Protein 1CLV (pdb70)

InterPro domains:
  IPR006046 Alpha amylase [PR00110] (56-73)
  IPR006046 Alpha amylase [PR00110] (88-99)
  IPR006046 Alpha amylase [PR00110] (179-190)
  IPR006046 Alpha amylase [PR00110] (218-236)
  IPR006046 Alpha amylase [PR00110] (277-289)
  IPR006047 Glycosyl hydrolase family 13, catalytic domain [PF00128] (66-191)
  IPR006047 Glycosyl hydrolase family 13, catalytic domain [SM00642] (11-374)
  IPR006048 Alpha-amylase/branching enzyme, C-terminal all beta [PF02806] (386-467)
  IPR013780 Glycosyl hydrolase, all-beta [G3DSA:2.60.40.1180] (380-471)
  IPR017853 Glycoside hydrolase superfamily [SSF51445] (6-377)
  IPR031319 Alpha-amylase, C-terminal domain [SM00632] (383-470)

Radius of gyration: 22.77 Å; Cα contacts (8 Å, |Δi|>4): 1227; chains: 2; bounding box: 53×46×65 Å

Structure (mmCIF, N/CA/C/O backbone):
data_1CLV
#
_entry.id   1CLV
#
_cell.length_a   119.250
_cell.length_b   119.250
_cell.length_c   64.780
_cell.angle_alpha   90.00
_cell.angle_beta   90.00
_cell.angle_gamma   120.00
#
_symmetry.space_group_name_H-M   'P 61'
#
loop_
_entity.id
_entity.type
_entity.pdbx_description
1 polymer 'PROTEIN (ALPHA-AMYLASE)'
2 polymer 'PROTEIN (ALPHA-AMYLASE INHIBITOR)'
3 non-polymer 'CALCIUM ION'
4 non-polymer 'CHLORIDE ION'
5 water water
#
loop_
_atom_site.group_PDB
_atom_site.id
_atom_site.type_symbol
_atom_site.label_atom_id
_atom_site.label_alt_id
_atom_site.label_comp_id
_atom_site.label_asym_id
_atom_site.label_entity_id
_atom_site.label_seq_id
_atom_site.pdbx_PDB_ins_code
_atom_site.Cartn_x
_atom_site.Cartn_y
_atom_site.Cartn_z
_atom_site.occupancy
_atom_site.B_iso_or_equiv
_atom_site.auth_seq_id
_atom_site.auth_comp_id
_atom_site.auth_asym_id
_atom_site.auth_atom_id
_atom_site.pdbx_PDB_model_num
ATOM 9 N N . LYS A 1 2 ? 29.983 7.994 5.735 1.00 14.51 2 LYS A N 1
ATOM 10 C CA . LYS A 1 2 ? 30.178 8.269 4.313 1.00 13.28 2 LYS A CA 1
ATOM 11 C C . LYS A 1 2 ? 28.999 8.963 3.640 1.00 16.12 2 LYS A C 1
ATOM 12 O O . LYS A 1 2 ? 29.027 9.224 2.435 1.00 17.54 2 LYS A O 1
ATOM 18 N N . ASP A 1 3 ? 27.961 9.255 4.417 1.00 14.81 3 ASP A N 1
ATOM 19 C CA . ASP A 1 3 ? 26.789 9.956 3.901 1.00 14.28 3 ASP A CA 1
ATOM 20 C C . ASP A 1 3 ? 27.016 11.410 4.299 1.00 12.41 3 ASP A C 1
ATOM 21 O O . ASP A 1 3 ? 27.160 11.710 5.485 1.00 12.28 3 ASP A O 1
ATOM 26 N N . ALA A 1 4 ? 27.072 12.302 3.317 1.00 13.10 4 ALA A N 1
ATOM 27 C CA . ALA A 1 4 ? 27.297 13.721 3.584 1.00 13.28 4 ALA A CA 1
ATOM 28 C C . ALA A 1 4 ? 26.166 14.374 4.374 1.00 15.16 4 ALA A C 1
ATOM 29 O O . ALA A 1 4 ? 26.347 15.438 4.959 1.00 15.20 4 ALA A O 1
ATOM 31 N N . ASN A 1 5 ? 25.002 13.736 4.380 1.00 14.70 5 ASN A N 1
ATOM 32 C CA . ASN A 1 5 ? 23.830 14.235 5.095 1.00 13.74 5 ASN A CA 1
ATOM 33 C C . ASN A 1 5 ? 23.277 15.510 4.473 1.00 14.02 5 ASN A C 1
ATOM 34 O O . ASN A 1 5 ? 22.721 16.352 5.171 1.00 13.98 5 ASN A O 1
ATOM 39 N N . PHE A 1 6 ? 23.472 15.664 3.167 1.00 12.62 6 PHE A N 1
ATOM 40 C CA . PHE A 1 6 ? 22.960 16.823 2.441 1.00 14.71 6 PHE A CA 1
ATOM 41 C C . PHE A 1 6 ? 21.430 16.787 2.463 1.00 15.07 6 PHE A C 1
ATOM 42 O O . PHE A 1 6 ? 20.821 15.721 2.586 1.00 14.54 6 PHE A O 1
ATOM 50 N N . ALA A 1 7 ? 20.818 17.954 2.300 1.00 16.45 7 ALA A N 1
ATOM 51 C CA . ALA A 1 7 ? 19.372 18.066 2.216 1.00 16.20 7 ALA A CA 1
ATOM 52 C C . ALA A 1 7 ? 19.061 17.577 0.799 1.00 17.40 7 ALA A C 1
ATOM 53 O O . ALA A 1 7 ? 19.954 17.474 -0.044 1.00 14.96 7 ALA A O 1
ATOM 55 N N . SER A 1 8 ? 17.805 17.251 0.542 1.00 18.72 8 SER A N 1
ATOM 56 C CA . SER A 1 8 ? 17.403 16.758 -0.767 1.00 18.60 8 SER A CA 1
ATOM 57 C C . SER A 1 8 ? 17.605 17.810 -1.848 1.00 16.72 8 SER A C 1
ATOM 58 O O . SER A 1 8 ? 17.381 18.994 -1.620 1.00 15.49 8 SER A O 1
ATOM 61 N N . GLY A 1 9 ? 18.054 17.363 -3.014 1.00 16.41 9 GLY A N 1
ATOM 62 C CA . GLY A 1 9 ? 18.265 18.261 -4.133 1.00 16.18 9 GLY A CA 1
ATOM 63 C C . GLY A 1 9 ? 19.423 19.231 -3.979 1.00 16.31 9 GLY A C 1
ATOM 64 O O . GLY A 1 9 ? 19.376 20.338 -4.517 1.00 17.36 9 GLY A O 1
ATOM 65 N N . ARG A 1 10 ? 20.455 18.832 -3.245 1.00 14.65 10 ARG A N 1
ATOM 66 C CA . ARG A 1 10 ? 21.622 19.689 -3.042 1.00 15.11 10 ARG A CA 1
ATOM 67 C C . ARG A 1 10 ? 22.892 18.894 -3.300 1.00 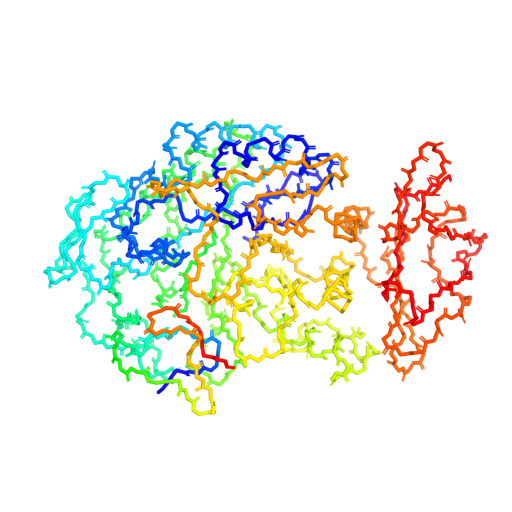15.11 10 ARG A C 1
ATOM 68 O O . ARG A 1 10 ? 22.899 17.669 -3.190 1.00 14.77 10 ARG A O 1
ATOM 76 N N . ASN A 1 11 ? 23.977 19.596 -3.609 1.00 14.35 11 ASN A N 1
ATOM 77 C CA . ASN A 1 11 ? 25.263 18.940 -3.822 1.00 13.30 11 ASN A CA 1
ATOM 78 C C . ASN A 1 11 ? 26.397 19.923 -3.576 1.00 12.61 11 ASN A C 1
ATOM 79 O O . ASN A 1 11 ? 26.182 21.141 -3.543 1.00 12.61 11 ASN A O 1
ATOM 84 N N . SER A 1 12 ? 27.583 19.370 -3.345 1.00 10.46 12 SER A N 1
ATOM 85 C CA . SER A 1 12 ? 28.810 20.127 -3.125 1.00 11.38 12 SER A CA 1
ATOM 86 C C . SER A 1 12 ? 28.987 20.831 -1.795 1.00 10.15 12 SER A C 1
ATOM 87 O O . SER A 1 12 ? 28.038 21.338 -1.201 1.00 8.97 12 SER A O 1
ATOM 90 N N . ILE A 1 13 ? 30.229 20.806 -1.330 1.00 10.62 13 ILE A N 1
ATOM 91 C CA . ILE A 1 13 ? 30.639 21.450 -0.092 1.00 9.57 13 ILE A CA 1
ATOM 92 C C . ILE A 1 13 ? 31.553 22.595 -0.528 1.00 8.68 13 ILE A C 1
ATOM 93 O O . ILE A 1 13 ? 32.414 22.406 -1.384 1.00 8.65 13 ILE A O 1
ATOM 98 N N . VAL A 1 14 ? 31.318 23.796 -0.011 1.00 8.78 14 VAL A N 1
ATOM 99 C CA . VAL A 1 14 ? 32.148 24.950 -0.355 1.00 9.77 14 VAL A CA 1
ATOM 100 C C . VAL A 1 14 ? 33.057 25.273 0.814 1.00 9.45 14 VAL A C 1
ATOM 101 O O . VAL A 1 14 ? 32.594 25.419 1.941 1.00 9.72 14 VAL A O 1
ATOM 105 N N . HIS A 1 15 ? 34.355 25.359 0.561 1.00 10.39 15 HIS A N 1
ATOM 106 C CA . HIS A 1 15 ? 35.280 25.710 1.623 1.00 9.69 15 HIS A CA 1
ATOM 107 C C . HIS A 1 15 ? 35.321 27.231 1.707 1.00 9.54 15 HIS A C 1
ATOM 108 O O . HIS A 1 15 ? 35.975 27.873 0.886 1.00 10.17 15 HIS A O 1
ATOM 115 N N . LEU A 1 16 ? 34.601 27.811 2.665 1.00 8.46 16 LEU A N 1
ATOM 116 C CA . LEU A 1 16 ? 34.613 29.262 2.830 1.00 8.41 16 LEU A CA 1
ATOM 117 C C . LEU A 1 16 ? 35.801 29.585 3.748 1.00 9.25 16 LEU A C 1
ATOM 118 O O . LEU A 1 16 ? 35.668 29.829 4.949 1.00 9.23 16 LEU A O 1
ATOM 123 N N . PHE A 1 17 ? 36.978 29.504 3.134 1.00 9.86 17 PHE A N 1
ATOM 124 C CA . PHE A 1 17 ? 38.280 29.702 3.755 1.00 8.44 17 PHE A CA 1
ATOM 125 C C . PHE A 1 17 ? 38.420 31.044 4.481 1.00 11.46 17 PHE A C 1
ATOM 126 O O . PHE A 1 17 ? 38.425 32.104 3.850 1.00 10.24 17 PHE A O 1
ATOM 134 N N . GLU A 1 18 ? 38.538 30.979 5.808 1.00 10.83 18 GLU A N 1
ATOM 135 C CA . GLU A 1 18 ? 38.708 32.153 6.668 1.00 9.81 18 GLU A CA 1
ATOM 136 C C . GLU A 1 18 ? 37.496 33.066 6.807 1.00 10.06 18 GLU A C 1
ATOM 137 O O . GLU A 1 18 ? 37.637 34.220 7.214 1.00 12.45 18 GLU A O 1
ATOM 143 N N . TRP A 1 19 ? 36.313 32.564 6.470 1.00 11.02 19 TRP A N 1
ATOM 144 C CA . TRP A 1 19 ? 35.108 33.372 6.590 1.00 10.23 19 TRP A CA 1
ATOM 145 C C . TRP A 1 19 ? 34.623 33.352 8.034 1.00 10.92 19 TRP A C 1
ATOM 146 O O . TRP A 1 19 ? 34.838 32.383 8.765 1.00 10.09 19 TRP A O 1
ATOM 157 N N . LYS A 1 20 ? 33.983 34.441 8.440 1.00 12.73 20 LYS A N 1
ATOM 158 C CA . LYS A 1 20 ? 33.436 34.571 9.786 1.00 13.01 20 LYS A CA 1
ATOM 159 C C . LYS A 1 20 ? 32.064 33.899 9.842 1.00 11.98 20 LYS A C 1
ATOM 160 O O . LYS A 1 20 ? 31.345 33.853 8.832 1.00 11.35 20 LYS A O 1
ATOM 166 N N . TRP A 1 21 ? 31.654 33.480 11.039 1.00 9.65 21 TRP A N 1
ATOM 167 C CA . TRP A 1 21 ? 30.372 32.788 11.209 1.00 9.02 21 TRP A CA 1
ATOM 168 C C . TRP A 1 21 ? 29.157 33.591 10.744 1.00 11.29 21 TRP A C 1
ATOM 169 O O . TRP A 1 21 ? 28.259 33.044 10.104 1.00 8.76 21 TRP A O 1
ATOM 180 N N . ASN A 1 22 ? 29.142 34.886 11.051 1.00 9.80 22 ASN A N 1
ATOM 181 C CA . ASN A 1 22 ? 28.040 35.769 10.664 1.00 12.51 22 ASN A CA 1
ATOM 182 C C . ASN A 1 22 ? 27.912 35.898 9.148 1.00 11.45 22 ASN A C 1
ATOM 183 O O . ASN A 1 22 ? 26.811 35.973 8.613 1.00 10.18 22 ASN A O 1
ATOM 188 N N . ASP A 1 23 ? 29.046 35.918 8.458 1.00 12.06 23 ASP A N 1
ATOM 189 C CA . ASP A 1 23 ? 29.029 36.041 7.008 1.00 10.43 23 ASP A CA 1
ATOM 190 C C . ASP A 1 23 ? 28.582 34.749 6.349 1.00 12.18 23 ASP A C 1
ATOM 191 O O . ASP A 1 23 ? 27.865 34.781 5.348 1.00 10.09 23 ASP A O 1
ATOM 196 N N . ILE A 1 24 ? 29.005 33.616 6.907 1.00 9.55 24 ILE A N 1
ATOM 197 C CA . ILE A 1 24 ? 28.601 32.316 6.386 1.00 9.05 24 ILE A CA 1
ATOM 198 C C . ILE A 1 24 ? 27.094 32.167 6.563 1.00 9.15 24 ILE A C 1
ATOM 199 O O . ILE A 1 24 ? 26.398 31.711 5.655 1.00 10.06 24 ILE A O 1
ATOM 204 N N . ALA A 1 25 ? 26.583 32.588 7.719 1.00 9.17 25 ALA A N 1
ATOM 205 C CA . ALA A 1 25 ? 25.145 32.524 7.990 1.00 9.04 25 ALA A CA 1
ATOM 206 C C . ALA A 1 25 ? 24.384 33.291 6.894 1.00 10.31 25 ALA A C 1
ATOM 207 O O . ALA A 1 25 ? 23.397 32.791 6.357 1.00 10.76 25 ALA A O 1
ATOM 209 N N . ASP A 1 26 ? 24.858 34.486 6.553 1.00 11.44 26 ASP A N 1
ATOM 210 C CA . ASP A 1 26 ? 24.230 35.280 5.504 1.00 14.30 26 ASP A CA 1
ATOM 211 C C . ASP A 1 26 ? 24.337 34.574 4.144 1.00 13.59 26 ASP A C 1
ATOM 212 O O . ASP A 1 26 ? 23.367 34.494 3.396 1.00 11.08 26 ASP A O 1
ATOM 217 N N . GLU A 1 27 ? 25.530 34.068 3.834 1.00 11.84 27 GLU A N 1
ATOM 218 C CA . GLU A 1 27 ? 25.778 33.376 2.580 1.00 11.64 27 GLU A CA 1
ATOM 219 C C . GLU A 1 27 ? 24.870 32.157 2.386 1.00 9.72 27 GLU A C 1
ATOM 220 O O . GLU A 1 27 ? 24.442 31.877 1.265 1.00 10.70 27 GLU A O 1
ATOM 226 N N . CYS A 1 28 ? 24.575 31.439 3.466 1.00 8.97 28 CYS A N 1
ATOM 227 C CA . CYS A 1 28 ? 23.704 30.262 3.400 1.00 10.72 28 CYS A CA 1
ATOM 228 C C . CYS A 1 28 ? 22.310 30.598 2.871 1.00 11.02 28 CYS A C 1
ATOM 229 O O . CYS A 1 28 ? 21.769 29.891 2.016 1.00 11.28 28 CYS A O 1
ATOM 232 N N . GLU A 1 29 ? 21.754 31.705 3.351 1.00 11.15 29 GLU A N 1
ATOM 233 C CA . GLU A 1 29 ? 20.415 32.142 2.965 1.00 9.59 29 GLU A CA 1
ATOM 234 C C . GLU A 1 29 ? 20.317 32.879 1.631 1.00 10.87 29 GLU A C 1
ATOM 235 O O . GLU A 1 29 ? 19.438 32.594 0.824 1.00 11.10 29 GLU A O 1
ATOM 241 N N . ARG A 1 30 ? 21.218 33.822 1.402 1.00 10.38 30 ARG A N 1
ATOM 242 C CA . ARG A 1 30 ? 21.188 34.628 0.192 1.00 10.71 30 ARG A CA 1
ATOM 243 C C . ARG A 1 30 ? 21.763 34.005 -1.077 1.00 14.24 30 ARG A C 1
ATOM 244 O O . ARG A 1 30 ? 21.403 34.419 -2.175 1.00 12.40 30 ARG A O 1
ATOM 252 N N . PHE A 1 31 ? 22.646 33.018 -0.947 1.00 13.05 31 PHE A N 1
ATOM 253 C CA . PHE A 1 31 ? 23.250 32.432 -2.135 1.00 12.73 31 PHE A CA 1
ATOM 254 C C . PHE A 1 31 ? 23.340 30.911 -2.202 1.00 13.65 31 PHE A C 1
ATOM 255 O O . PHE A 1 31 ? 22.894 30.311 -3.183 1.00 13.43 31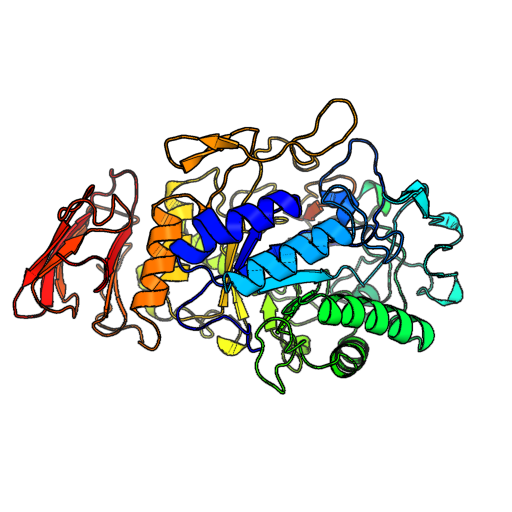 PHE A O 1
ATOM 263 N N . LEU A 1 32 ? 23.910 30.290 -1.174 1.00 11.67 32 LEU A N 1
ATOM 264 C CA . LEU A 1 32 ? 24.085 28.837 -1.155 1.00 12.24 32 LEU A CA 1
ATOM 265 C C . LEU A 1 32 ? 22.794 28.033 -1.324 1.00 13.02 32 LEU A C 1
ATOM 266 O O . LEU A 1 32 ? 22.742 27.102 -2.135 1.00 13.26 32 LEU A O 1
ATOM 271 N N . GLN A 1 33 ? 21.767 28.371 -0.551 1.00 15.14 33 GLN A N 1
ATOM 272 C CA . GLN A 1 33 ? 20.489 27.676 -0.655 1.00 16.31 33 GLN A CA 1
ATOM 273 C C . GLN A 1 33 ? 19.831 27.908 -2.022 1.00 14.45 33 GLN A C 1
ATOM 274 O O . GLN A 1 33 ? 19.451 26.950 -2.692 1.00 14.71 33 GLN A O 1
ATOM 280 N N . PRO A 1 34 ? 19.674 29.178 -2.447 1.00 16.45 34 PRO A N 1
ATOM 281 C CA . PRO A 1 34 ? 19.060 29.460 -3.751 1.00 18.15 34 PRO A CA 1
ATOM 282 C C . PRO A 1 34 ? 19.766 28.751 -4.914 1.00 17.29 34 PRO A C 1
ATOM 283 O O . PRO A 1 34 ? 19.117 28.321 -5.862 1.00 18.11 34 PRO A O 1
ATOM 287 N N . GLN A 1 35 ? 21.090 28.642 -4.851 1.00 15.72 35 GLN A N 1
ATOM 288 C CA . GLN A 1 35 ? 21.846 27.993 -5.920 1.00 16.35 35 GLN A CA 1
ATOM 289 C C . GLN A 1 35 ? 22.025 26.478 -5.785 1.00 14.19 35 GLN A C 1
ATOM 290 O O . GLN A 1 35 ? 22.743 25.866 -6.576 1.00 15.81 35 GLN A O 1
ATOM 296 N N . GLY A 1 36 ? 21.392 25.886 -4.777 1.00 13.24 36 GLY A N 1
ATOM 297 C CA . GLY A 1 36 ? 21.453 24.446 -4.586 1.00 12.16 36 GLY A CA 1
ATOM 298 C C . GLY A 1 36 ? 22.696 23.797 -3.996 1.00 13.13 36 GLY A C 1
ATOM 299 O O . GLY A 1 36 ? 22.920 22.604 -4.235 1.00 12.77 36 GLY A O 1
ATOM 300 N N . PHE A 1 37 ? 23.483 24.541 -3.218 1.00 11.99 37 PHE A N 1
ATOM 301 C CA . PHE A 1 37 ? 24.691 23.991 -2.599 1.00 12.38 37 PHE A CA 1
ATOM 302 C C . PHE A 1 37 ? 24.313 23.145 -1.385 1.00 12.21 37 PHE A C 1
ATOM 303 O O . PHE A 1 37 ? 23.322 23.434 -0.711 1.00 12.96 37 PHE A O 1
ATOM 311 N N . GLY A 1 38 ? 25.127 22.131 -1.092 1.00 11.01 38 GLY A N 1
ATOM 312 C CA . GLY A 1 38 ? 24.853 21.243 0.025 1.00 10.70 38 GLY A CA 1
ATOM 313 C C . GLY A 1 38 ? 25.491 21.568 1.365 1.00 9.31 38 GLY A C 1
ATOM 314 O O . GLY A 1 38 ? 24.927 21.252 2.407 1.00 10.28 38 GLY A O 1
ATOM 315 N N . GLY A 1 39 ? 26.668 22.175 1.372 1.00 9.56 39 GLY A N 1
ATOM 316 C CA . GLY A 1 39 ? 27.282 22.474 2.649 1.00 9.82 39 GLY A CA 1
ATOM 317 C C . GLY A 1 39 ? 28.490 23.377 2.600 1.00 11.72 39 GLY A C 1
ATOM 318 O O . GLY A 1 39 ? 28.957 23.757 1.524 1.00 11.12 39 GLY A O 1
ATOM 319 N N . VAL A 1 40 ? 28.988 23.722 3.782 1.00 9.74 40 VAL A N 1
ATOM 320 C CA . VAL A 1 40 ? 30.142 24.589 3.926 1.00 8.62 40 VAL A CA 1
ATOM 321 C C . VAL A 1 40 ? 31.176 23.956 4.843 1.00 9.01 40 VAL A C 1
ATOM 322 O O . VAL A 1 40 ? 30.835 23.413 5.897 1.00 9.26 40 VAL A O 1
ATOM 326 N N . GLN A 1 41 ? 32.427 23.945 4.394 1.00 8.86 41 GLN A N 1
ATOM 327 C CA . GLN A 1 41 ? 33.517 23.460 5.219 1.00 8.00 41 GLN A CA 1
ATOM 328 C C . GLN A 1 41 ? 34.066 24.760 5.804 1.00 8.00 41 GLN A C 1
ATOM 329 O O . GLN A 1 41 ? 34.460 25.666 5.063 1.00 9.41 41 GLN A O 1
ATOM 335 N N . ILE A 1 42 ? 34.041 24.875 7.126 1.00 9.59 42 ILE A N 1
ATOM 336 C CA . ILE A 1 42 ? 34.519 26.075 7.809 1.00 8.00 42 ILE A CA 1
ATOM 337 C C . ILE A 1 42 ? 35.963 25.902 8.282 1.00 8.32 42 ILE A C 1
ATOM 338 O O . ILE A 1 42 ? 36.463 24.783 8.370 1.00 8.00 42 ILE A O 1
ATOM 343 N N . SER A 1 43 ? 36.650 27.013 8.518 1.00 8.00 43 SER A N 1
ATOM 344 C CA . SER A 1 43 ? 38.015 26.978 9.029 1.00 8.00 43 SER A CA 1
ATOM 345 C C . SER A 1 43 ? 37.911 26.537 10.499 1.00 9.42 43 SER A C 1
ATOM 346 O O . SER A 1 43 ? 36.830 26.605 11.095 1.00 8.62 43 SER A O 1
ATOM 349 N N . PRO A 1 44 ? 39.017 26.043 11.089 1.00 8.49 44 PRO A N 1
ATOM 350 C CA . PRO A 1 44 ? 39.000 25.595 12.490 1.00 8.62 44 PRO A CA 1
ATOM 351 C C . PRO A 1 44 ? 38.305 26.600 13.427 1.00 8.00 44 PRO A C 1
ATOM 352 O O . PRO A 1 44 ? 38.674 27.771 13.477 1.00 9.80 44 PRO A O 1
ATOM 356 N N . PRO A 1 45 ? 37.252 26.156 14.135 1.00 9.53 45 PRO A N 1
ATOM 357 C CA . PRO A 1 45 ? 36.485 26.998 15.061 1.00 9.34 45 PRO A CA 1
ATOM 358 C C . PRO A 1 45 ? 36.958 27.006 16.523 1.00 10.25 45 PRO A C 1
ATOM 359 O O . PRO A 1 45 ? 36.389 27.715 17.358 1.00 11.31 45 PRO A O 1
ATOM 363 N N . ASN A 1 46 ? 37.963 26.196 16.836 1.00 10.09 46 ASN A N 1
ATOM 364 C CA . ASN A 1 46 ? 38.496 26.105 18.193 1.00 10.46 46 ASN A CA 1
ATOM 365 C C . ASN A 1 46 ? 39.679 27.046 18.357 1.00 10.76 46 ASN A C 1
ATOM 366 O O . ASN A 1 46 ? 40.402 27.327 17.398 1.00 9.81 46 ASN A O 1
ATOM 371 N N . GLU A 1 47 ? 39.891 27.498 19.587 1.00 10.66 47 GLU A N 1
ATOM 372 C CA . GLU A 1 47 ? 40.982 28.407 19.900 1.00 10.19 47 GLU A CA 1
ATOM 373 C C . GLU A 1 47 ? 42.333 27.922 19.393 1.00 9.82 47 GLU A C 1
ATOM 374 O O . GLU A 1 47 ? 42.770 26.808 19.700 1.00 11.13 47 GLU A O 1
ATOM 380 N N . TYR A 1 48 ? 43.010 28.787 18.648 1.00 9.89 48 TYR A N 1
ATOM 381 C CA . TYR A 1 48 ? 44.315 28.470 18.087 1.00 9.10 48 TYR A CA 1
ATOM 382 C C . TYR A 1 48 ? 45.294 29.595 18.401 1.00 10.07 48 TYR A C 1
ATOM 383 O O . TYR A 1 48 ? 44.907 30.641 18.942 1.00 12.12 48 TYR A O 1
ATOM 392 N N . LEU A 1 49 ? 46.559 29.359 18.076 1.00 11.51 49 LEU A N 1
ATOM 393 C CA . LEU A 1 49 ? 47.647 30.299 18.324 1.00 11.31 49 LEU A CA 1
ATOM 394 C C . LEU A 1 49 ? 47.569 31.618 17.565 1.00 13.33 49 LEU A C 1
ATOM 395 O O . LEU A 1 49 ? 47.178 31.660 16.399 1.00 11.22 49 LEU A O 1
ATOM 400 N N . VAL A 1 50 ? 47.889 32.703 18.260 1.00 14.48 50 VAL A N 1
ATOM 401 C CA . VAL A 1 50 ? 47.923 34.021 17.649 1.00 17.45 50 VAL A CA 1
ATOM 402 C C . VAL A 1 50 ? 49.379 34.161 17.193 1.00 18.24 50 VAL A C 1
ATOM 403 O O . VAL A 1 50 ? 50.271 34.438 17.996 1.00 19.65 50 VAL A O 1
ATOM 407 N N . ALA A 1 51 ? 49.630 33.869 15.922 1.00 17.78 51 ALA A N 1
ATOM 408 C CA . ALA A 1 51 ? 50.981 33.935 15.386 1.00 17.09 51 ALA A CA 1
ATOM 409 C C . ALA A 1 51 ? 51.300 35.307 14.802 1.00 18.96 51 ALA A C 1
ATOM 410 O O . ALA A 1 51 ? 50.404 36.035 14.375 1.00 18.98 51 ALA A O 1
ATOM 412 N N . ASP A 1 52 ? 52.584 35.647 14.755 1.00 21.63 52 ASP A N 1
ATOM 413 C CA . ASP A 1 52 ? 53.008 36.934 14.223 1.00 25.95 52 ASP A CA 1
ATOM 414 C C . ASP A 1 52 ? 52.605 37.060 12.764 1.00 23.04 52 ASP A C 1
ATOM 415 O O . ASP A 1 52 ? 52.825 36.144 11.966 1.00 21.22 52 ASP A O 1
ATOM 420 N N . GLY A 1 53 ? 51.978 38.188 12.445 1.00 20.50 53 GLY A N 1
ATOM 421 C CA . GLY A 1 53 ? 51.537 38.451 11.091 1.00 21.29 53 GLY A CA 1
ATOM 422 C C . GLY A 1 53 ? 50.169 37.880 10.771 1.00 21.30 53 GLY A C 1
ATOM 423 O O . GLY A 1 53 ? 49.623 38.149 9.699 1.00 23.46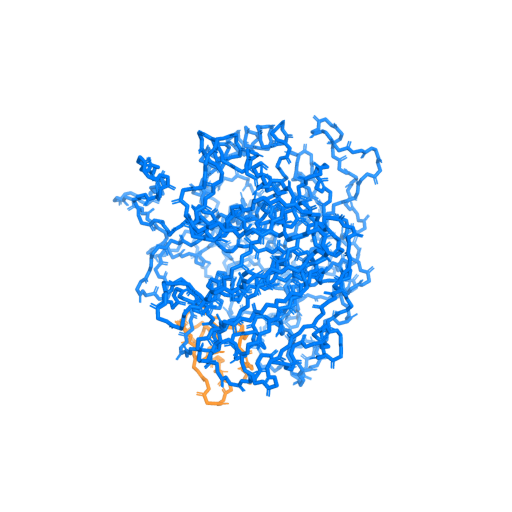 53 GLY A O 1
ATOM 424 N N . ARG A 1 54 ? 49.612 37.121 11.712 1.00 18.64 54 ARG A N 1
ATOM 425 C CA . ARG A 1 54 ? 48.302 36.489 11.562 1.00 15.36 54 ARG A CA 1
ATOM 426 C C . ARG A 1 54 ? 48.172 35.725 10.236 1.00 13.67 54 ARG A C 1
ATOM 427 O O . ARG A 1 54 ? 47.239 35.950 9.458 1.00 14.12 54 ARG A O 1
ATOM 435 N N . PRO A 1 55 ? 49.097 34.782 9.979 1.00 13.68 55 PRO A N 1
ATOM 436 C CA . PRO A 1 55 ? 49.059 33.997 8.741 1.00 11.57 55 PRO A CA 1
ATOM 437 C C . PRO A 1 55 ? 47.853 33.064 8.748 1.00 11.64 55 PRO A C 1
ATOM 438 O O . PRO A 1 55 ? 47.292 32.776 9.810 1.00 11.36 55 PRO A O 1
ATOM 442 N N . TRP A 1 56 ? 47.476 32.558 7.578 1.00 10.56 56 TRP A N 1
ATOM 443 C CA . TRP A 1 56 ? 46.338 31.642 7.502 1.00 10.07 56 TRP A CA 1
ATOM 444 C C . TRP A 1 56 ? 46.588 30.379 8.343 1.00 11.14 56 TRP A C 1
ATOM 445 O O . TRP A 1 56 ? 45.679 29.840 8.988 1.00 12.25 56 TRP A O 1
ATOM 456 N N . TRP A 1 57 ? 47.839 29.931 8.375 1.00 11.76 57 TRP A N 1
ATOM 457 C CA . TRP A 1 57 ? 48.171 28.713 9.096 1.00 11.28 57 TRP A CA 1
ATOM 458 C C . TRP A 1 57 ? 48.172 28.728 10.622 1.00 11.02 57 TRP A C 1
ATOM 459 O O . TRP A 1 57 ? 48.330 27.675 11.241 1.00 9.33 57 TRP A O 1
ATOM 470 N N . GLU A 1 58 ? 47.950 29.888 11.238 1.00 10.46 58 GLU A N 1
ATOM 471 C CA . GLU A 1 58 ? 47.912 29.927 12.698 1.00 11.91 58 GLU A CA 1
ATOM 472 C C . GLU A 1 58 ? 46.725 29.086 13.174 1.00 10.65 58 GLU A C 1
ATOM 473 O O . GLU A 1 58 ? 46.761 28.514 14.264 1.00 10.94 58 GLU A O 1
ATOM 479 N N . ARG A 1 59 ? 45.714 28.948 12.315 1.00 10.34 59 ARG A N 1
ATOM 480 C CA . ARG A 1 59 ? 44.517 28.168 12.635 1.00 9.78 59 ARG A CA 1
ATOM 481 C C . ARG A 1 59 ? 44.806 26.690 12.810 1.00 9.56 59 ARG A C 1
ATOM 482 O O . ARG A 1 59 ? 43.972 25.953 13.331 1.00 11.26 59 ARG A O 1
ATOM 490 N N . TYR A 1 60 ? 45.964 26.242 12.339 1.00 9.00 60 TYR A N 1
ATOM 491 C CA . TYR A 1 60 ? 46.308 24.839 12.457 1.00 9.70 60 TYR A CA 1
ATOM 492 C C . TYR A 1 60 ? 47.206 24.504 13.647 1.00 11.79 60 TYR A C 1
ATOM 493 O O . TYR A 1 60 ? 47.815 23.431 13.704 1.00 10.31 60 TYR A O 1
ATOM 502 N N . GLN A 1 61 ? 47.245 25.424 14.611 1.00 9.13 61 GLN A N 1
ATOM 503 C CA . GLN A 1 61 ? 48.004 25.238 15.845 1.00 9.50 61 GLN A CA 1
ATOM 504 C C . GLN A 1 61 ? 47.058 25.476 17.024 1.00 8.50 61 GLN A C 1
ATOM 505 O O . GLN A 1 61 ? 47.006 26.572 17.587 1.00 8.96 61 GLN A O 1
ATOM 511 N N . PRO A 1 62 ? 46.265 24.454 17.383 1.00 8.64 62 PRO A N 1
ATOM 512 C CA . PRO A 1 62 ? 45.303 24.526 18.490 1.00 10.31 62 PRO A CA 1
ATOM 513 C C . PRO A 1 62 ? 45.922 24.875 19.843 1.00 10.18 62 PRO A C 1
ATOM 514 O O . PRO A 1 62 ? 47.034 24.444 20.159 1.00 8.64 62 PRO A O 1
ATOM 518 N N . VAL A 1 63 ? 45.194 25.674 20.620 1.00 10.96 63 VAL A N 1
ATOM 519 C CA . VAL A 1 63 ? 45.603 26.071 21.970 1.00 11.35 63 VAL A CA 1
ATOM 520 C C . VAL A 1 63 ? 44.596 25.463 22.966 1.00 12.47 63 VAL A C 1
ATOM 521 O O . VAL A 1 63 ? 44.946 25.158 24.110 1.00 11.98 63 VAL A O 1
ATOM 525 N N . SER A 1 64 ? 43.360 25.254 22.510 1.00 11.98 64 SER A N 1
ATOM 526 C CA . SER A 1 64 ? 42.308 24.630 23.315 1.00 12.27 64 SER A CA 1
ATOM 527 C C . SER A 1 64 ? 41.115 24.327 22.415 1.00 12.27 64 SER A C 1
ATOM 528 O O . SER A 1 64 ? 41.195 24.476 21.192 1.00 13.34 64 SER A O 1
ATOM 531 N N . TYR A 1 65 ? 40.010 23.898 23.017 1.00 12.77 65 TYR A N 1
ATOM 532 C CA . TYR A 1 65 ? 38.798 23.587 22.265 1.00 11.70 65 TYR A CA 1
ATOM 533 C C . TYR A 1 65 ? 37.645 24.550 22.546 1.00 10.17 65 TYR A C 1
ATOM 534 O O . TYR A 1 65 ? 36.481 24.209 22.362 1.00 11.14 65 TYR A O 1
ATOM 543 N N . ILE A 1 66 ? 37.981 25.740 23.041 1.00 11.13 66 ILE A N 1
ATOM 544 C CA . ILE A 1 66 ? 37.002 26.786 23.316 1.00 12.21 66 ILE A CA 1
ATOM 545 C C . ILE A 1 66 ? 36.637 27.332 21.943 1.00 12.90 66 ILE A C 1
ATOM 546 O O . ILE A 1 66 ? 37.525 27.566 21.112 1.00 13.87 66 ILE A O 1
ATOM 551 N N . ILE A 1 67 ? 35.350 27.532 21.699 1.00 9.74 67 ILE A N 1
ATOM 552 C CA . ILE A 1 67 ? 34.903 28.027 20.409 1.00 11.76 67 ILE A CA 1
ATOM 553 C C . ILE A 1 67 ? 34.956 29.547 20.366 1.00 12.32 67 ILE A C 1
ATOM 554 O O . ILE A 1 67 ? 33.949 30.223 20.573 1.00 13.79 67 ILE A O 1
ATOM 559 N N . ASN A 1 68 ? 36.148 30.079 20.124 1.00 12.57 68 ASN A N 1
ATOM 560 C CA . ASN A 1 68 ? 36.346 31.518 20.053 1.00 12.43 68 ASN A CA 1
ATOM 561 C C . ASN A 1 68 ? 37.606 31.780 19.228 1.00 12.48 68 ASN A C 1
ATOM 562 O O . ASN A 1 68 ? 38.728 31.528 19.680 1.00 13.36 68 ASN A O 1
ATOM 567 N N . THR A 1 69 ? 37.404 32.266 18.006 1.00 12.10 69 THR A N 1
ATOM 568 C CA . THR A 1 69 ? 38.492 32.531 17.066 1.00 10.22 69 THR A CA 1
ATOM 569 C C . THR A 1 69 ? 38.208 33.835 16.321 1.00 11.40 69 THR A C 1
ATOM 570 O O . THR A 1 69 ? 37.241 34.528 16.630 1.00 12.77 69 THR A O 1
ATOM 574 N N . ARG A 1 70 ? 39.008 34.146 15.303 1.00 10.03 70 ARG A N 1
ATOM 575 C CA . ARG A 1 70 ? 38.766 35.366 14.537 1.00 8.00 70 ARG A CA 1
ATOM 576 C C . ARG A 1 70 ? 37.447 35.283 13.773 1.00 10.13 70 ARG A C 1
ATOM 577 O O . ARG A 1 70 ? 36.902 36.300 13.354 1.00 10.10 70 ARG A O 1
ATOM 585 N N . SER A 1 71 ? 36.929 34.071 13.600 1.00 9.57 71 SER A N 1
ATOM 586 C CA . SER A 1 71 ? 35.660 33.876 12.911 1.00 9.90 71 SER A CA 1
ATOM 587 C C . SER A 1 71 ? 34.459 34.190 13.807 1.00 10.96 71 SER A C 1
ATOM 588 O O . SER A 1 71 ? 33.351 34.390 13.310 1.00 11.34 71 SER A O 1
ATOM 591 N N . GLY A 1 72 ? 34.677 34.227 15.119 1.00 10.75 72 GLY A N 1
ATOM 592 C CA . GLY A 1 72 ? 33.594 34.519 16.042 1.00 10.86 72 GLY A CA 1
ATOM 593 C C . GLY A 1 72 ? 33.604 33.64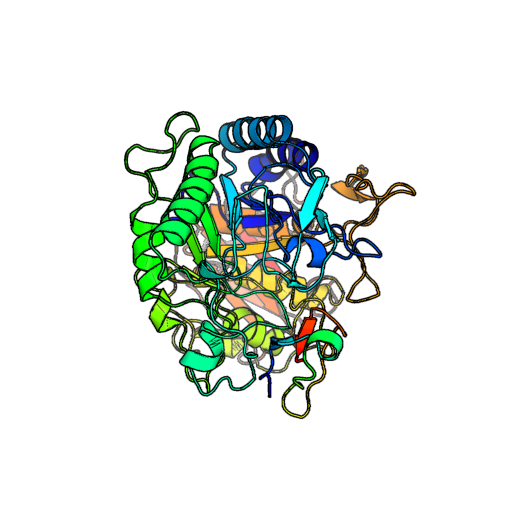2 17.277 1.00 11.46 72 GLY A C 1
ATOM 594 O O . GLY A 1 72 ? 34.473 32.772 17.427 1.00 12.42 72 GLY A O 1
ATOM 595 N N . ASP A 1 73 ? 32.652 33.889 18.174 1.00 13.68 73 ASP A N 1
ATOM 596 C CA . ASP A 1 73 ? 32.520 33.114 19.406 1.00 13.95 73 ASP A CA 1
ATOM 597 C C . ASP A 1 73 ? 31.451 32.041 19.246 1.00 12.33 73 ASP A C 1
ATOM 598 O O . ASP A 1 73 ? 30.865 31.904 18.171 1.00 12.14 73 ASP A O 1
ATOM 603 N N . GLU A 1 74 ? 31.141 31.342 20.332 1.00 11.14 74 GLU A N 1
ATOM 604 C CA . GLU A 1 74 ? 30.153 30.284 20.274 1.00 12.32 74 GLU A CA 1
ATOM 605 C C . GLU A 1 74 ? 28.742 30.754 19.934 1.00 12.05 74 GLU A C 1
ATOM 606 O O . GLU A 1 74 ? 27.988 30.036 19.278 1.00 12.73 74 GLU A O 1
ATOM 612 N N . SER A 1 75 ? 28.375 31.959 20.357 1.00 13.13 75 SER A N 1
ATOM 613 C CA . SER A 1 75 ? 27.048 32.482 20.039 1.00 14.99 75 SER A CA 1
ATOM 614 C C . SER A 1 75 ? 26.921 32.667 18.533 1.00 13.58 75 SER A C 1
ATOM 615 O O . SER A 1 75 ? 25.916 32.286 17.937 1.00 13.51 75 SER A O 1
ATOM 618 N N . ALA A 1 76 ? 27.938 33.269 17.924 1.00 11.49 76 ALA A N 1
ATOM 619 C CA . ALA A 1 76 ? 27.932 33.494 16.485 1.00 12.76 76 ALA A CA 1
ATOM 620 C C . ALA A 1 76 ? 27.923 32.143 15.773 1.00 12.42 76 ALA A C 1
ATOM 621 O O . ALA A 1 76 ? 27.213 31.958 14.788 1.00 14.20 76 ALA A O 1
ATOM 623 N N . PHE A 1 77 ? 28.671 31.187 16.318 1.00 12.78 77 PHE A N 1
ATOM 624 C CA . PHE A 1 77 ? 28.737 29.848 15.749 1.00 9.86 77 PHE A CA 1
ATOM 625 C C . PHE A 1 77 ? 27.347 29.203 15.715 1.00 10.61 77 PHE A C 1
ATOM 626 O O . PHE A 1 77 ? 26.941 28.649 14.689 1.00 11.46 77 PHE A O 1
ATOM 634 N N . THR A 1 78 ? 26.616 29.273 16.826 1.00 11.45 78 THR A N 1
ATOM 635 C CA . THR A 1 78 ? 25.279 28.685 16.894 1.00 14.02 78 THR A CA 1
ATOM 636 C C . THR A 1 78 ? 24.289 29.397 15.983 1.00 11.99 78 THR A C 1
ATOM 637 O O . THR A 1 78 ? 23.390 28.778 15.409 1.00 13.43 78 THR A O 1
ATOM 641 N N . ASP A 1 79 ? 24.449 30.704 15.851 1.00 12.54 79 ASP A N 1
ATOM 642 C CA . ASP A 1 79 ? 23.584 31.458 14.966 1.00 13.11 79 ASP A CA 1
ATOM 643 C C . ASP A 1 79 ? 23.794 30.930 13.548 1.00 13.37 79 ASP A C 1
ATOM 644 O O . ASP A 1 79 ? 22.836 30.759 12.796 1.00 11.57 79 ASP A O 1
ATOM 649 N N . MET A 1 80 ? 25.059 30.681 13.201 1.00 12.53 80 MET A N 1
ATOM 650 C CA . MET A 1 80 ? 25.430 30.165 11.889 1.00 11.25 80 MET A CA 1
ATOM 651 C C . MET A 1 80 ? 24.840 28.781 11.640 1.00 12.56 80 MET A C 1
ATOM 652 O O . MET A 1 80 ? 24.201 28.567 10.614 1.00 11.26 80 MET A O 1
ATOM 657 N N . THR A 1 81 ? 25.019 27.851 12.577 1.00 12.79 81 THR A N 1
ATOM 658 C CA . THR A 1 81 ? 24.473 26.503 12.392 1.00 12.68 81 THR A CA 1
ATOM 659 C C . THR A 1 81 ? 22.944 26.491 12.321 1.00 14.19 81 THR A C 1
ATOM 660 O O . THR A 1 81 ? 22.364 25.751 11.526 1.00 12.33 81 THR A O 1
ATOM 664 N N . ARG A 1 82 ? 22.294 27.310 13.142 1.00 14.53 82 ARG A N 1
ATOM 665 C CA . ARG A 1 82 ? 20.836 27.388 13.134 1.00 14.15 82 ARG A CA 1
ATOM 666 C C . ARG A 1 82 ? 20.358 27.904 11.778 1.00 9.93 82 ARG A C 1
ATOM 667 O O . ARG A 1 82 ? 19.555 27.258 11.108 1.00 11.13 82 ARG A O 1
ATOM 675 N N . ARG A 1 83 ? 20.897 29.040 11.348 1.00 9.25 83 ARG A N 1
ATOM 676 C CA . ARG A 1 83 ? 20.492 29.625 10.072 1.00 10.35 83 ARG A CA 1
ATOM 677 C C . ARG A 1 83 ? 20.857 28.792 8.849 1.00 11.28 83 ARG A C 1
ATOM 678 O O . ARG A 1 83 ? 20.041 28.643 7.934 1.00 11.12 83 ARG A O 1
ATOM 686 N N . CYS A 1 84 ? 22.068 28.244 8.818 1.00 11.41 84 CYS A N 1
ATOM 687 C CA . CYS A 1 84 ? 22.471 27.429 7.676 1.00 11.80 84 CYS A CA 1
ATOM 688 C C . CYS A 1 84 ? 21.640 26.154 7.591 1.00 11.85 84 CYS A C 1
ATOM 689 O O . CYS A 1 84 ? 21.136 25.819 6.517 1.00 11.15 84 CYS A O 1
ATOM 692 N N . ASN A 1 85 ? 21.432 25.485 8.724 1.00 10.33 85 ASN A N 1
ATOM 693 C CA . ASN A 1 85 ? 20.627 24.267 8.739 1.00 13.25 85 ASN A CA 1
ATOM 694 C C . ASN A 1 85 ? 19.175 24.551 8.349 1.00 13.78 85 ASN A C 1
ATOM 695 O O . ASN A 1 85 ? 18.558 23.751 7.647 1.00 15.01 85 ASN A O 1
ATOM 700 N N . ASP A 1 86 ? 18.635 25.689 8.785 1.00 13.91 86 ASP A N 1
ATOM 701 C CA . ASP A 1 86 ? 17.270 26.070 8.417 1.00 13.70 86 ASP A CA 1
ATOM 702 C C . ASP A 1 86 ? 17.211 26.280 6.908 1.00 13.51 86 ASP A C 1
ATOM 703 O O . ASP A 1 86 ? 16.185 26.036 6.277 1.00 15.52 86 ASP A O 1
ATOM 708 N N . ALA A 1 87 ? 18.313 26.756 6.337 1.00 13.35 87 ALA A N 1
ATOM 709 C CA . ALA A 1 87 ? 18.413 26.989 4.899 1.00 11.77 87 ALA A CA 1
ATOM 710 C C . ALA A 1 87 ? 18.772 25.705 4.136 1.00 13.05 87 ALA A C 1
ATOM 711 O O . ALA A 1 87 ? 18.912 25.720 2.915 1.00 13.57 87 ALA A O 1
ATOM 713 N N . GLY A 1 88 ? 18.930 24.601 4.865 1.00 13.42 88 GLY A N 1
ATOM 714 C CA . GLY A 1 88 ? 19.272 23.329 4.247 1.00 13.47 88 GLY A CA 1
ATOM 715 C C . GLY A 1 88 ? 20.729 23.203 3.827 1.00 14.86 88 GLY A C 1
ATOM 716 O O . GLY A 1 88 ? 21.057 22.377 2.973 1.00 15.55 88 GLY A O 1
ATOM 717 N N . VAL A 1 89 ? 21.599 24.027 4.405 1.00 13.35 89 VAL A N 1
ATOM 718 C CA . VAL A 1 89 ? 23.031 23.996 4.092 1.00 14.01 89 VAL A CA 1
ATOM 719 C C . VAL A 1 89 ? 23.790 23.487 5.320 1.00 12.88 89 VAL A C 1
ATOM 720 O O . VAL A 1 89 ? 23.741 24.103 6.388 1.00 14.27 89 VAL A O 1
ATOM 724 N N . ARG A 1 90 ? 24.480 22.360 5.167 1.00 11.54 90 ARG A N 1
ATOM 725 C CA . ARG A 1 90 ? 25.220 21.747 6.272 1.00 11.13 90 ARG A CA 1
ATOM 726 C C . ARG A 1 90 ? 26.562 22.395 6.585 1.00 9.68 90 ARG A C 1
ATOM 727 O O . ARG A 1 90 ? 27.159 23.060 5.743 1.00 9.86 90 ARG A O 1
ATOM 735 N N . ILE A 1 91 ? 27.029 22.188 7.810 1.00 9.56 91 ILE A N 1
ATOM 736 C CA . ILE A 1 91 ? 28.292 22.739 8.262 1.00 10.64 91 ILE A CA 1
ATOM 737 C C . ILE A 1 91 ? 29.236 21.593 8.595 1.00 12.08 91 ILE A C 1
ATOM 738 O O . ILE A 1 91 ? 28.847 20.645 9.288 1.00 11.76 91 ILE A O 1
ATOM 743 N N . TYR A 1 92 ? 30.450 21.654 8.052 1.00 11.97 92 TYR A N 1
ATOM 744 C CA . TYR A 1 92 ? 31.469 20.640 8.299 1.00 10.52 92 TYR A CA 1
ATOM 745 C C . TYR A 1 92 ? 32.660 21.308 8.978 1.00 10.12 92 TYR A C 1
ATOM 746 O O . TYR A 1 92 ? 33.218 22.282 8.471 1.00 10.93 92 TYR A O 1
ATOM 755 N N . VAL A 1 93 ? 33.024 20.782 10.142 1.00 11.14 93 VAL A N 1
ATOM 756 C CA . VAL A 1 93 ? 34.113 21.318 10.954 1.00 10.02 93 VAL A CA 1
ATOM 757 C C . VAL A 1 93 ? 35.482 20.777 10.578 1.00 9.42 93 VAL A C 1
ATOM 758 O O . VAL A 1 93 ? 35.648 19.577 10.406 1.00 8.00 93 VAL A O 1
ATOM 762 N N . ASP A 1 94 ? 36.453 21.674 10.444 1.00 8.88 94 ASP A N 1
ATOM 763 C CA . ASP A 1 94 ? 37.829 21.296 10.144 1.00 9.13 94 ASP A CA 1
ATOM 764 C C . ASP A 1 94 ? 38.397 20.932 11.521 1.00 9.70 94 ASP A C 1
ATOM 765 O O . ASP A 1 94 ? 38.705 21.814 12.327 1.00 10.60 94 ASP A O 1
ATOM 770 N N . ALA A 1 95 ? 38.477 19.637 11.803 1.00 10.82 95 ALA A N 1
ATOM 771 C CA . ALA A 1 95 ? 38.965 19.141 13.088 1.00 11.09 95 ALA A CA 1
ATOM 772 C C . ALA A 1 95 ? 40.471 18.931 13.096 1.00 9.98 95 ALA A C 1
ATOM 773 O O . ALA A 1 95 ? 40.988 18.038 12.421 1.00 10.99 95 ALA A O 1
ATOM 775 N N . VAL A 1 96 ? 41.173 19.781 13.840 1.00 9.53 96 VAL A N 1
ATOM 776 C CA . VAL A 1 96 ? 42.630 19.701 13.950 1.00 9.76 96 VAL A CA 1
ATOM 777 C C . VAL A 1 96 ? 42.894 18.979 15.267 1.00 10.09 96 VAL A C 1
ATOM 778 O O . VAL A 1 96 ? 42.908 19.600 16.325 1.00 10.74 96 VAL A O 1
ATOM 782 N N . ILE A 1 97 ? 43.089 17.664 15.192 1.00 10.14 97 ILE A N 1
ATOM 783 C CA . ILE A 1 97 ? 43.276 16.852 16.391 1.00 11.45 97 ILE A CA 1
ATOM 784 C C . ILE A 1 97 ? 44.582 16.067 16.505 1.00 11.80 97 ILE A C 1
ATOM 785 O O . ILE A 1 97 ? 44.743 15.245 17.412 1.00 13.39 97 ILE A O 1
ATOM 790 N N . ASN A 1 98 ? 45.511 16.305 15.590 1.00 8.42 98 ASN A N 1
ATOM 791 C CA . ASN A 1 98 ? 46.788 15.594 15.627 1.00 8.00 98 ASN A CA 1
ATOM 792 C C . ASN A 1 98 ? 47.818 16.282 16.523 1.00 8.84 98 ASN A C 1
ATOM 793 O O . ASN A 1 98 ? 48.704 15.631 17.070 1.00 9.61 98 ASN A O 1
ATOM 798 N N . HIS A 1 99 ? 47.667 17.587 16.732 1.00 8.80 99 HIS A N 1
ATOM 799 C CA . HIS A 1 99 ? 48.673 18.332 17.475 1.00 9.21 99 HIS A CA 1
ATOM 800 C C . HIS A 1 99 ? 48.168 19.621 18.097 1.00 9.78 99 HIS A C 1
ATOM 801 O O . HIS A 1 99 ? 47.012 20.002 17.921 1.00 10.41 99 HIS A O 1
ATOM 808 N N . MET A 1 100 ? 49.074 20.302 18.790 1.00 10.66 100 MET A N 1
ATOM 809 C CA . MET A 1 100 ? 48.783 21.590 19.406 1.00 10.70 100 MET A CA 1
ATOM 810 C C . MET A 1 100 ? 49.669 22.647 18.726 1.00 11.93 100 MET A C 1
ATOM 811 O O . MET A 1 100 ? 49.597 22.790 17.502 1.00 12.32 100 MET A O 1
ATOM 816 N N . THR A 1 101 ? 50.560 23.314 19.467 1.00 11.94 101 THR A N 1
ATOM 817 C CA . THR A 1 101 ? 51.406 24.355 18.876 1.00 11.15 101 THR A CA 1
ATOM 818 C C . THR A 1 101 ? 52.887 23.985 18.706 1.00 13.59 101 THR A C 1
ATOM 819 O O . THR A 1 101 ? 53.389 23.037 19.324 1.00 12.37 101 THR A O 1
ATOM 823 N N . GLY A 1 102 ? 53.573 24.749 17.857 1.00 13.48 102 GLY A N 1
ATOM 824 C CA . GLY A 1 102 ? 54.985 24.537 17.598 1.00 14.52 102 GLY A CA 1
ATOM 825 C C . GLY A 1 102 ? 55.848 25.533 18.357 1.00 18.76 102 GLY A C 1
ATOM 826 O O . GLY A 1 102 ? 57.080 25.480 18.300 1.00 18.15 102 GLY A O 1
ATOM 827 N N . MET A 1 103 ? 55.197 26.460 19.054 1.00 19.90 103 MET A N 1
ATOM 828 C CA . MET A 1 103 ? 55.897 27.461 19.847 1.00 22.40 103 MET A CA 1
ATOM 829 C C . MET A 1 103 ? 54.993 28.035 20.928 1.00 20.80 103 MET A C 1
ATOM 830 O O . MET A 1 103 ? 53.797 27.745 20.965 1.00 19.00 103 MET A O 1
ATOM 835 N N . ASN A 1 104 ? 55.598 28.754 21.864 1.00 19.89 104 ASN A N 1
ATOM 836 C CA . ASN A 1 104 ? 54.872 29.355 22.970 1.00 20.67 104 ASN A CA 1
ATOM 837 C C . ASN A 1 104 ? 54.134 30.617 22.552 1.00 18.98 104 ASN A C 1
ATOM 838 O O . ASN A 1 104 ? 54.536 31.304 21.618 1.00 20.67 104 ASN A O 1
ATOM 843 N N . GLY A 1 105 ? 53.046 30.910 23.252 1.00 18.67 105 GLY A N 1
ATOM 844 C CA . GLY A 1 105 ? 52.261 32.088 22.942 1.00 17.30 105 GLY A CA 1
ATOM 845 C C . GLY A 1 105 ? 50.903 32.052 23.612 1.00 17.43 105 GLY A C 1
ATOM 846 O O . GLY A 1 105 ? 50.722 31.376 24.624 1.00 18.75 105 GLY A O 1
ATOM 847 N N . VAL A 1 106 ? 49.937 32.748 23.024 1.00 17.54 106 VAL A N 1
ATOM 848 C CA . VAL A 1 106 ? 48.592 32.812 23.569 1.00 15.76 106 VAL A CA 1
ATOM 849 C C . VAL A 1 106 ? 47.610 32.525 22.444 1.00 15.00 106 VAL A C 1
ATOM 850 O O . VAL A 1 106 ? 47.914 32.752 21.273 1.00 13.63 106 VAL A O 1
ATOM 854 N N . GLY A 1 107 ? 46.459 31.976 22.805 1.00 13.59 107 GLY A N 1
ATOM 855 C CA . GLY A 1 107 ? 45.438 31.667 21.831 1.00 11.42 107 GLY A CA 1
ATOM 856 C C . GLY A 1 107 ? 44.481 32.820 21.618 1.00 12.55 107 GLY A C 1
ATOM 857 O O . GLY A 1 107 ? 44.506 33.815 22.342 1.00 11.09 107 GLY A O 1
ATOM 858 N N . THR A 1 108 ? 43.602 32.659 20.636 1.00 11.58 108 THR A N 1
ATOM 859 C CA . THR A 1 108 ? 42.610 33.667 20.290 1.00 13.35 108 THR A CA 1
ATOM 860 C C . THR A 1 108 ? 41.589 33.944 21.394 1.00 14.10 108 THR A C 1
ATOM 861 O O . THR A 1 108 ? 40.797 34.874 21.299 1.00 15.69 108 THR A O 1
ATOM 865 N N . SER A 1 109 ? 41.575 33.116 22.426 1.00 13.78 109 SER A N 1
ATOM 866 C CA . SER A 1 109 ? 40.648 33.328 23.520 1.00 14.86 109 SER A CA 1
ATOM 867 C C . SER A 1 109 ? 41.418 33.698 24.789 1.00 16.93 109 SER A C 1
ATOM 868 O O . SER A 1 109 ? 40.847 33.759 25.874 1.00 18.18 109 SER A O 1
ATOM 871 N N . GLY A 1 110 ? 42.714 33.954 24.638 1.00 15.99 110 GLY A N 1
ATOM 872 C CA . GLY A 1 110 ? 43.540 34.322 25.770 1.00 15.84 110 GLY A CA 1
ATOM 873 C C . GLY A 1 110 ? 44.183 33.179 26.538 1.00 17.26 110 GLY A C 1
ATOM 874 O O . GLY A 1 110 ? 44.917 33.424 27.495 1.00 17.66 110 GLY A O 1
ATOM 875 N N . SER A 1 111 ? 43.928 31.938 26.138 1.00 14.26 111 SER A N 1
ATOM 876 C CA . SER A 1 111 ? 44.519 30.805 26.833 1.00 13.61 111 SER A CA 1
ATOM 877 C C . SER A 1 111 ? 46.010 30.743 26.558 1.00 15.53 111 SER A C 1
ATOM 878 O O . SER A 1 111 ? 46.481 31.164 25.502 1.00 15.42 111 SER A O 1
ATOM 881 N N . SER A 1 112 ? 46.746 30.214 27.524 1.00 13.36 112 SER A N 1
ATOM 882 C CA . SER A 1 112 ? 48.187 30.089 27.415 1.00 16.09 112 SER A CA 1
ATOM 883 C C . SER A 1 112 ? 48.577 28.845 26.618 1.00 14.05 112 SER A C 1
ATOM 884 O O . SER A 1 112 ? 47.921 27.801 26.700 1.00 14.93 112 SER A O 1
ATOM 887 N N . ALA A 1 113 ? 49.615 28.987 25.805 1.00 13.94 113 ALA A N 1
ATOM 888 C CA . ALA A 1 113 ? 50.123 27.878 25.017 1.00 15.57 113 ALA A CA 1
ATOM 889 C C . ALA A 1 113 ? 51.605 27.719 25.361 1.00 14.27 113 ALA A C 1
ATOM 890 O O . ALA A 1 113 ? 52.431 28.574 25.020 1.00 14.78 113 ALA A O 1
ATOM 892 N N . ASP A 1 114 ? 51.924 26.663 26.101 1.00 14.94 114 ASP A N 1
ATOM 893 C CA . ASP A 1 114 ? 53.303 26.392 26.481 1.00 15.90 114 ASP A CA 1
ATOM 894 C C . ASP A 1 114 ? 53.830 25.159 25.746 1.00 14.36 114 ASP A C 1
ATOM 895 O O . ASP A 1 114 ? 53.760 24.033 26.244 1.00 15.12 114 ASP A O 1
ATOM 900 N N . HIS A 1 115 ? 54.357 25.392 24.552 1.00 14.21 115 HIS A N 1
ATOM 901 C CA . HIS A 1 115 ? 54.915 24.335 23.727 1.00 14.68 115 HIS A CA 1
ATOM 902 C C . HIS A 1 115 ? 56.105 23.707 24.435 1.00 12.08 115 HIS A C 1
ATOM 903 O O . HIS A 1 115 ? 56.232 22.495 24.482 1.00 15.03 115 HIS A O 1
ATOM 910 N N . ASP A 1 116 ? 56.975 24.555 24.976 1.00 14.46 116 ASP A N 1
ATOM 911 C CA . ASP A 1 116 ? 58.184 24.107 25.669 1.00 16.20 116 ASP A CA 1
ATOM 912 C C . ASP A 1 116 ? 57.943 23.079 26.762 1.00 16.30 116 ASP A C 1
ATOM 913 O O . ASP A 1 116 ? 58.623 22.056 26.808 1.00 17.42 116 ASP A O 1
ATOM 918 N N . GLY A 1 117 ? 56.983 23.354 27.636 1.00 16.77 117 GLY A N 1
ATOM 919 C CA . GLY A 1 117 ? 56.680 22.431 28.711 1.00 18.50 117 GLY A CA 1
ATOM 920 C C . GLY A 1 117 ? 55.526 21.497 28.391 1.00 19.73 117 GLY A C 1
ATOM 921 O O . GLY A 1 117 ? 55.177 20.653 29.213 1.00 20.13 117 GLY A O 1
ATOM 922 N N . MET A 1 118 ? 54.949 21.638 27.196 1.00 19.72 118 MET A N 1
ATOM 923 C CA . MET A 1 118 ? 53.819 20.816 26.760 1.00 18.72 118 MET A CA 1
ATOM 924 C C . MET A 1 118 ? 52.606 21.026 27.668 1.00 18.82 118 MET A C 1
ATOM 925 O O . MET A 1 118 ? 51.919 20.076 28.037 1.00 20.10 118 MET A O 1
ATOM 930 N N . ASN A 1 119 ? 52.340 22.281 28.013 1.00 17.94 119 ASN A N 1
ATOM 931 C CA . ASN A 1 119 ? 51.211 22.611 28.873 1.00 18.01 119 ASN A CA 1
ATOM 932 C C . ASN A 1 119 ? 50.221 23.481 28.136 1.00 16.59 119 ASN A C 1
ATOM 933 O O . ASN A 1 119 ? 50.582 24.529 27.589 1.00 16.07 119 ASN A O 1
ATOM 938 N N . TYR A 1 120 ? 48.970 23.039 28.130 1.00 14.25 120 TYR A N 1
ATOM 939 C CA . TYR A 1 120 ? 47.876 23.771 27.498 1.00 15.49 120 TYR A CA 1
ATOM 940 C C . TYR A 1 120 ? 46.795 23.714 28.560 1.00 14.75 120 TYR A C 1
ATOM 941 O O . TYR A 1 120 ? 45.945 22.825 28.548 1.00 13.63 120 TYR A O 1
ATOM 950 N N . PRO A 1 121 ? 46.869 24.636 29.536 1.00 15.42 121 PRO A N 1
ATOM 951 C CA . PRO A 1 121 ? 45.991 24.821 30.695 1.00 17.27 121 PRO A CA 1
ATOM 952 C C . PRO A 1 121 ? 44.485 24.843 30.463 1.00 15.86 121 PRO A C 1
ATOM 953 O O . PRO A 1 121 ? 43.726 24.347 31.299 1.00 17.45 121 PRO A O 1
ATOM 957 N N . ALA A 1 122 ? 44.041 25.386 29.337 1.00 14.80 122 ALA A N 1
ATOM 958 C CA . ALA A 1 122 ? 42.605 25.454 29.086 1.00 16.21 122 ALA A CA 1
ATOM 959 C C . ALA A 1 122 ? 41.924 24.113 28.783 1.00 17.53 122 ALA A C 1
ATOM 960 O O . ALA A 1 122 ? 40.712 23.984 28.950 1.00 20.62 122 ALA A O 1
ATOM 962 N N . VAL A 1 123 ? 42.692 23.098 28.397 1.00 15.37 123 VAL A N 1
ATOM 963 C CA . VAL A 1 123 ? 42.093 21.810 28.074 1.00 12.95 123 VAL A CA 1
ATOM 964 C C . VAL A 1 123 ? 41.715 20.949 29.291 1.00 14.48 123 VAL A C 1
ATOM 965 O O . VAL A 1 123 ? 40.538 20.666 29.497 1.00 15.65 123 VAL A O 1
ATOM 969 N N . PRO A 1 124 ? 42.683 20.593 30.158 1.00 15.99 124 PRO A N 1
ATOM 970 C CA . PRO A 1 124 ? 44.133 20.796 30.076 1.00 14.68 124 PRO A CA 1
ATOM 971 C C . PRO A 1 124 ? 44.912 19.609 29.497 1.00 13.88 124 PRO A C 1
ATOM 972 O O . PRO A 1 124 ? 44.428 18.477 29.482 1.00 15.89 124 PRO A O 1
ATOM 976 N N . TYR A 1 125 ? 46.091 19.901 28.959 1.00 16.13 125 TYR A N 1
ATOM 977 C CA . TYR A 1 125 ? 46.998 18.887 28.428 1.00 15.08 125 TYR A CA 1
ATOM 978 C C . TYR A 1 125 ? 48.319 19.128 29.145 1.00 14.23 125 TYR A C 1
ATOM 979 O O . TYR A 1 125 ? 48.659 20.270 29.452 1.00 15.72 125 TYR A O 1
ATOM 988 N N . GLY A 1 126 ? 49.050 18.050 29.391 1.00 14.51 126 GLY A N 1
ATOM 989 C CA . GLY A 1 126 ? 50.341 18.121 30.043 1.00 15.09 126 GLY A CA 1
ATOM 990 C C . GLY A 1 126 ? 51.246 17.164 29.293 1.00 17.02 126 GLY A C 1
ATOM 991 O O . GLY A 1 126 ? 50.769 16.432 28.420 1.00 17.54 126 GLY A O 1
ATOM 992 N N . SER A 1 127 ? 52.517 17.097 29.674 1.00 17.54 127 SER A N 1
ATOM 993 C CA . SER A 1 127 ? 53.478 16.229 28.997 1.00 19.71 127 SER A CA 1
ATOM 994 C C . SER A 1 127 ? 53.008 14.807 28.711 1.00 18.98 127 SER A C 1
ATOM 995 O O . SER A 1 127 ? 53.225 14.294 27.617 1.00 19.89 127 SER A O 1
ATOM 998 N N . GLY A 1 128 ? 52.353 14.180 29.687 1.00 18.37 128 GLY A N 1
ATOM 999 C CA . GLY A 1 128 ? 51.887 12.810 29.529 1.00 17.82 128 GLY A CA 1
ATOM 1000 C C . GLY A 1 128 ? 50.848 12.559 28.450 1.00 18.55 128 GLY A C 1
ATOM 1001 O O . GLY A 1 128 ? 50.558 11.408 28.119 1.00 18.69 128 GLY A O 1
ATOM 1002 N N . ASP A 1 129 ? 50.290 13.629 27.893 1.00 18.63 129 ASP A N 1
ATOM 1003 C CA . ASP A 1 129 ? 49.275 13.496 26.858 1.00 17.76 129 ASP A CA 1
ATOM 1004 C C . ASP A 1 129 ? 49.862 13.543 25.453 1.00 16.75 129 ASP A C 1
ATOM 1005 O O . ASP A 1 129 ? 49.134 13.398 24.470 1.00 17.22 129 ASP A O 1
ATOM 1010 N N . PHE A 1 130 ? 51.176 13.728 25.363 1.00 14.73 130 PHE A N 1
ATOM 1011 C CA . PHE A 1 130 ? 51.861 13.805 24.073 1.00 14.94 130 PHE A CA 1
ATOM 1012 C C . PHE A 1 130 ? 52.809 12.635 23.846 1.00 18.64 130 PHE A C 1
ATOM 1013 O O . PHE A 1 130 ? 53.165 11.906 24.787 1.00 19.47 130 PHE A O 1
ATOM 1021 N N . HIS A 1 131 ? 53.168 12.418 22.584 1.00 18.44 131 HIS A N 1
ATOM 1022 C CA . HIS A 1 131 ? 54.119 11.378 22.240 1.00 18.83 131 HIS A CA 1
ATOM 1023 C C . HIS A 1 131 ? 55.476 11.967 22.586 1.00 20.72 131 HIS A C 1
ATOM 1024 O O . HIS A 1 131 ? 55.651 13.198 22.571 1.00 18.99 131 HIS A O 1
ATOM 1031 N N . SER A 1 132 ? 56.426 11.106 22.916 1.00 23.98 132 SER A N 1
ATOM 1032 C CA . SER A 1 132 ? 57.765 11.579 23.220 1.00 26.73 132 SER A CA 1
ATOM 1033 C C . SER A 1 132 ? 58.251 12.325 21.980 1.00 26.24 132 SER A C 1
ATOM 1034 O O . SER A 1 132 ? 57.919 11.932 20.861 1.00 26.03 132 SER A O 1
ATOM 1037 N N . PRO A 1 133 ? 58.967 13.424 22.137 1.00 26.00 133 PRO A N 1
ATOM 1038 C CA . PRO A 1 133 ? 59.402 14.139 20.945 1.00 24.05 133 PRO A CA 1
ATOM 1039 C C . PRO A 1 133 ? 60.279 13.331 19.981 1.00 26.15 133 PRO A C 1
ATOM 1040 O O . PRO A 1 133 ? 60.979 12.395 20.373 1.00 30.36 133 PRO A O 1
ATOM 1044 N N . CYS A 1 134 ? 60.215 13.725 18.717 1.00 22.48 134 CYS A N 1
ATOM 1045 C CA . CYS A 1 134 ? 60.961 13.163 17.607 1.00 19.84 134 CYS A CA 1
ATOM 1046 C C . CYS A 1 134 ? 60.306 13.908 16.458 1.00 19.17 134 CYS A C 1
ATOM 1047 O O . CYS A 1 134 ? 59.258 14.531 16.641 1.00 16.33 134 CYS A O 1
ATOM 1050 N N . GLU A 1 135 ? 60.937 13.926 15.295 1.00 18.43 135 GLU A N 1
ATOM 1051 C CA . GLU A 1 135 ? 60.342 14.654 14.168 1.00 20.54 135 GLU A CA 1
ATOM 1052 C C . GLU A 1 135 ? 59.971 13.751 13.004 1.00 17.91 135 GLU A C 1
ATOM 1053 O O . GLU A 1 135 ? 60.586 12.704 12.797 1.00 16.97 135 GLU A O 1
ATOM 1059 N N . VAL A 1 136 ? 58.911 14.128 12.306 1.00 15.40 136 VAL A N 1
ATOM 1060 C CA . VAL A 1 136 ? 58.466 13.378 11.145 1.00 14.16 136 VAL A CA 1
ATOM 1061 C C . VAL A 1 136 ? 59.482 13.688 10.045 1.00 13.46 136 VAL A C 1
ATOM 1062 O O . VAL A 1 136 ? 59.644 14.845 9.645 1.00 13.64 136 VAL A O 1
ATOM 1066 N N . ASN A 1 137 ? 60.199 12.665 9.593 1.00 13.94 137 ASN A N 1
ATOM 1067 C CA . ASN A 1 137 ? 61.205 12.868 8.558 1.00 15.45 137 ASN A CA 1
ATOM 1068 C C . ASN A 1 137 ? 61.371 11.696 7.605 1.00 15.76 137 ASN A C 1
ATOM 1069 O O . ASN A 1 137 ? 62.127 11.789 6.629 1.00 18.84 137 ASN A O 1
ATOM 1074 N N . ASN A 1 138 ? 60.662 10.599 7.866 1.00 14.82 138 ASN A N 1
ATOM 1075 C CA . ASN A 1 138 ? 60.757 9.427 7.008 1.00 15.86 138 ASN A CA 1
ATOM 1076 C C . ASN A 1 138 ? 59.391 8.848 6.675 1.00 12.81 138 ASN A C 1
ATOM 1077 O O . ASN A 1 138 ? 58.845 8.047 7.430 1.00 13.26 138 ASN A O 1
ATOM 1082 N N . TYR A 1 139 ? 58.870 9.202 5.506 1.00 13.96 139 TYR A N 1
ATOM 1083 C CA . TYR A 1 139 ? 57.561 8.723 5.082 1.00 14.94 139 TYR A CA 1
ATOM 1084 C C . TYR A 1 139 ? 57.481 7.261 4.672 1.00 15.66 139 TYR A C 1
ATOM 1085 O O . TYR A 1 139 ? 56.411 6.771 4.291 1.00 15.85 139 TYR A O 1
ATOM 1094 N N . GLN A 1 140 ? 58.612 6.565 4.761 1.00 15.97 140 GLN A N 1
ATOM 1095 C CA . GLN A 1 140 ? 58.658 5.136 4.458 1.00 19.36 140 GLN A CA 1
ATOM 1096 C C . GLN A 1 140 ? 58.496 4.374 5.777 1.00 20.09 140 GLN A C 1
ATOM 1097 O O . GLN A 1 140 ? 58.474 3.142 5.804 1.00 22.99 140 GLN A O 1
ATOM 1103 N N . ASP A 1 141 ? 58.359 5.120 6.870 1.00 19.85 141 ASP A N 1
ATOM 1104 C CA . ASP A 1 141 ? 58.196 4.545 8.194 1.00 17.62 141 ASP A CA 1
ATOM 1105 C C . ASP A 1 141 ? 56.896 5.067 8.806 1.00 17.30 141 ASP A C 1
ATOM 1106 O O . ASP A 1 141 ? 56.860 6.163 9.355 1.00 16.78 141 ASP A O 1
ATOM 1111 N N . ALA A 1 142 ? 55.849 4.252 8.747 1.00 16.85 142 ALA A N 1
ATOM 1112 C CA . ALA A 1 142 ? 54.536 4.610 9.277 1.00 17.61 142 ALA A CA 1
ATOM 1113 C C . ALA A 1 142 ? 54.545 5.073 10.735 1.00 18.12 142 ALA A C 1
ATOM 1114 O O . ALA A 1 142 ? 53.773 5.954 11.111 1.00 17.19 142 ALA A O 1
ATOM 1116 N N . ASP A 1 143 ? 55.400 4.478 11.561 1.00 16.35 143 ASP A N 1
ATOM 1117 C CA . ASP A 1 143 ? 55.482 4.872 12.966 1.00 18.67 143 ASP A CA 1
ATOM 1118 C C . ASP A 1 143 ? 56.064 6.273 13.124 1.00 16.88 143 ASP A C 1
ATOM 1119 O O . ASP A 1 143 ? 55.616 7.044 13.973 1.00 15.74 143 ASP A O 1
ATOM 1124 N N . ASN A 1 144 ? 57.055 6.602 12.301 1.00 14.51 144 ASN A N 1
ATOM 1125 C CA . ASN A 1 144 ? 57.685 7.917 12.349 1.00 13.61 144 ASN A CA 1
ATOM 1126 C C . ASN A 1 144 ? 56.669 8.985 11.960 1.00 13.90 144 ASN A C 1
ATOM 1127 O O . ASN A 1 144 ? 56.531 10.002 12.636 1.00 14.70 144 ASN A O 1
ATOM 1132 N N . VAL A 1 145 ? 55.947 8.726 10.877 1.00 13.01 145 VAL A N 1
ATOM 1133 C CA . VAL A 1 145 ? 54.930 9.642 10.362 1.00 11.63 145 VAL A CA 1
ATOM 1134 C C . VAL A 1 145 ? 53.802 9.942 11.357 1.00 10.94 145 VAL A C 1
ATOM 1135 O O . VAL A 1 145 ? 53.322 11.077 11.439 1.00 9.57 145 VAL A O 1
ATOM 1139 N N . ARG A 1 146 ? 53.374 8.921 12.089 1.00 10.53 146 ARG A N 1
ATOM 1140 C CA . ARG A 1 146 ? 52.282 9.056 13.040 1.00 10.83 146 ARG A CA 1
ATOM 1141 C C . ARG A 1 146 ? 52.616 9.447 14.476 1.00 14.23 146 ARG A C 1
ATOM 1142 O O . ARG A 1 146 ? 51.853 10.169 15.113 1.00 14.27 146 ARG A O 1
ATOM 1150 N N . ASN A 1 147 ? 53.742 8.966 14.992 1.00 13.37 147 ASN A N 1
ATOM 1151 C CA . ASN A 1 147 ? 54.094 9.230 16.381 1.00 13.36 147 ASN A CA 1
ATOM 1152 C C . ASN A 1 147 ? 55.054 10.364 16.667 1.00 14.07 147 ASN A C 1
ATOM 1153 O O . ASN A 1 147 ? 55.282 10.699 17.830 1.00 14.39 147 ASN A O 1
ATOM 1158 N N . CYS A 1 148 ? 55.596 10.975 15.624 1.00 12.38 148 CYS A N 1
ATOM 1159 C CA . CYS A 1 148 ? 56.524 12.072 15.813 1.00 11.14 148 CYS A CA 1
ATOM 1160 C C . CYS A 1 148 ? 55.891 13.416 15.500 1.00 11.33 148 CYS A C 1
ATOM 1161 O O . CYS A 1 148 ? 54.771 13.481 15.000 1.00 10.57 148 CYS A O 1
ATOM 1164 N N . GLU A 1 149 ? 56.597 14.490 15.833 1.00 10.64 149 GLU A N 1
ATOM 1165 C CA . GLU A 1 149 ? 56.092 15.831 15.613 1.00 11.07 149 GLU A CA 1
ATOM 1166 C C . GLU A 1 149 ? 56.150 16.282 14.165 1.00 13.23 149 GLU A C 1
ATOM 1167 O O . GLU A 1 149 ? 57.179 16.163 13.497 1.00 10.65 149 GLU A O 1
ATOM 1173 N N . LEU A 1 150 ? 54.998 16.729 13.677 1.00 12.98 150 LEU A N 1
ATOM 1174 C CA . LEU A 1 150 ? 54.856 17.232 12.319 1.00 12.49 150 LEU A CA 1
ATOM 1175 C C . LEU A 1 150 ? 55.275 18.693 12.347 1.00 11.00 150 LEU A C 1
ATOM 1176 O O . LEU A 1 150 ? 54.643 19.502 13.019 1.00 11.47 150 LEU A O 1
ATOM 1181 N N . VAL A 1 151 ? 56.374 19.012 11.667 1.00 9.71 151 VAL A N 1
ATOM 1182 C CA . VAL A 1 151 ? 56.922 20.371 11.603 1.00 10.60 151 VAL A CA 1
ATOM 1183 C C . VAL A 1 151 ? 56.966 21.112 12.949 1.00 12.00 151 VAL A C 1
ATOM 1184 O O . VAL A 1 151 ? 56.555 22.266 13.052 1.00 13.03 151 VAL A O 1
ATOM 1188 N N . GLY A 1 152 ? 57.446 20.420 13.981 1.00 13.90 152 GLY A N 1
ATOM 1189 C CA . GLY A 1 152 ? 57.571 21.014 15.303 1.00 13.72 152 GLY A CA 1
ATOM 1190 C C . GLY A 1 152 ? 56.327 21.175 16.164 1.00 15.16 152 GLY A C 1
ATOM 1191 O O . GLY A 1 152 ? 56.413 21.718 17.269 1.00 14.12 152 GLY A O 1
ATOM 1192 N N . LEU A 1 153 ? 55.183 20.694 15.695 1.00 12.90 153 LEU A N 1
ATOM 1193 C CA . LEU A 1 153 ? 53.942 20.820 16.453 1.00 9.80 153 LEU A CA 1
ATOM 1194 C C . LEU A 1 153 ? 53.828 19.659 17.433 1.00 11.51 153 LEU A C 1
ATOM 1195 O O . LEU A 1 153 ? 53.954 18.501 17.030 1.00 12.14 153 LEU A O 1
ATOM 1200 N N . ARG 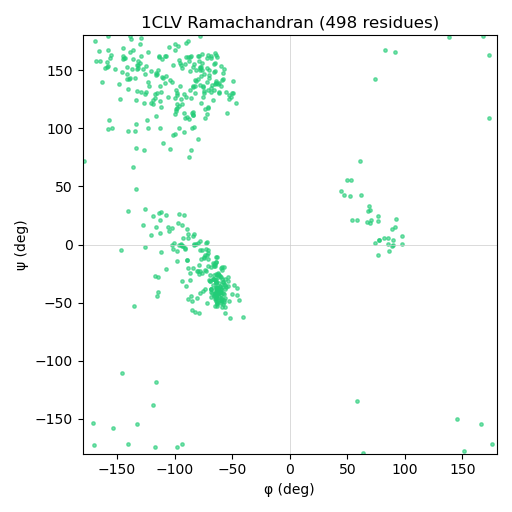A 1 154 ? 53.622 19.961 18.715 1.00 11.08 154 ARG A N 1
ATOM 1201 C CA . ARG A 1 154 ? 53.512 18.913 19.738 1.00 12.82 154 ARG A CA 1
ATOM 1202 C C . ARG A 1 154 ? 52.469 17.892 19.314 1.00 10.56 154 ARG A C 1
ATOM 1203 O O . ARG A 1 154 ? 51.322 18.240 19.058 1.00 11.01 154 ARG A O 1
ATOM 1211 N N . ASP A 1 155 ? 52.879 16.630 19.275 1.00 10.58 155 ASP A N 1
ATOM 1212 C CA . ASP A 1 155 ? 52.038 15.539 18.814 1.00 10.06 155 ASP A CA 1
ATOM 1213 C C . ASP A 1 155 ? 51.234 14.814 19.893 1.00 11.76 155 ASP A C 1
ATOM 1214 O O . ASP A 1 155 ? 51.786 14.061 20.694 1.00 10.44 155 ASP A O 1
ATOM 1219 N N . LEU A 1 156 ? 49.915 14.958 19.832 1.00 11.45 156 LEU A N 1
ATOM 1220 C CA . LEU A 1 156 ? 49.021 14.340 20.800 1.00 11.51 156 LEU A CA 1
ATOM 1221 C C . LEU A 1 156 ? 49.034 12.824 20.718 1.00 13.10 156 LEU A C 1
ATOM 1222 O O . LEU A 1 156 ? 49.265 12.238 19.660 1.00 14.25 156 LEU A O 1
ATOM 1227 N N . ASN A 1 157 ? 48.828 12.186 21.859 1.00 13.40 157 ASN A N 1
ATOM 1228 C CA . ASN A 1 157 ? 48.792 10.740 21.904 1.00 13.36 157 ASN A CA 1
ATOM 1229 C C . ASN A 1 157 ? 47.328 10.288 21.960 1.00 17.33 157 ASN A C 1
ATOM 1230 O O . ASN A 1 157 ? 46.739 10.202 23.041 1.00 18.75 157 ASN A O 1
ATOM 1235 N N . GLN A 1 158 ? 46.740 9.995 20.798 1.00 14.86 158 GLN A N 1
ATOM 1236 C CA . GLN A 1 158 ? 45.346 9.549 20.735 1.00 13.46 158 GLN A CA 1
ATOM 1237 C C . GLN A 1 158 ? 45.182 8.127 21.259 1.00 14.23 158 GLN A C 1
ATOM 1238 O O . GLN A 1 158 ? 44.096 7.554 21.191 1.00 14.99 158 GLN A O 1
ATOM 1244 N N . GLY A 1 159 ? 46.273 7.536 21.729 1.00 15.18 159 GLY A N 1
ATOM 1245 C CA . GLY A 1 159 ? 46.196 6.198 22.280 1.00 17.70 159 GLY A CA 1
ATOM 1246 C C . GLY A 1 159 ? 45.772 6.286 23.735 1.00 19.62 159 GLY A C 1
ATOM 1247 O O . GLY A 1 159 ? 45.277 5.317 24.311 1.00 21.07 159 GLY A O 1
ATOM 1248 N N . SER A 1 160 ? 45.955 7.468 24.320 1.00 18.32 160 SER A N 1
ATOM 1249 C CA . SER A 1 160 ? 45.611 7.723 25.710 1.00 17.67 160 SER A CA 1
ATOM 1250 C C . SER A 1 160 ? 44.113 7.863 25.926 1.00 19.92 160 SER A C 1
ATOM 1251 O O . SER A 1 160 ? 43.435 8.587 25.189 1.00 19.05 160 SER A O 1
ATOM 1254 N N . ASP A 1 161 ? 43.608 7.236 26.985 1.00 18.45 161 ASP A N 1
ATOM 1255 C CA . ASP A 1 161 ? 42.188 7.318 27.306 1.00 19.85 161 ASP A CA 1
ATOM 1256 C C . ASP A 1 161 ? 41.755 8.743 27.620 1.00 17.95 161 ASP A C 1
ATOM 1257 O O . ASP A 1 161 ? 40.672 9.171 27.211 1.00 17.99 161 ASP A O 1
ATOM 1262 N N . TYR A 1 162 ? 42.618 9.495 28.300 1.00 15.28 162 TYR A N 1
ATOM 1263 C CA . TYR A 1 162 ? 42.297 10.880 28.626 1.00 15.93 162 TYR A CA 1
ATOM 1264 C C . TYR A 1 162 ? 42.145 11.696 27.345 1.00 14.50 162 TYR A C 1
ATOM 1265 O O . TYR A 1 162 ? 41.151 12.402 27.168 1.00 14.96 162 TYR A O 1
ATOM 1274 N N . VAL A 1 163 ? 43.137 11.601 26.460 1.00 14.76 163 VAL A N 1
ATOM 1275 C CA . VAL A 1 163 ? 43.118 12.336 25.200 1.00 14.62 163 VAL A CA 1
ATOM 1276 C C . VAL A 1 163 ? 41.901 11.990 24.345 1.00 14.14 163 VAL A C 1
ATOM 1277 O O . VAL A 1 163 ? 41.220 12.890 23.856 1.00 13.91 163 VAL A O 1
ATOM 1281 N N . ARG A 1 164 ? 41.605 10.699 24.197 1.00 13.43 164 ARG A N 1
ATOM 1282 C CA . ARG A 1 164 ? 40.441 10.269 23.422 1.00 14.23 164 ARG A CA 1
ATOM 1283 C C . ARG A 1 164 ? 39.180 10.906 23.990 1.00 14.37 164 ARG A C 1
ATOM 1284 O O . ARG A 1 164 ? 38.322 11.377 23.246 1.00 14.78 164 ARG A O 1
ATOM 1292 N N . GLY A 1 165 ? 39.079 10.920 25.317 1.00 15.38 165 GLY A N 1
ATOM 1293 C CA . GLY A 1 165 ? 37.928 11.513 25.971 1.00 14.05 165 GLY A CA 1
ATOM 1294 C C . GLY A 1 165 ? 37.796 12.981 25.616 1.00 13.25 165 GLY A C 1
ATOM 1295 O O . GLY A 1 165 ? 36.707 13.443 25.270 1.00 13.97 165 GLY A O 1
ATOM 1296 N N . VAL A 1 166 ? 38.910 13.707 25.680 1.00 13.64 166 VAL A N 1
ATOM 1297 C CA . VAL A 1 166 ? 38.925 15.132 25.359 1.00 13.14 166 VAL A CA 1
ATOM 1298 C C . VAL A 1 166 ? 38.481 15.384 23.918 1.00 14.40 166 VAL A C 1
ATOM 1299 O O . VAL A 1 166 ? 37.622 16.238 23.672 1.00 12.48 166 VAL A O 1
ATOM 1303 N N . LEU A 1 167 ? 39.041 14.618 22.981 1.00 14.34 167 LEU A N 1
ATOM 1304 C CA . LEU A 1 167 ? 38.708 14.754 21.562 1.00 13.78 167 LEU A CA 1
ATOM 1305 C C . LEU A 1 167 ? 37.256 14.393 21.270 1.00 13.00 167 LEU A C 1
ATOM 1306 O O . LEU A 1 167 ? 36.581 15.102 20.520 1.00 15.34 167 LEU A O 1
ATOM 1311 N N . ILE A 1 168 ? 36.766 13.313 21.879 1.00 13.41 168 ILE A N 1
ATOM 1312 C CA . ILE A 1 168 ? 35.374 12.898 21.699 1.00 11.63 168 ILE A CA 1
ATOM 1313 C C . ILE A 1 168 ? 34.447 13.986 22.232 1.00 13.47 168 ILE A C 1
ATOM 1314 O O . ILE A 1 168 ? 33.438 14.299 21.608 1.00 12.90 168 ILE A O 1
ATOM 1319 N N . ASP A 1 169 ? 34.788 14.562 23.384 1.00 14.52 169 ASP A N 1
ATOM 1320 C CA . ASP A 1 169 ? 33.985 15.634 23.971 1.00 14.72 169 ASP A CA 1
ATOM 1321 C C . ASP A 1 169 ? 33.924 16.849 23.048 1.00 13.55 169 ASP A C 1
ATOM 1322 O O . ASP A 1 169 ? 32.860 17.437 22.865 1.00 11.58 169 ASP A O 1
ATOM 1327 N N . TYR A 1 170 ? 35.069 17.234 22.489 1.00 13.07 170 TYR A N 1
ATOM 1328 C CA . TYR A 1 170 ? 35.126 18.373 21.572 1.00 13.32 170 TYR A CA 1
ATOM 1329 C C . TYR A 1 170 ? 34.211 18.136 20.366 1.00 12.22 170 TYR A C 1
ATOM 1330 O O . TYR A 1 170 ? 33.341 18.953 20.058 1.00 12.35 170 TYR A O 1
ATOM 1339 N N . MET A 1 171 ? 34.398 16.999 19.704 1.00 12.45 171 MET A N 1
ATOM 1340 C CA . MET A 1 171 ? 33.607 16.652 18.536 1.00 13.29 171 MET A CA 1
ATOM 1341 C C . MET A 1 171 ? 32.114 16.483 18.826 1.00 12.71 171 MET A C 1
ATOM 1342 O O . MET A 1 171 ? 31.275 16.900 18.024 1.00 12.71 171 MET A O 1
ATOM 1347 N N . ASN A 1 172 ? 31.773 15.912 19.977 1.00 11.84 172 ASN A N 1
ATOM 1348 C CA . ASN A 1 172 ? 30.365 15.757 20.342 1.00 12.00 172 ASN A CA 1
ATOM 1349 C C . ASN A 1 172 ? 29.751 17.117 20.659 1.00 12.02 172 ASN A C 1
ATOM 1350 O O . ASN A 1 172 ? 28.556 17.329 20.450 1.00 13.94 172 ASN A O 1
ATOM 1355 N N . HIS A 1 173 ? 30.564 18.042 21.165 1.00 12.00 173 HIS A N 1
ATOM 1356 C CA . HIS A 1 173 ? 30.090 19.387 21.460 1.00 11.11 173 HIS A CA 1
ATOM 1357 C C . HIS A 1 173 ? 29.670 20.034 20.141 1.00 12.74 173 HIS A C 1
ATOM 1358 O O . HIS A 1 173 ? 28.640 20.705 20.074 1.00 13.01 173 HIS A O 1
ATOM 1365 N N . MET A 1 174 ? 30.472 19.828 19.097 1.00 11.33 174 MET A N 1
ATOM 1366 C CA . MET A 1 174 ? 30.173 20.369 17.768 1.00 11.64 174 MET A CA 1
ATOM 1367 C C . MET A 1 174 ? 28.882 19.755 17.222 1.00 11.78 174 MET A C 1
ATOM 1368 O O . MET A 1 174 ? 28.051 20.450 16.630 1.00 10.47 174 MET A O 1
ATOM 1373 N N . ILE A 1 175 ? 28.723 18.446 17.411 1.00 12.40 175 ILE A N 1
ATOM 1374 C CA . ILE A 1 175 ? 27.521 17.742 16.966 1.00 12.36 175 ILE A CA 1
ATOM 1375 C C . ILE A 1 175 ? 26.287 18.318 17.673 1.00 13.31 175 ILE A C 1
ATOM 1376 O O . ILE A 1 175 ? 25.251 18.533 17.039 1.00 14.32 175 ILE A O 1
ATOM 1381 N N . ASP A 1 176 ? 26.411 18.616 18.966 1.00 14.09 176 ASP A N 1
ATOM 1382 C CA . ASP A 1 176 ? 25.307 19.205 19.726 1.00 14.50 176 ASP A CA 1
ATOM 1383 C C . ASP A 1 176 ? 24.914 20.559 19.144 1.00 13.86 176 ASP A C 1
ATOM 1384 O O . ASP A 1 176 ? 23.739 20.932 19.163 1.00 13.88 176 ASP A O 1
ATOM 1389 N N . LEU A 1 177 ? 25.901 21.279 18.615 1.00 12.30 177 LEU A N 1
ATOM 1390 C CA . LEU A 1 177 ? 25.665 22.585 18.016 1.00 12.68 177 LEU A CA 1
ATOM 1391 C C . LEU A 1 177 ? 25.186 22.538 16.553 1.00 12.68 177 LEU A C 1
ATOM 1392 O O . LEU A 1 177 ? 25.137 23.560 15.883 1.00 14.21 177 LEU A O 1
ATOM 1397 N N . GLY A 1 178 ? 24.857 21.349 16.057 1.00 11.88 178 GLY A N 1
ATOM 1398 C CA . GLY A 1 178 ? 24.345 21.233 14.703 1.00 11.24 178 GLY A CA 1
ATOM 1399 C C . GLY A 1 178 ? 25.251 20.997 13.506 1.00 11.26 178 GLY A C 1
ATOM 1400 O O . GLY A 1 178 ? 24.801 21.209 12.375 1.00 10.68 178 GLY A O 1
ATOM 1401 N N . VAL A 1 179 ? 26.506 20.600 13.710 1.00 8.58 179 VAL A N 1
ATOM 1402 C CA . VAL A 1 179 ? 27.376 20.332 12.562 1.00 12.23 179 VAL A CA 1
ATOM 1403 C C . VAL A 1 179 ? 27.017 18.969 11.956 1.00 11.89 179 VAL A C 1
ATOM 1404 O O . VAL A 1 179 ? 26.502 18.093 12.651 1.00 12.85 179 VAL A O 1
ATOM 1408 N N . ALA A 1 180 ? 27.276 18.799 10.663 1.00 10.06 180 ALA A N 1
ATOM 1409 C CA . ALA A 1 180 ? 26.942 17.558 9.974 1.00 9.48 180 ALA A CA 1
ATOM 1410 C C . ALA A 1 180 ? 28.099 16.583 9.828 1.00 9.51 180 ALA A C 1
ATOM 1411 O O . ALA A 1 180 ? 27.893 15.420 9.477 1.00 9.62 180 ALA A O 1
ATOM 1413 N N . GLY A 1 181 ? 29.317 17.049 10.064 1.00 8.31 181 GLY A N 1
ATOM 1414 C CA . GLY A 1 181 ? 30.451 16.162 9.910 1.00 8.00 181 GLY A CA 1
ATOM 1415 C C . GLY A 1 181 ? 31.765 16.866 10.110 1.00 10.23 181 GLY A C 1
ATOM 1416 O O . GLY A 1 181 ? 31.792 18.045 10.476 1.00 10.41 181 GLY A O 1
ATOM 1417 N N . PHE A 1 182 ? 32.853 16.167 9.809 1.00 10.80 182 PHE A N 1
ATOM 1418 C CA . PHE A 1 182 ? 34.188 16.699 10.019 1.00 9.34 182 PHE A CA 1
ATOM 1419 C C . PHE A 1 182 ? 35.188 16.424 8.915 1.00 9.89 182 PHE A C 1
ATOM 1420 O O . PHE A 1 182 ? 35.191 15.352 8.306 1.00 10.16 182 PHE A O 1
ATOM 1428 N N . ARG A 1 183 ? 36.036 17.418 8.676 1.00 9.36 183 ARG A N 1
ATOM 1429 C CA . ARG A 1 183 ? 37.142 17.319 7.735 1.00 8.00 183 ARG A CA 1
ATOM 1430 C C . ARG A 1 183 ? 38.271 17.041 8.727 1.00 8.00 183 ARG A C 1
ATOM 1431 O O . ARG A 1 183 ? 38.574 17.881 9.571 1.00 10.04 183 ARG A O 1
ATOM 1439 N N . VAL A 1 184 ? 38.832 15.842 8.686 1.00 9.21 184 VAL A N 1
ATOM 1440 C CA . VAL A 1 184 ? 39.895 15.474 9.609 1.00 8.33 184 VAL A CA 1
ATOM 1441 C C . VAL A 1 184 ? 41.272 15.865 9.090 1.00 8.77 184 VAL A C 1
ATOM 1442 O O . VAL A 1 184 ? 41.792 15.268 8.139 1.00 9.17 184 VAL A O 1
ATOM 1446 N N . ASP A 1 185 ? 41.845 16.881 9.725 1.00 8.28 185 ASP A N 1
ATOM 1447 C CA . ASP A 1 185 ? 43.152 17.421 9.383 1.00 9.80 185 ASP A CA 1
ATOM 1448 C C . ASP A 1 185 ? 44.290 16.437 9.690 1.00 10.03 185 ASP A C 1
ATOM 1449 O O . ASP A 1 185 ? 44.312 15.825 10.756 1.00 12.34 185 ASP A O 1
ATOM 1454 N N . ALA A 1 186 ? 45.245 16.319 8.770 1.00 8.00 186 ALA A N 1
ATOM 1455 C CA . ALA A 1 186 ? 46.414 15.452 8.937 1.00 8.90 186 ALA A CA 1
ATOM 1456 C C . ALA A 1 186 ? 46.120 14.033 9.423 1.00 9.37 186 ALA A C 1
ATOM 1457 O O . ALA A 1 186 ? 46.856 13.490 10.249 1.00 9.05 186 ALA A O 1
ATOM 1459 N N . ALA A 1 187 ? 45.079 13.421 8.862 1.00 10.95 187 ALA A N 1
ATOM 1460 C CA . ALA A 1 187 ? 44.670 12.064 9.223 1.00 10.70 187 ALA A CA 1
ATOM 1461 C C . ALA A 1 187 ? 45.796 11.050 9.034 1.00 11.34 187 ALA A C 1
ATOM 1462 O O . ALA A 1 187 ? 45.908 10.096 9.804 1.00 8.89 187 ALA A O 1
ATOM 1464 N N . LYS A 1 188 ? 46.638 11.268 8.024 1.00 11.21 188 LYS A N 1
ATOM 1465 C CA . LYS A 1 188 ? 47.767 10.373 7.760 1.00 13.70 188 LYS A CA 1
ATOM 1466 C C . LYS A 1 188 ? 48.740 10.331 8.942 1.00 14.10 188 LYS A C 1
ATOM 1467 O O . LYS A 1 188 ? 49.442 9.340 9.158 1.00 13.45 188 LYS A O 1
ATOM 1473 N N . HIS A 1 189 ? 48.758 11.406 9.721 1.00 11.39 189 HIS A N 1
ATOM 1474 C CA . HIS A 1 189 ? 49.658 11.501 10.850 1.00 9.61 189 HIS A CA 1
ATOM 1475 C C . HIS A 1 189 ? 49.103 10.951 12.156 1.00 9.73 189 HIS A C 1
ATOM 1476 O O . HIS A 1 189 ? 49.691 11.164 13.212 1.00 10.05 189 HIS A O 1
ATOM 1483 N N . MET A 1 190 ? 47.997 10.209 12.065 1.00 11.47 190 MET A N 1
ATOM 1484 C CA . MET A 1 190 ? 47.351 9.593 13.223 1.00 9.18 190 MET A CA 1
ATOM 1485 C C . MET A 1 190 ? 47.066 8.143 12.885 1.00 9.83 190 MET A C 1
ATOM 1486 O O . MET A 1 190 ? 46.941 7.793 11.713 1.00 11.08 190 MET A O 1
ATOM 1491 N N . SER A 1 191 ? 46.978 7.300 13.909 1.00 10.90 191 SER A N 1
ATOM 1492 C CA . SER A 1 191 ? 46.717 5.875 13.718 1.00 12.62 191 SER A CA 1
ATOM 1493 C C . SER A 1 191 ? 45.237 5.557 13.525 1.00 13.24 191 SER A C 1
ATOM 1494 O O . SER A 1 191 ? 44.391 5.985 14.313 1.00 13.85 191 SER A O 1
ATOM 1497 N N . PRO A 1 192 ? 44.910 4.776 12.479 1.00 13.46 192 PRO A N 1
ATOM 1498 C CA . PRO A 1 192 ? 43.530 4.387 12.176 1.00 13.98 192 PRO A CA 1
ATOM 1499 C C . PRO A 1 192 ? 42.881 3.700 13.375 1.00 15.23 192 PRO A C 1
ATOM 1500 O O . PRO A 1 192 ? 41.696 3.881 13.627 1.00 17.94 192 PRO A O 1
ATOM 1504 N N . GLY A 1 193 ? 43.674 2.938 14.124 1.00 15.55 193 GLY A N 1
ATOM 1505 C CA . GLY A 1 193 ? 43.167 2.245 15.296 1.00 16.47 193 GLY A CA 1
ATOM 1506 C C . GLY A 1 193 ? 42.621 3.198 16.343 1.00 17.14 193 GLY A C 1
ATOM 1507 O O . GLY A 1 193 ? 41.631 2.901 17.004 1.00 20.18 193 GLY A O 1
ATOM 1508 N N . ASP A 1 194 ? 43.263 4.349 16.496 1.00 15.74 194 ASP A N 1
ATOM 1509 C CA . ASP A 1 194 ? 42.805 5.341 17.456 1.00 14.79 194 ASP A CA 1
ATOM 1510 C C . ASP A 1 194 ? 41.617 6.094 16.890 1.00 14.01 194 ASP A C 1
ATOM 1511 O O . ASP A 1 194 ? 40.645 6.351 17.598 1.00 14.83 194 ASP A O 1
ATOM 1516 N N . LEU A 1 195 ? 41.694 6.434 15.604 1.00 13.41 195 LEU A N 1
ATOM 1517 C CA . LEU A 1 195 ? 40.626 7.171 14.937 1.00 13.69 195 LEU A CA 1
ATOM 1518 C C . LEU A 1 195 ? 39.303 6.412 14.938 1.00 15.22 195 LEU A C 1
ATOM 1519 O O . LEU A 1 195 ? 38.252 7.000 15.186 1.00 14.67 195 LEU A O 1
ATOM 1524 N N . SER A 1 196 ? 39.344 5.106 14.705 1.00 16.87 196 SER A N 1
ATOM 1525 C CA . SER A 1 196 ? 38.118 4.316 14.703 1.00 20.28 196 SER A CA 1
ATOM 1526 C C . SER A 1 196 ? 37.421 4.409 16.058 1.00 18.68 196 SER A C 1
ATOM 1527 O O . SER A 1 196 ? 36.202 4.538 16.125 1.00 19.53 196 SER A O 1
ATOM 1530 N N . VAL A 1 197 ? 38.201 4.360 17.133 1.00 19.86 197 VAL A N 1
ATOM 1531 C CA . VAL A 1 197 ? 37.661 4.454 18.491 1.00 18.88 197 VAL A CA 1
ATOM 1532 C C . VAL A 1 197 ? 37.005 5.816 18.696 1.00 17.65 197 VAL A C 1
ATOM 1533 O O . VAL A 1 197 ? 35.870 5.905 19.165 1.00 17.93 197 VAL A O 1
ATOM 1537 N N . ILE A 1 198 ? 37.721 6.875 18.332 1.00 16.96 198 ILE A N 1
ATOM 1538 C CA . ILE A 1 198 ? 37.204 8.233 18.471 1.00 14.77 198 ILE A CA 1
ATOM 1539 C C . ILE A 1 198 ? 35.912 8.449 17.676 1.00 15.22 198 ILE A C 1
ATOM 1540 O O . ILE A 1 198 ? 34.908 8.916 18.221 1.00 12.98 198 ILE A O 1
ATOM 1545 N N . PHE A 1 199 ? 35.926 8.081 16.399 1.00 14.09 199 PHE A N 1
ATOM 1546 C CA . PHE A 1 199 ? 34.746 8.255 15.562 1.00 15.68 199 PHE A CA 1
ATOM 1547 C C . PHE A 1 199 ? 33.561 7.406 16.045 1.00 19.18 199 PHE A C 1
ATOM 1548 O O . PHE A 1 199 ? 32.413 7.817 15.923 1.00 19.02 199 PHE A O 1
ATOM 1556 N N . SER A 1 200 ? 33.839 6.241 16.624 1.00 19.79 200 SER A N 1
ATOM 1557 C CA . SER A 1 200 ? 32.772 5.376 17.136 1.00 20.94 200 SER A CA 1
ATOM 1558 C C . SER A 1 200 ? 32.095 5.975 18.365 1.00 18.59 200 SER A C 1
ATOM 1559 O O . SER A 1 200 ? 30.943 5.668 18.652 1.00 19.94 200 SER A O 1
ATOM 1562 N N . GLY A 1 201 ? 32.826 6.805 19.099 1.00 17.29 201 GLY A N 1
ATOM 1563 C CA . GLY A 1 201 ? 32.278 7.428 20.289 1.00 17.06 201 GLY A CA 1
ATOM 1564 C C . GLY A 1 201 ? 31.459 8.675 20.009 1.00 18.27 201 GLY A C 1
ATOM 1565 O O . GLY A 1 201 ? 30.934 9.300 20.938 1.00 18.61 201 GLY A O 1
ATOM 1566 N N . LEU A 1 202 ? 31.354 9.050 18.737 1.00 17.60 202 LEU A N 1
ATOM 1567 C CA . LEU A 1 202 ? 30.596 10.234 18.361 1.00 17.23 202 LEU A CA 1
ATOM 1568 C C . LEU A 1 202 ? 29.100 9.927 18.383 1.00 19.27 202 LEU A C 1
ATOM 1569 O O . LEU A 1 202 ? 28.665 8.861 17.940 1.00 19.53 202 LEU A O 1
ATOM 1574 N N . LYS A 1 203 ? 28.318 10.858 18.918 1.00 16.09 203 LYS A N 1
ATOM 1575 C CA . LYS A 1 203 ? 26.880 10.678 19.003 1.00 16.82 203 LYS A CA 1
ATOM 1576 C C . LYS A 1 203 ? 26.230 10.963 17.654 1.00 16.42 203 LYS A C 1
ATOM 1577 O O . LYS A 1 203 ? 26.855 11.548 16.766 1.00 16.72 203 LYS A O 1
ATOM 1583 N N . ASN A 1 204 ? 25.000 10.487 17.480 1.00 14.88 204 ASN A N 1
ATOM 1584 C CA . ASN A 1 204 ? 24.252 10.719 16.248 1.00 16.02 204 ASN A CA 1
ATOM 1585 C C . ASN A 1 204 ? 24.006 12.214 16.100 1.00 14.39 204 ASN A C 1
ATOM 1586 O O . ASN A 1 204 ? 24.059 12.956 17.079 1.00 13.27 204 ASN A O 1
ATOM 1591 N N . LEU A 1 205 ? 23.695 12.644 14.885 1.00 15.41 205 LEU A N 1
ATOM 1592 C CA . LEU A 1 205 ? 23.449 14.053 14.618 1.00 15.25 205 LEU A CA 1
ATOM 1593 C C . LEU A 1 205 ? 22.215 14.562 15.350 1.00 16.07 205 LEU A C 1
ATOM 1594 O O . LEU A 1 205 ? 21.252 13.818 15.562 1.00 16.80 205 LEU A O 1
ATOM 1599 N N . ASN A 1 206 ? 22.248 15.843 15.706 1.00 16.22 206 ASN A N 1
ATOM 1600 C CA . ASN A 1 206 ? 21.167 16.497 16.445 1.00 16.04 206 ASN A CA 1
ATOM 1601 C C . ASN A 1 206 ? 19.936 16.768 15.591 1.00 19.06 206 ASN A C 1
ATOM 1602 O O . ASN A 1 206 ? 19.927 17.676 14.748 1.00 15.32 206 ASN A O 1
ATOM 1607 N N . THR A 1 207 ? 18.876 16.015 15.872 1.00 21.60 207 THR A N 1
ATOM 1608 C CA . THR A 1 207 ? 17.618 16.139 15.153 1.00 22.69 207 THR A CA 1
ATOM 1609 C C . THR A 1 207 ? 16.995 17.534 15.256 1.00 23.23 207 THR A C 1
ATOM 1610 O O . THR A 1 207 ? 16.189 17.916 14.408 1.00 22.41 207 THR A O 1
ATOM 1614 N N . ASP A 1 208 ? 17.392 18.306 16.265 1.00 24.23 208 ASP A N 1
ATOM 1615 C CA . ASP A 1 208 ? 16.877 19.664 16.427 1.00 27.00 208 ASP A CA 1
ATOM 1616 C C . ASP A 1 208 ? 17.296 20.554 15.262 1.00 27.40 208 ASP A C 1
ATOM 1617 O O . ASP A 1 208 ? 16.765 21.649 15.093 1.00 29.29 208 ASP A O 1
ATOM 1622 N N . TYR A 1 209 ? 18.267 20.099 14.476 1.00 24.57 209 TYR A N 1
ATOM 1623 C CA . TYR A 1 209 ? 18.730 20.875 13.335 1.00 22.24 209 TYR A CA 1
ATOM 1624 C C . TYR A 1 209 ? 18.257 20.344 11.984 1.00 23.30 209 TYR A C 1
ATOM 1625 O O . TYR A 1 209 ? 18.738 20.777 10.935 1.00 24.25 209 TYR A O 1
ATOM 1634 N N . GLY A 1 210 ? 17.309 19.412 12.007 1.00 23.75 210 GLY A N 1
ATOM 1635 C CA . GLY A 1 210 ? 16.780 18.882 10.761 1.00 24.50 210 GLY A CA 1
ATOM 1636 C C . GLY A 1 210 ? 17.341 17.571 10.252 1.00 24.74 210 GLY A C 1
ATOM 1637 O O . GLY A 1 210 ? 17.040 17.168 9.131 1.00 27.69 210 GLY A O 1
ATOM 1638 N N . PHE A 1 211 ? 18.167 16.908 11.050 1.00 23.07 211 PHE A N 1
ATOM 1639 C CA . PHE A 1 211 ? 18.733 15.632 10.640 1.00 22.80 211 PHE A CA 1
ATOM 1640 C C . PHE A 1 211 ? 17.792 14.488 10.991 1.00 25.27 211 PHE A C 1
ATOM 1641 O O . PHE A 1 211 ? 17.047 14.559 11.973 1.00 26.47 211 PHE A O 1
ATOM 1649 N N . ALA A 1 212 ? 17.831 13.439 10.182 1.00 26.94 212 ALA A N 1
ATOM 1650 C CA . ALA A 1 212 ? 16.999 12.265 10.407 1.00 28.56 212 ALA A CA 1
ATOM 1651 C C . ALA A 1 212 ? 17.535 11.496 11.608 1.00 29.43 212 ALA A C 1
ATOM 1652 O O . ALA A 1 212 ? 18.726 11.574 11.920 1.00 30.30 212 ALA A O 1
ATOM 1654 N N . ASP A 1 213 ? 16.653 10.777 12.297 1.00 29.36 213 ASP A N 1
ATOM 1655 C CA . ASP A 1 213 ? 17.057 9.985 13.453 1.00 29.99 213 ASP A CA 1
ATOM 1656 C C . ASP A 1 213 ? 18.055 8.940 12.969 1.00 27.75 213 ASP A C 1
ATOM 1657 O O . ASP A 1 213 ? 17.897 8.375 11.884 1.00 28.08 213 ASP A O 1
ATOM 1662 N N . GLY A 1 214 ? 19.098 8.717 13.757 1.00 25.05 214 GLY A N 1
ATOM 1663 C CA . GLY A 1 214 ? 20.109 7.745 13.387 1.00 24.38 214 GLY A CA 1
ATOM 1664 C C . GLY A 1 214 ? 21.157 8.249 12.402 1.00 23.21 214 GLY A C 1
ATOM 1665 O O . GLY A 1 214 ? 21.985 7.464 11.935 1.00 22.34 214 GLY A O 1
ATOM 1666 N N . ALA A 1 215 ? 21.113 9.539 12.065 1.00 21.44 215 ALA A N 1
ATOM 1667 C CA . ALA A 1 215 ? 22.086 10.123 11.144 1.00 18.73 215 ALA A CA 1
ATOM 1668 C C . ALA A 1 215 ? 23.454 10.153 11.818 1.00 15.99 215 ALA A C 1
ATOM 1669 O O . ALA A 1 215 ? 23.575 10.533 12.986 1.00 15.23 215 ALA A O 1
ATOM 1671 N N . ARG A 1 216 ? 24.478 9.743 11.079 1.00 15.08 216 ARG A N 1
ATOM 1672 C CA . ARG A 1 216 ? 25.839 9.704 11.591 1.00 14.10 216 ARG A CA 1
ATOM 1673 C C . ARG A 1 216 ? 26.678 10.815 10.982 1.00 13.14 216 ARG A C 1
ATOM 1674 O O . ARG A 1 216 ? 26.508 11.170 9.813 1.00 12.47 216 ARG A O 1
ATOM 1682 N N . PRO A 1 217 ? 27.605 11.381 11.765 1.00 13.67 217 PRO A N 1
ATOM 1683 C CA . PRO A 1 217 ? 28.457 12.454 11.247 1.00 13.56 217 PRO A CA 1
ATOM 1684 C C . PRO A 1 217 ? 29.299 12.023 10.040 1.00 13.39 217 PRO A C 1
ATOM 1685 O O . PRO A 1 217 ? 29.836 10.912 9.998 1.00 11.57 217 PRO A O 1
ATOM 1689 N N . PHE A 1 218 ? 29.351 12.888 9.034 1.00 11.61 218 PHE A N 1
ATOM 1690 C CA . PHE A 1 218 ? 30.129 12.631 7.827 1.00 11.32 218 PHE A CA 1
ATOM 1691 C C . PHE A 1 218 ? 31.603 12.831 8.172 1.00 10.50 218 PHE A C 1
ATOM 1692 O O . PHE A 1 218 ? 31.975 13.836 8.770 1.00 9.45 218 PHE A O 1
ATOM 1700 N N . ILE A 1 219 ? 32.439 11.869 7.805 1.00 10.08 219 ILE A N 1
ATOM 1701 C CA . ILE A 1 219 ? 33.864 11.944 8.091 1.00 11.52 219 ILE A CA 1
ATOM 1702 C C . ILE A 1 219 ? 34.655 11.897 6.782 1.00 11.08 219 ILE A C 1
ATOM 1703 O O . ILE A 1 219 ? 34.457 10.994 5.977 1.00 11.51 219 ILE A O 1
ATOM 1708 N N . TYR A 1 220 ? 35.465 12.919 6.519 1.00 11.79 220 TYR A N 1
ATOM 1709 C CA . TYR A 1 220 ? 36.315 12.917 5.331 1.00 10.92 220 TYR A CA 1
ATOM 1710 C C . TYR A 1 220 ? 37.704 13.340 5.777 1.00 10.87 220 TYR A C 1
ATOM 1711 O O . TYR A 1 220 ? 37.890 14.371 6.420 1.00 10.13 220 TYR A O 1
ATOM 1720 N N . GLN A 1 221 ? 38.668 12.481 5.478 1.00 13.41 221 GLN A N 1
ATOM 1721 C CA . GLN A 1 221 ? 40.035 12.631 5.946 1.00 10.72 221 GLN A CA 1
ATOM 1722 C C . GLN A 1 221 ? 41.139 13.034 4.979 1.00 9.59 221 GLN A C 1
ATOM 1723 O O . GLN A 1 221 ? 41.209 12.544 3.852 1.00 10.22 221 GLN A O 1
ATOM 1729 N N . GLU A 1 222 ? 42.019 13.919 5.442 1.00 9.75 222 GLU A N 1
ATOM 1730 C CA . GLU A 1 222 ? 43.146 14.362 4.630 1.00 9.76 222 GLU A CA 1
ATOM 1731 C C . GLU A 1 222 ? 44.273 13.345 4.766 1.00 11.57 222 GLU A C 1
ATOM 1732 O O . GLU A 1 222 ? 44.852 13.201 5.846 1.00 12.26 222 GLU A O 1
ATOM 1738 N N . VAL A 1 223 ? 44.574 12.622 3.691 1.00 12.39 223 VAL A N 1
ATOM 1739 C CA . VAL A 1 223 ? 45.648 11.635 3.725 1.00 16.58 223 VAL A CA 1
ATOM 1740 C C . VAL A 1 223 ? 46.831 11.988 2.809 1.00 19.04 223 VAL A C 1
ATOM 1741 O O . VAL A 1 223 ? 47.981 11.882 3.225 1.00 24.15 223 VAL A O 1
ATOM 1745 N N . ILE A 1 224 ? 46.548 12.496 1.615 1.00 19.11 224 ILE A N 1
ATOM 1746 C CA . ILE A 1 224 ? 47.587 12.853 0.642 1.00 17.49 224 ILE A CA 1
ATOM 1747 C C . ILE A 1 224 ? 48.383 11.603 0.279 1.00 18.74 224 ILE A C 1
ATOM 1748 O O . ILE A 1 224 ? 49.524 11.419 0.708 1.00 20.85 224 ILE A O 1
ATOM 1753 N N . ASP A 1 225 ? 47.753 10.719 -0.477 1.00 17.80 225 ASP A N 1
ATOM 1754 C CA . ASP A 1 225 ? 48.400 9.492 -0.889 1.00 17.82 225 ASP A CA 1
ATOM 1755 C C . ASP A 1 225 ? 48.554 9.467 -2.401 1.00 18.82 225 ASP A C 1
ATOM 1756 O O . ASP A 1 225 ? 47.578 9.375 -3.136 1.00 19.06 225 ASP A O 1
ATOM 1761 N N . LEU A 1 226 ? 49.790 9.568 -2.862 1.00 20.01 226 LEU A N 1
ATOM 1762 C CA . LEU A 1 226 ? 50.048 9.518 -4.289 1.00 22.73 226 LEU A CA 1
ATOM 1763 C C . LEU A 1 226 ? 50.885 8.288 -4.626 1.00 25.00 226 LEU A C 1
ATOM 1764 O O . LEU A 1 226 ? 51.421 8.175 -5.724 1.00 28.84 226 LEU A O 1
ATOM 1769 N N . GLY A 1 227 ? 50.963 7.355 -3.683 1.00 25.25 227 GLY A N 1
ATOM 1770 C CA . GLY A 1 227 ? 51.733 6.141 -3.880 1.00 25.51 227 GLY A CA 1
ATOM 1771 C C . GLY A 1 227 ? 53.163 6.289 -3.398 1.00 26.13 227 GLY A C 1
ATOM 1772 O O . GLY A 1 227 ? 53.622 7.393 -3.096 1.00 27.12 227 GLY A O 1
ATOM 1773 N N . GLY A 1 228 ? 53.850 5.162 -3.264 1.00 27.33 228 GLY A N 1
ATOM 1774 C CA . GLY A 1 228 ? 55.239 5.179 -2.841 1.00 28.62 228 GLY A CA 1
ATOM 1775 C C . GLY A 1 228 ? 55.545 5.588 -1.411 1.00 28.04 228 GLY A C 1
ATOM 1776 O O . GLY A 1 228 ? 56.601 6.171 -1.157 1.00 30.87 228 GLY A O 1
ATOM 1777 N N . GLU A 1 229 ? 54.650 5.270 -0.478 1.00 25.83 229 GLU A N 1
ATOM 1778 C CA . GLU A 1 229 ? 54.835 5.614 0.942 1.00 21.46 229 GLU A CA 1
ATOM 1779 C C . GLU A 1 229 ? 54.400 4.437 1.797 1.00 19.45 229 GLU A C 1
ATOM 1780 O O . GLU A 1 229 ? 53.675 3.555 1.333 1.00 20.30 229 GLU A O 1
ATOM 1786 N N . ALA A 1 230 ? 54.773 4.482 3.070 1.00 19.25 230 ALA A N 1
ATOM 1787 C CA . ALA A 1 230 ? 54.430 3.438 4.022 1.00 19.43 230 ALA A CA 1
ATOM 1788 C C . ALA A 1 230 ? 52.941 3.423 4.338 1.00 19.44 230 ALA A C 1
ATOM 1789 O O . ALA A 1 230 ? 52.379 2.373 4.633 1.00 22.47 230 ALA A O 1
ATOM 1791 N N . ILE A 1 231 ? 52.306 4.592 4.300 1.00 17.86 231 ILE A N 1
ATOM 1792 C CA . ILE A 1 231 ? 50.882 4.697 4.616 1.00 14.79 231 ILE A CA 1
ATOM 1793 C C . ILE A 1 231 ? 50.020 4.816 3.359 1.00 12.48 231 ILE A C 1
ATOM 1794 O O . ILE A 1 231 ? 50.386 5.483 2.397 1.00 13.43 231 ILE A O 1
ATOM 1799 N N . SER A 1 232 ? 48.882 4.140 3.375 1.00 12.78 232 SER A N 1
ATOM 1800 C CA . SER A 1 232 ? 47.961 4.149 2.252 1.00 13.83 232 SER A CA 1
ATOM 1801 C C . SER A 1 232 ? 46.589 4.691 2.652 1.00 15.36 232 SER A C 1
ATOM 1802 O O . SER A 1 232 ? 46.122 4.470 3.772 1.00 14.79 232 SER A O 1
ATOM 1805 N N . LYS A 1 233 ? 45.921 5.324 1.690 1.00 14.37 233 LYS A N 1
ATOM 1806 C CA . LYS A 1 233 ? 44.588 5.888 1.866 1.00 12.27 233 LYS A CA 1
ATOM 1807 C C . LYS A 1 233 ? 43.566 4.799 2.185 1.00 10.16 233 LYS A C 1
ATOM 1808 O O . LYS A 1 233 ? 42.565 5.052 2.853 1.00 12.33 233 LYS A O 1
ATOM 1814 N N . ASN A 1 234 ? 43.849 3.575 1.750 1.00 9.61 234 ASN A N 1
ATOM 1815 C CA . ASN A 1 234 ? 42.956 2.443 1.988 1.00 12.30 234 ASN A CA 1
ATOM 1816 C C . ASN A 1 234 ? 42.836 2.046 3.453 1.00 12.00 234 ASN A C 1
ATOM 1817 O O . ASN A 1 234 ? 41.898 1.347 3.834 1.00 13.26 234 ASN A O 1
ATOM 1822 N N . GLU A 1 235 ? 43.766 2.516 4.279 1.00 11.32 235 GLU A N 1
ATOM 1823 C CA . GLU A 1 235 ? 43.751 2.218 5.705 1.00 13.59 235 GLU A CA 1
ATOM 1824 C C . GLU A 1 235 ? 42.702 3.063 6.446 1.00 14.16 235 GLU A C 1
ATOM 1825 O O . GLU A 1 235 ? 42.342 2.761 7.584 1.00 14.03 235 GLU A O 1
ATOM 1831 N N . TYR A 1 236 ? 42.169 4.087 5.784 1.00 13.73 236 TYR A N 1
ATOM 1832 C CA . TYR A 1 236 ? 41.207 4.980 6.423 1.00 12.68 236 TYR A CA 1
ATOM 1833 C C . TYR A 1 236 ? 39.770 4.932 5.916 1.00 12.07 236 TYR A C 1
ATOM 1834 O O . TYR A 1 236 ? 38.885 5.542 6.522 1.00 13.45 236 TYR A O 1
ATOM 1843 N N . THR A 1 237 ? 39.515 4.189 4.844 1.00 11.17 237 THR A N 1
ATOM 1844 C CA . THR A 1 237 ? 38.170 4.144 4.276 1.00 12.63 237 THR A CA 1
ATOM 1845 C C . THR A 1 237 ? 37.166 3.229 4.978 1.00 12.87 237 THR A C 1
ATOM 1846 O O . THR A 1 237 ? 36.020 3.119 4.551 1.00 14.17 237 THR A O 1
ATOM 1850 N N . GLY A 1 238 ? 37.593 2.575 6.052 1.00 13.75 238 GLY A N 1
ATOM 1851 C CA . GLY A 1 238 ? 36.691 1.708 6.788 1.00 15.38 238 GLY A CA 1
ATOM 1852 C C . GLY A 1 238 ? 35.746 2.485 7.692 1.00 15.79 238 GLY A C 1
ATOM 1853 O O . GLY A 1 238 ? 34.659 2.014 8.012 1.00 15.92 238 GLY A O 1
ATOM 1854 N N . PHE A 1 239 ? 36.134 3.700 8.066 1.00 14.65 239 PHE A N 1
ATOM 1855 C CA . PHE A 1 239 ? 35.314 4.513 8.954 1.00 15.24 239 PHE A CA 1
ATOM 1856 C C . PHE A 1 239 ? 35.010 5.918 8.444 1.00 14.51 239 PHE A C 1
ATOM 1857 O O . PHE A 1 239 ? 34.583 6.778 9.213 1.00 14.81 239 PHE A O 1
ATOM 1865 N N . GLY A 1 240 ? 35.205 6.144 7.150 1.00 14.82 240 GLY A N 1
ATOM 1866 C CA . GLY A 1 240 ? 34.933 7.451 6.584 1.00 13.78 240 GLY A CA 1
ATOM 1867 C C . GLY A 1 240 ? 35.487 7.610 5.185 1.00 12.46 240 GLY A C 1
ATOM 1868 O O . GLY A 1 240 ? 36.076 6.679 4.627 1.00 11.84 240 GLY A O 1
ATOM 1869 N N . CYS A 1 241 ? 35.266 8.779 4.599 1.00 12.22 241 CYS A N 1
ATOM 1870 C CA . CYS A 1 241 ? 35.758 9.074 3.266 1.00 10.19 241 CYS A CA 1
ATOM 1871 C C . CYS A 1 241 ? 37.153 9.655 3.368 1.00 10.04 241 CYS A C 1
ATOM 1872 O O . CYS A 1 241 ? 37.583 10.104 4.437 1.00 9.70 241 CYS A O 1
ATOM 1875 N N . VAL A 1 242 ? 37.873 9.612 2.255 1.00 9.92 242 VAL A N 1
ATOM 1876 C CA . VAL A 1 242 ? 39.219 10.147 2.185 1.00 9.65 242 VAL A CA 1
ATOM 1877 C C . VAL A 1 242 ? 39.266 11.200 1.072 1.00 11.29 242 VAL A C 1
ATOM 1878 O O . VAL A 1 242 ? 38.603 11.068 0.036 1.00 11.08 242 VAL A O 1
ATOM 1882 N N . LEU A 1 243 ? 39.972 12.291 1.338 1.00 11.05 243 LEU A N 1
ATOM 1883 C CA . LEU A 1 243 ? 40.141 13.352 0.364 1.00 9.25 243 LEU A CA 1
ATOM 1884 C C . LEU A 1 243 ? 41.091 12.792 -0.694 1.00 8.73 243 LEU A C 1
ATOM 1885 O O . LEU A 1 243 ? 42.260 12.504 -0.410 1.00 9.35 243 LEU A O 1
ATOM 1890 N N . GLU A 1 244 ? 40.560 12.587 -1.896 1.00 8.99 244 GLU A N 1
ATOM 1891 C CA . GLU A 1 244 ? 41.321 12.010 -2.999 1.00 9.79 244 GLU A CA 1
ATOM 1892 C C . GLU A 1 244 ? 42.226 13.030 -3.695 1.00 10.27 244 GLU A C 1
ATOM 1893 O O . GLU A 1 244 ? 41.835 13.690 -4.653 1.00 12.11 244 GLU A O 1
ATOM 1899 N N . PHE A 1 245 ? 43.461 13.124 -3.216 1.00 11.49 245 PHE A N 1
ATOM 1900 C CA . PHE A 1 245 ? 44.444 14.061 -3.753 1.00 13.74 245 PHE A CA 1
ATOM 1901 C C . PHE A 1 245 ? 44.848 13.797 -5.222 1.00 13.23 245 PHE A C 1
ATOM 1902 O O . PHE A 1 245 ? 45.153 14.736 -5.966 1.00 9.58 245 PHE A O 1
ATOM 1910 N N . GLN A 1 246 ? 44.825 12.534 -5.637 1.00 11.54 246 GLN A N 1
ATOM 1911 C CA . GLN A 1 246 ? 45.186 12.159 -7.005 1.00 14.58 246 GLN A CA 1
ATOM 1912 C C . GLN A 1 246 ? 44.247 12.768 -8.066 1.00 13.99 246 GLN A C 1
ATOM 1913 O O . GLN A 1 246 ? 44.655 13.013 -9.204 1.00 13.82 246 GLN A O 1
ATOM 1919 N N . PHE A 1 247 ? 43.001 13.017 -7.678 1.00 9.94 247 PHE A N 1
ATOM 1920 C CA . PHE A 1 247 ? 41.981 13.590 -8.560 1.00 10.94 247 PHE A CA 1
ATOM 1921 C C . PHE A 1 247 ? 42.431 14.931 -9.158 1.00 12.77 247 PHE A C 1
ATOM 1922 O O . PHE A 1 247 ? 42.526 15.077 -10.380 1.00 11.47 247 PHE A O 1
ATOM 1930 N N . GLY A 1 248 ? 42.719 15.898 -8.294 1.00 10.27 248 GLY A N 1
ATOM 1931 C CA . GLY A 1 248 ? 43.150 17.206 -8.752 1.00 10.44 248 GLY A CA 1
ATOM 1932 C C . GLY A 1 248 ? 44.461 17.191 -9.517 1.00 11.77 248 GLY A C 1
ATOM 1933 O O . GLY A 1 248 ? 44.648 17.971 -10.450 1.00 13.54 248 GLY A O 1
ATOM 1934 N N . VAL A 1 249 ? 45.388 16.336 -9.101 1.00 10.88 249 VAL A N 1
ATOM 1935 C CA . VAL A 1 249 ? 46.681 16.215 -9.770 1.00 12.54 249 VAL A CA 1
ATOM 1936 C C . VAL A 1 249 ? 46.516 15.714 -11.215 1.00 14.60 249 VAL A C 1
ATOM 1937 O O . VAL A 1 249 ? 47.065 16.305 -12.152 1.00 13.97 249 VAL A O 1
ATOM 1941 N N . SER A 1 250 ? 45.749 14.645 -11.404 1.00 14.81 250 SER A N 1
ATOM 1942 C CA . SER A 1 250 ? 45.525 14.103 -12.742 1.00 16.69 250 SER A CA 1
ATOM 1943 C C . SER A 1 250 ? 44.695 15.036 -13.624 1.00 16.89 250 SER A C 1
ATOM 1944 O O . SER A 1 250 ? 45.000 15.190 -14.807 1.00 18.75 250 SER A O 1
ATOM 1947 N N . LEU A 1 251 ? 43.658 15.658 -13.061 1.00 17.43 251 LEU A N 1
ATOM 1948 C CA . LEU A 1 251 ? 42.830 16.588 -13.828 1.00 18.12 251 LEU A CA 1
ATOM 1949 C C . LEU A 1 251 ? 43.608 17.849 -14.190 1.00 18.26 251 LEU A C 1
ATOM 1950 O O . LEU A 1 251 ? 43.461 18.384 -15.291 1.00 19.90 251 LEU A O 1
ATOM 1955 N N . GLY A 1 252 ? 44.433 18.322 -13.260 1.00 18.19 252 GLY A N 1
ATOM 1956 C CA . GLY A 1 252 ? 45.234 19.509 -13.500 1.00 18.44 252 GLY A CA 1
ATOM 1957 C C . GLY A 1 252 ? 46.155 19.307 -14.686 1.00 19.77 252 GLY A C 1
ATOM 1958 O O . GLY A 1 252 ? 46.378 20.220 -15.479 1.00 23.45 252 GLY A O 1
ATOM 1959 N N . ASN A 1 253 ? 46.691 18.100 -14.802 1.00 18.97 253 ASN A N 1
ATOM 1960 C CA . ASN A 1 253 ? 47.589 17.739 -15.892 1.00 18.97 253 ASN A CA 1
ATOM 1961 C C . ASN A 1 253 ? 46.830 17.622 -17.212 1.00 18.24 253 ASN A C 1
ATOM 1962 O O . ASN A 1 253 ? 47.229 18.200 -18.220 1.00 19.19 253 ASN A O 1
ATOM 1967 N N . ALA A 1 254 ? 45.732 16.874 -17.200 1.00 15.14 254 ALA A N 1
ATOM 1968 C CA . ALA A 1 254 ? 44.916 16.673 -18.395 1.00 15.56 254 ALA A CA 1
ATOM 1969 C C . ALA A 1 254 ? 44.444 17.988 -18.993 1.00 15.37 254 ALA A C 1
ATOM 1970 O O . ALA A 1 254 ? 44.698 18.266 -20.157 1.00 17.07 254 ALA A O 1
ATOM 1972 N N . PHE A 1 255 ? 43.810 18.822 -18.181 1.00 14.30 255 PHE A N 1
ATOM 1973 C CA . PHE A 1 255 ? 43.294 20.092 -18.662 1.00 16.50 255 PHE A CA 1
ATOM 1974 C C . PHE A 1 255 ? 44.325 21.152 -19.002 1.00 18.75 255 PHE A C 1
ATOM 1975 O O . PHE A 1 255 ? 43.980 22.223 -19.491 1.00 19.67 255 PHE A O 1
ATOM 1983 N N . GLN A 1 256 ? 45.590 20.862 -18.732 1.00 18.68 256 GLN A N 1
ATOM 1984 C CA . GLN A 1 256 ? 46.648 21.788 -19.080 1.00 21.20 256 GLN A CA 1
ATOM 1985 C C . GLN A 1 256 ? 47.389 21.240 -20.297 1.00 23.08 256 GLN A C 1
ATOM 1986 O O . GLN A 1 256 ? 48.494 21.672 -20.611 1.00 24.49 256 GLN A O 1
ATOM 1992 N N . GLY A 1 257 ? 46.778 20.261 -20.962 1.00 24.20 257 GLY A N 1
ATOM 1993 C CA . GLY A 1 257 ? 47.367 19.673 -22.153 1.00 24.49 257 GLY A CA 1
ATOM 1994 C C . GLY A 1 257 ? 48.367 18.545 -21.962 1.00 25.44 257 GLY A C 1
ATOM 1995 O O . GLY A 1 257 ? 48.955 18.084 -22.938 1.00 27.20 257 GLY A O 1
ATOM 1996 N N . GLY A 1 258 ? 48.563 18.090 -20.729 1.00 24.65 258 GLY A N 1
ATOM 1997 C CA . GLY A 1 258 ? 49.504 17.015 -20.472 1.00 23.30 258 GLY A CA 1
ATOM 1998 C C . GLY A 1 258 ? 48.924 15.642 -20.750 1.00 24.06 258 GLY A C 1
ATOM 1999 O O . GLY A 1 258 ? 49.591 14.623 -20.560 1.00 25.97 258 GLY A O 1
ATOM 2000 N N . ASN A 1 259 ? 47.672 15.612 -21.188 1.00 25.04 259 ASN A N 1
ATOM 2001 C CA . ASN A 1 259 ? 46.991 14.363 -21.498 1.00 25.17 259 ASN A CA 1
ATOM 2002 C C . ASN A 1 259 ? 45.784 14.723 -22.354 1.00 22.62 259 ASN A C 1
ATOM 2003 O O . ASN A 1 259 ? 45.143 15.748 -22.124 1.00 24.09 259 ASN A O 1
ATOM 2008 N N . GLN A 1 260 ? 45.504 13.909 -23.365 1.00 21.52 260 GLN A N 1
ATOM 2009 C CA . GLN A 1 260 ? 44.373 14.148 -24.256 1.00 21.80 260 GLN A CA 1
ATOM 2010 C C . GLN A 1 260 ? 43.075 13.879 -23.524 1.00 18.98 260 GLN A C 1
ATOM 2011 O O . GLN A 1 260 ? 42.928 12.839 -22.882 1.00 18.37 260 GLN A O 1
ATOM 2017 N N . LEU A 1 261 ? 42.122 14.796 -23.654 1.00 18.64 261 LEU A N 1
ATOM 2018 C CA . LEU A 1 261 ? 40.831 14.663 -22.987 1.00 18.13 261 LEU A CA 1
ATOM 2019 C C . LEU A 1 261 ? 40.078 13.373 -23.317 1.00 18.19 261 LEU A C 1
ATOM 2020 O O . LEU A 1 261 ? 39.340 12.856 -22.476 1.00 18.03 261 LEU A O 1
ATOM 2025 N N . LYS A 1 262 ? 40.285 12.830 -24.514 1.00 17.20 262 LYS A N 1
ATOM 2026 C CA . LYS A 1 262 ? 39.614 11.590 -24.905 1.00 19.22 262 LYS A CA 1
ATOM 2027 C C . LYS A 1 262 ? 39.934 10.437 -23.947 1.00 18.29 262 LYS A C 1
ATOM 2028 O O . LYS A 1 262 ? 39.162 9.485 -23.824 1.00 19.15 262 LYS A O 1
ATOM 2034 N N . ASN A 1 263 ? 41.049 10.554 -23.236 1.00 15.55 263 ASN A N 1
ATOM 2035 C CA . ASN A 1 263 ? 41.469 9.528 -22.292 1.00 17.64 263 ASN A CA 1
ATOM 2036 C C . ASN A 1 263 ? 40.666 9.514 -21.000 1.00 17.46 263 ASN A C 1
ATOM 2037 O O . ASN A 1 263 ? 40.749 8.561 -20.230 1.00 18.49 263 ASN A O 1
ATOM 2042 N N . LEU A 1 264 ? 39.854 10.543 -20.784 1.00 16.04 264 LEU A N 1
ATOM 2043 C CA . LEU A 1 264 ? 39.035 10.619 -19.578 1.00 17.59 264 LEU A CA 1
ATOM 2044 C C . LEU A 1 264 ? 37.795 9.730 -19.650 1.00 17.41 264 LEU A C 1
ATOM 2045 O O . LEU A 1 264 ? 36.986 9.715 -18.723 1.00 16.92 264 LEU A O 1
ATOM 2050 N N . ALA A 1 265 ? 37.658 8.979 -20.741 1.00 18.01 265 ALA A N 1
ATOM 2051 C CA . ALA A 1 265 ? 36.514 8.088 -20.925 1.00 19.36 265 ALA A CA 1
ATOM 2052 C C . ALA A 1 265 ? 36.370 7.046 -19.814 1.00 19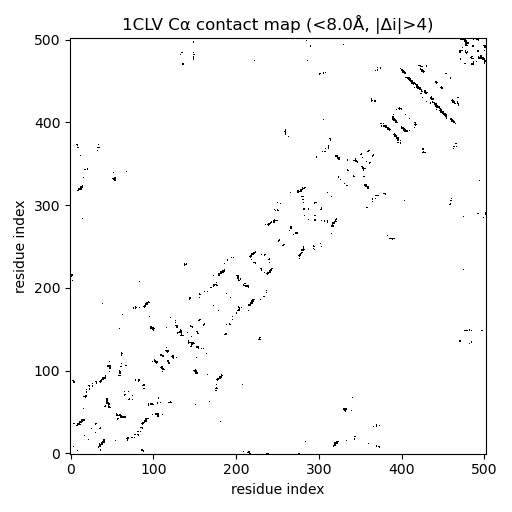.14 265 ALA A C 1
ATOM 2053 O O . ALA A 1 265 ? 35.254 6.636 -19.489 1.00 20.80 265 ALA A O 1
ATOM 2055 N N . ASN A 1 266 ? 37.489 6.600 -19.250 1.00 19.43 266 ASN A N 1
ATOM 2056 C CA . ASN A 1 266 ? 37.459 5.610 -18.172 1.00 21.14 266 ASN A CA 1
ATOM 2057 C C . ASN A 1 266 ? 37.919 6.217 -16.847 1.00 20.92 266 ASN A C 1
ATOM 2058 O O . ASN A 1 266 ? 38.463 5.521 -15.986 1.00 22.88 266 ASN A O 1
ATOM 2063 N N . TRP A 1 267 ? 37.716 7.521 -16.707 1.00 19.00 267 TRP A N 1
ATOM 2064 C CA . TRP A 1 267 ? 38.088 8.246 -15.499 1.00 18.85 267 TRP A CA 1
ATOM 2065 C C . TRP A 1 267 ? 37.437 7.588 -14.284 1.00 18.79 267 TRP A C 1
ATOM 2066 O O . TRP A 1 267 ? 36.237 7.297 -14.292 1.00 19.12 267 TRP A O 1
ATOM 2077 N N . GLY A 1 268 ? 38.235 7.342 -13.250 1.00 18.17 268 GLY A N 1
ATOM 2078 C CA . GLY A 1 268 ? 37.715 6.719 -12.045 1.00 18.08 268 GLY A CA 1
ATOM 2079 C C . GLY A 1 268 ? 38.751 5.806 -11.427 1.00 17.50 268 GLY A C 1
ATOM 2080 O O . GLY A 1 268 ? 39.950 6.067 -11.558 1.00 20.23 268 GLY A O 1
ATOM 2081 N N . PRO A 1 269 ? 38.331 4.735 -10.732 1.00 17.49 269 PRO A N 1
ATOM 2082 C CA . PRO A 1 269 ? 39.236 3.776 -10.087 1.00 17.87 269 PRO A CA 1
ATOM 2083 C C . PRO A 1 269 ? 40.296 3.183 -11.016 1.00 19.46 269 PRO A C 1
ATOM 2084 O O . PRO A 1 269 ? 41.375 2.821 -10.558 1.00 20.45 269 PRO A O 1
ATOM 2088 N N . GLU A 1 270 ? 40.000 3.095 -12.313 1.00 20.63 270 GLU A N 1
ATOM 2089 C CA . GLU A 1 270 ? 40.965 2.560 -13.277 1.00 21.63 270 GLU A CA 1
ATOM 2090 C C . GLU A 1 270 ? 42.208 3.441 -13.321 1.00 22.20 270 GLU A C 1
ATOM 2091 O O . GLU A 1 270 ? 43.287 2.991 -13.689 1.00 22.40 270 GLU A O 1
ATOM 2097 N N . TRP A 1 271 ? 42.040 4.707 -12.953 1.00 22.49 271 TRP A N 1
ATOM 2098 C CA . TRP A 1 271 ? 43.136 5.662 -12.923 1.00 20.48 271 TRP A CA 1
ATOM 2099 C C . TRP A 1 271 ? 43.850 5.646 -11.583 1.00 21.51 271 TRP A C 1
ATOM 2100 O O . TRP A 1 271 ? 44.674 6.516 -11.306 1.00 25.18 271 TRP A O 1
ATOM 2111 N N . GLY A 1 272 ? 43.516 4.678 -10.740 1.00 19.82 272 GLY A N 1
ATOM 2112 C CA . GLY A 1 272 ? 44.151 4.589 -9.441 1.00 19.90 272 GLY A CA 1
ATOM 2113 C C . GLY A 1 272 ? 43.442 5.390 -8.367 1.00 19.54 272 GLY A C 1
ATOM 2114 O O . GLY A 1 272 ? 43.987 5.600 -7.288 1.00 22.24 272 GLY A O 1
ATOM 2115 N N . LEU A 1 273 ? 42.226 5.841 -8.650 1.00 16.48 273 LEU A N 1
ATOM 2116 C CA . LEU A 1 273 ? 41.473 6.603 -7.667 1.00 15.08 273 LEU A CA 1
ATOM 2117 C C . LEU A 1 273 ? 40.705 5.660 -6.748 1.00 14.29 273 LEU A C 1
ATOM 2118 O O . LEU A 1 273 ? 40.499 4.485 -7.068 1.00 14.08 273 LEU A O 1
ATOM 2123 N N . LEU A 1 274 ? 40.302 6.177 -5.595 1.00 13.90 274 LEU A N 1
ATOM 2124 C CA . LEU A 1 274 ? 39.515 5.418 -4.633 1.00 12.07 274 LEU A CA 1
ATOM 2125 C C . LEU A 1 274 ? 38.178 5.090 -5.289 1.00 14.15 274 LEU A C 1
ATOM 2126 O O . LEU A 1 274 ? 37.814 5.675 -6.314 1.00 15.08 274 LEU A O 1
ATOM 2131 N N . GLU A 1 275 ? 37.470 4.122 -4.727 1.00 12.76 275 GLU A N 1
ATOM 2132 C CA . GLU A 1 275 ? 36.140 3.799 -5.206 1.00 11.65 275 GLU A CA 1
ATOM 2133 C C . GLU A 1 275 ? 35.346 5.089 -4.916 1.00 12.58 275 GLU A C 1
ATOM 2134 O O . GLU A 1 275 ? 35.536 5.718 -3.873 1.00 11.28 275 GLU A O 1
ATOM 2140 N N . GLY A 1 276 ? 34.483 5.483 -5.847 1.00 11.66 276 GLY A N 1
ATOM 2141 C CA . GLY A 1 276 ? 33.696 6.699 -5.722 1.00 12.40 276 GLY A CA 1
ATOM 2142 C C . GLY A 1 276 ? 33.033 7.030 -4.397 1.00 14.19 276 GLY A C 1
ATOM 2143 O O . GLY A 1 276 ? 33.124 8.172 -3.939 1.00 14.14 276 GLY A O 1
ATOM 2144 N N . LEU A 1 277 ? 32.351 6.061 -3.792 1.00 15.05 277 LEU A N 1
ATOM 2145 C CA . LEU A 1 277 ? 31.677 6.282 -2.511 1.00 15.36 277 LEU A CA 1
ATOM 2146 C C . LEU A 1 277 ? 32.620 6.596 -1.346 1.00 13.53 277 LEU A C 1
ATOM 2147 O O . LEU A 1 277 ? 32.180 7.059 -0.295 1.00 14.61 277 LEU A O 1
ATOM 2152 N N . ASP A 1 278 ? 33.911 6.337 -1.516 1.00 10.53 278 ASP A N 1
ATOM 2153 C CA . ASP A 1 278 ? 34.873 6.610 -0.449 1.00 10.89 278 ASP A CA 1
ATOM 2154 C C . ASP A 1 278 ? 35.629 7.911 -0.671 1.00 8.64 278 ASP A C 1
ATOM 2155 O O . ASP A 1 278 ? 36.495 8.267 0.129 1.00 8.93 278 ASP A O 1
ATOM 2160 N N . ALA A 1 279 ? 35.309 8.625 -1.742 1.00 8.86 279 ALA A N 1
ATOM 2161 C CA . ALA A 1 279 ? 36.052 9.834 -2.056 1.00 8.94 279 ALA A CA 1
ATOM 2162 C C . ALA A 1 279 ? 35.355 11.181 -2.036 1.00 9.44 279 ALA A C 1
ATOM 2163 O O . ALA A 1 279 ? 34.168 11.307 -2.349 1.00 8.00 279 ALA A O 1
ATOM 2165 N N . VAL A 1 280 ? 36.122 12.185 -1.622 1.00 10.29 280 VAL A N 1
ATOM 2166 C CA . VAL A 1 280 ? 35.686 13.575 -1.631 1.00 10.47 280 VAL A CA 1
ATOM 2167 C C . VAL A 1 280 ? 36.729 14.156 -2.581 1.00 9.60 280 VAL A C 1
ATOM 2168 O O . VAL A 1 280 ? 37.934 13.976 -2.373 1.00 10.42 280 VAL A O 1
ATOM 2172 N N . VAL A 1 281 ? 36.259 14.738 -3.678 1.00 10.85 281 VAL A N 1
ATOM 2173 C CA . VAL A 1 281 ? 37.133 15.282 -4.704 1.00 9.55 281 VAL A CA 1
ATOM 2174 C C . VAL A 1 281 ? 37.113 16.798 -4.787 1.00 9.68 281 VAL A C 1
ATOM 2175 O O . VAL A 1 281 ? 36.172 17.438 -4.324 1.00 8.00 281 VAL A O 1
ATOM 2179 N N . PHE A 1 282 ? 38.157 17.364 -5.383 1.00 9.21 282 PHE A N 1
ATOM 2180 C CA . PHE A 1 282 ? 38.298 18.810 -5.519 1.00 10.14 282 PHE A CA 1
ATOM 2181 C C . PHE A 1 282 ? 39.386 19.069 -6.550 1.00 11.01 282 PHE A C 1
ATOM 2182 O O . PHE A 1 282 ? 40.228 18.204 -6.787 1.00 12.61 282 PHE A O 1
ATOM 2190 N N . VAL A 1 283 ? 39.376 20.252 -7.158 1.00 10.04 283 VAL A N 1
ATOM 2191 C CA . VAL A 1 283 ? 40.392 20.606 -8.149 1.00 11.19 283 VAL A CA 1
ATOM 2192 C C . VAL A 1 283 ? 41.609 21.169 -7.418 1.00 9.05 283 VAL A C 1
ATOM 2193 O O . VAL A 1 283 ? 42.747 20.805 -7.715 1.00 12.48 283 VAL A O 1
ATOM 2197 N N . ASP A 1 284 ? 41.360 22.042 -6.450 1.00 10.71 284 ASP A N 1
ATOM 2198 C CA . ASP A 1 284 ? 42.429 22.603 -5.631 1.00 8.00 284 ASP A CA 1
ATOM 2199 C C . ASP A 1 284 ? 41.871 22.774 -4.229 1.00 8.00 284 ASP A C 1
ATOM 2200 O O . ASP A 1 284 ? 40.650 22.742 -4.034 1.00 8.95 284 ASP A O 1
ATOM 2205 N N . ASN A 1 285 ? 42.761 22.861 -3.250 1.00 10.14 285 ASN A N 1
ATOM 2206 C CA . ASN A 1 285 ? 42.352 23.077 -1.871 1.00 8.00 285 ASN A CA 1
ATOM 2207 C C . ASN A 1 285 ? 43.156 24.243 -1.304 1.00 8.10 285 ASN A C 1
ATOM 2208 O O . ASN A 1 285 ? 44.011 24.804 -1.992 1.00 8.00 285 ASN A O 1
ATOM 2213 N N . HIS A 1 286 ? 42.883 24.616 -0.059 1.00 8.26 286 HIS A N 1
ATOM 2214 C CA . HIS A 1 286 ? 43.568 25.747 0.556 1.00 8.00 286 HIS A CA 1
ATOM 2215 C C . HIS A 1 286 ? 45.083 25.599 0.655 1.00 9.96 286 HIS A C 1
ATOM 2216 O O . HIS A 1 286 ? 45.815 26.586 0.649 1.00 12.20 286 HIS A O 1
ATOM 2223 N N . ASP A 1 287 ? 45.550 24.360 0.716 1.00 11.69 287 ASP A N 1
ATOM 2224 C CA . ASP A 1 287 ? 46.971 24.068 0.853 1.00 13.55 287 ASP A CA 1
ATOM 2225 C C . ASP A 1 287 ? 47.730 24.046 -0.479 1.00 11.26 287 ASP A C 1
ATOM 2226 O O . ASP A 1 287 ? 48.690 24.796 -0.668 1.00 11.12 287 ASP A O 1
ATOM 2231 N N . ASN A 1 288 ? 47.278 23.219 -1.415 1.00 10.30 288 ASN A N 1
ATOM 2232 C CA . ASN A 1 288 ? 47.964 23.105 -2.695 1.00 11.24 288 ASN A CA 1
ATOM 2233 C C . ASN A 1 288 ? 47.806 24.259 -3.685 1.00 10.98 288 ASN A C 1
ATOM 2234 O O . ASN A 1 288 ? 48.483 24.271 -4.710 1.00 12.06 288 ASN A O 1
ATOM 2239 N N . GLN A 1 289 ? 46.919 25.218 -3.416 1.00 10.87 289 GLN A N 1
ATOM 2240 C CA . GLN A 1 289 ? 46.800 26.364 -4.324 1.00 11.27 289 GLN A CA 1
ATOM 2241 C C . GLN A 1 289 ? 48.018 27.271 -4.103 1.00 11.60 289 GLN A C 1
ATOM 2242 O O . GLN A 1 289 ? 48.258 28.208 -4.862 1.00 14.48 289 GLN A O 1
ATOM 2248 N N . ARG A 1 290 ? 48.760 26.998 -3.035 1.00 11.73 290 ARG A N 1
ATOM 2249 C CA . ARG A 1 290 ? 49.983 27.723 -2.708 1.00 16.05 290 ARG A CA 1
ATOM 2250 C C . ARG A 1 290 ? 51.116 26.767 -3.099 1.00 21.37 290 ARG A C 1
ATOM 2251 O O . ARG A 1 290 ? 51.612 26.021 -2.260 1.00 24.65 290 ARG A O 1
ATOM 2259 N N . THR A 1 291 ? 51.474 26.732 -4.379 1.00 24.95 291 THR A N 1
ATOM 2260 C CA . THR A 1 291 ? 52.526 25.830 -4.837 1.00 31.48 291 THR A CA 1
ATOM 2261 C C . THR A 1 291 ? 53.672 26.498 -5.572 1.00 35.94 291 THR A C 1
ATOM 2262 O O . THR A 1 291 ? 53.508 27.550 -6.197 1.00 37.52 291 THR A O 1
ATOM 2266 N N . GLY A 1 292 ? 54.834 25.857 -5.513 1.00 39.91 292 GLY A N 1
ATOM 2267 C CA . GLY A 1 292 ? 56.007 26.375 -6.188 1.00 43.18 292 GLY A CA 1
ATOM 2268 C C . GLY A 1 292 ? 56.033 25.949 -7.647 1.00 45.37 292 GLY A C 1
ATOM 2269 O O . GLY A 1 292 ? 57.011 26.201 -8.349 1.00 47.60 292 GLY A O 1
ATOM 2270 N N . GLY A 1 293 ? 54.948 25.332 -8.110 1.00 44.69 293 GLY A N 1
ATOM 2271 C CA . GLY A 1 293 ? 54.883 24.886 -9.490 1.00 44.71 293 GLY A CA 1
ATOM 2272 C C . GLY A 1 293 ? 53.577 25.304 -10.131 1.00 44.80 293 GLY A C 1
ATOM 2273 O O . GLY A 1 293 ? 52.945 26.263 -9.686 1.00 44.99 293 GLY A O 1
ATOM 2274 N N . SER A 1 294 ? 53.149 24.563 -11.148 1.00 44.47 294 SER A N 1
ATOM 2275 C CA . SER A 1 294 ? 51.901 24.871 -11.845 1.00 43.74 294 SER A CA 1
ATOM 2276 C C . SER A 1 294 ? 51.122 23.609 -12.201 1.00 40.69 294 SER A C 1
ATOM 2277 O O . SER A 1 294 ? 50.377 23.583 -13.174 1.00 41.94 294 SER A O 1
ATOM 2280 N N . GLN A 1 295 ? 51.292 22.567 -11.400 1.00 37.23 295 GLN A N 1
ATOM 2281 C CA . GLN A 1 295 ? 50.610 21.304 -11.635 1.00 36.67 295 GLN A CA 1
ATOM 2282 C C . GLN A 1 295 ? 49.164 21.362 -11.156 1.00 32.66 295 GLN A C 1
ATOM 2283 O O . GLN A 1 295 ? 48.304 20.631 -11.648 1.00 32.88 295 GLN A O 1
ATOM 2289 N N . ILE A 1 296 ? 48.907 22.241 -10.192 1.00 26.89 296 ILE A N 1
ATOM 2290 C CA . ILE A 1 296 ? 47.574 22.418 -9.641 1.00 21.68 296 ILE A CA 1
ATOM 2291 C C . ILE A 1 296 ? 46.921 23.630 -10.290 1.00 19.51 296 ILE A C 1
ATOM 2292 O O . ILE A 1 296 ? 47.548 24.686 -10.428 1.00 18.81 296 ILE A O 1
ATOM 2297 N N . LEU A 1 297 ? 45.679 23.461 -10.723 1.00 16.34 297 LEU A N 1
ATOM 2298 C CA . LEU A 1 297 ? 44.923 24.547 -11.336 1.00 13.48 297 LEU A CA 1
ATOM 2299 C C . LEU A 1 297 ? 44.285 25.374 -10.219 1.00 13.67 297 LEU A C 1
ATOM 2300 O O . LEU A 1 297 ? 43.772 24.817 -9.241 1.00 10.46 297 LEU A O 1
ATOM 2305 N N . THR A 1 298 ? 44.359 26.698 -10.338 1.00 11.37 298 THR A N 1
ATOM 2306 C CA . THR A 1 298 ? 43.789 27.594 -9.330 1.00 10.57 298 THR A CA 1
ATOM 2307 C C . THR A 1 298 ? 43.105 28.760 -10.024 1.00 10.57 298 THR A C 1
ATOM 2308 O O . THR A 1 298 ? 43.150 28.872 -11.254 1.00 10.56 298 THR A O 1
ATOM 2312 N N . TYR A 1 299 ? 42.528 29.658 -9.230 1.00 9.89 299 TYR A N 1
ATOM 2313 C CA . TYR A 1 299 ? 41.832 30.817 -9.764 1.00 10.22 299 TYR A CA 1
ATOM 2314 C C . TYR A 1 299 ? 42.736 31.698 -10.620 1.00 11.45 299 TYR A C 1
ATOM 2315 O O . TYR A 1 299 ? 42.239 32.475 -11.432 1.00 10.73 299 TYR A O 1
ATOM 2324 N N . LYS A 1 300 ? 44.054 31.559 -10.465 1.00 13.53 300 LYS A N 1
ATOM 2325 C CA . LYS A 1 300 ? 45.009 32.355 -11.243 1.00 12.75 300 LYS A CA 1
ATOM 2326 C C . LYS A 1 300 ? 45.214 31.866 -12.687 1.00 17.38 300 LYS A C 1
ATOM 2327 O O . LYS A 1 300 ? 45.941 32.485 -13.462 1.00 18.46 300 LYS A O 1
ATOM 2333 N N . ASN A 1 301 ? 44.591 30.740 -13.027 1.00 15.52 301 ASN A N 1
ATOM 2334 C CA . ASN A 1 301 ? 44.642 30.165 -14.375 1.00 15.42 301 ASN A CA 1
ATOM 2335 C C . ASN A 1 301 ? 43.179 29.770 -14.622 1.00 13.36 301 ASN A C 1
ATOM 2336 O O . ASN A 1 301 ? 42.842 28.593 -14.785 1.00 11.35 301 ASN A O 1
ATOM 2341 N N . PRO A 1 302 ? 42.303 30.787 -14.719 1.00 14.49 302 PRO A N 1
ATOM 2342 C CA . PRO A 1 302 ? 40.853 30.743 -14.923 1.00 15.14 302 PRO A CA 1
ATOM 2343 C C . PRO A 1 302 ? 40.277 29.735 -15.908 1.00 15.13 302 PRO A C 1
ATOM 2344 O O . PRO A 1 302 ? 39.500 28.862 -15.523 1.00 15.57 302 PRO A O 1
ATOM 2348 N N . LYS A 1 303 ? 40.643 29.864 -17.179 1.00 15.49 303 LYS A N 1
ATOM 2349 C CA . LYS A 1 303 ? 40.095 28.992 -18.211 1.00 17.21 303 LYS A CA 1
ATOM 2350 C C . LYS A 1 303 ? 40.176 27.485 -17.954 1.00 16.41 303 LYS A C 1
ATOM 2351 O O . LYS A 1 303 ? 39.135 26.838 -17.832 1.00 17.88 303 LYS A O 1
ATOM 2357 N N . PRO A 1 304 ? 41.390 26.904 -17.856 1.00 14.40 304 PRO A N 1
ATOM 2358 C CA . PRO A 1 304 ? 41.410 25.456 -17.605 1.00 15.53 304 PRO A CA 1
ATOM 2359 C C . PRO A 1 304 ? 40.854 25.090 -16.227 1.00 13.74 304 PRO A C 1
ATOM 2360 O O . PRO A 1 304 ? 40.290 24.013 -16.047 1.00 12.92 304 PRO A O 1
ATOM 2364 N N . TYR A 1 305 ? 41.009 25.997 -15.263 1.00 13.39 305 TYR A N 1
ATOM 2365 C CA . TYR A 1 305 ? 40.517 25.792 -13.903 1.00 12.20 305 TYR A CA 1
ATOM 2366 C C . TYR A 1 305 ? 39.000 25.581 -13.919 1.00 11.82 305 TYR A C 1
ATOM 2367 O O . TYR A 1 305 ? 38.491 24.629 -13.325 1.00 8.18 305 TYR A O 1
ATOM 2376 N N . LYS A 1 306 ? 38.281 26.456 -14.617 1.00 10.47 306 LYS A N 1
ATOM 2377 C CA . LYS A 1 306 ? 36.831 26.330 -14.722 1.00 12.42 306 LYS A CA 1
ATOM 2378 C C . LYS A 1 306 ? 36.438 25.078 -15.517 1.00 14.48 306 LYS A C 1
ATOM 2379 O O . LYS A 1 306 ? 35.380 24.491 -15.268 1.00 12.63 306 LYS A O 1
ATOM 2385 N N . MET A 1 307 ? 37.286 24.662 -16.461 1.00 10.96 307 MET A N 1
ATOM 2386 C CA . MET A 1 307 ? 37.014 23.460 -17.242 1.00 11.84 307 MET A CA 1
ATOM 2387 C C . MET A 1 307 ? 37.114 22.226 -16.343 1.00 10.05 307 MET A C 1
ATOM 2388 O O . MET A 1 307 ? 36.259 21.343 -16.388 1.00 9.20 307 MET A O 1
ATOM 2393 N N . ALA A 1 308 ? 38.155 22.169 -15.518 1.00 11.43 308 ALA A N 1
ATOM 2394 C CA . ALA A 1 308 ? 38.341 21.047 -14.599 1.00 9.24 308 ALA A CA 1
ATOM 2395 C C . ALA A 1 308 ? 37.189 20.979 -13.585 1.00 10.59 308 ALA A C 1
ATOM 2396 O O . ALA A 1 308 ? 36.662 19.900 -13.299 1.00 12.42 308 ALA A O 1
ATOM 2398 N N . ILE A 1 309 ? 36.793 22.128 -13.042 1.00 10.11 309 ILE A N 1
ATOM 2399 C CA . ILE A 1 309 ? 35.686 22.172 -12.080 1.00 11.21 309 ILE A CA 1
ATOM 2400 C C . ILE A 1 309 ? 34.383 21.696 -12.722 1.00 11.13 309 ILE A C 1
ATOM 2401 O O . ILE A 1 309 ? 33.589 20.999 -12.084 1.00 8.84 309 ILE A O 1
ATOM 2406 N N . ALA A 1 310 ? 34.162 22.096 -13.974 1.00 10.83 310 ALA A N 1
ATOM 2407 C CA . ALA A 1 310 ? 32.964 21.712 -14.713 1.00 12.51 310 ALA A CA 1
ATOM 2408 C C . ALA A 1 310 ? 32.943 20.210 -14.940 1.00 11.48 310 ALA A C 1
ATOM 2409 O O . ALA A 1 310 ? 31.894 19.580 -14.836 1.00 12.40 310 ALA A O 1
ATOM 2411 N N . PHE A 1 311 ? 34.096 19.642 -15.282 1.00 12.16 311 PHE A N 1
ATOM 2412 C CA . PHE A 1 311 ? 34.187 18.204 -15.503 1.00 12.07 311 PHE A CA 1
ATOM 2413 C C . PHE A 1 311 ? 33.878 17.480 -14.189 1.00 13.91 311 PHE A C 1
ATOM 2414 O O . PHE A 1 311 ? 33.127 16.500 -14.172 1.00 14.65 311 PHE A O 1
ATOM 2422 N N . MET A 1 312 ? 34.456 17.967 -13.092 1.00 12.20 312 MET A N 1
ATOM 2423 C CA . MET A 1 312 ? 34.216 17.383 -11.777 1.00 11.01 312 MET A CA 1
ATOM 2424 C C . MET A 1 312 ? 32.719 17.370 -11.428 1.00 10.35 312 MET A C 1
ATOM 2425 O O . MET A 1 312 ? 32.188 16.355 -10.984 1.00 11.15 312 MET A O 1
ATOM 2430 N N . LEU A 1 313 ? 32.046 18.496 -11.635 1.00 9.82 313 LEU A N 1
ATOM 2431 C CA . LEU A 1 313 ? 30.626 18.606 -11.324 1.00 9.94 313 LEU A CA 1
ATOM 2432 C C . LEU A 1 313 ? 29.683 17.877 -12.289 1.00 11.09 313 LEU A C 1
ATOM 2433 O O . LEU A 1 313 ? 28.545 17.577 -11.932 1.00 11.15 313 LEU A O 1
ATOM 2438 N N . ALA A 1 314 ? 30.145 17.607 -13.508 1.00 12.07 314 ALA A N 1
ATOM 2439 C CA . ALA A 1 314 ? 29.328 16.900 -14.500 1.00 13.71 314 ALA A CA 1
ATOM 2440 C C . ALA A 1 314 ? 29.458 15.379 -14.362 1.00 12.87 314 ALA A C 1
ATOM 2441 O O . ALA A 1 314 ? 28.544 14.626 -14.697 1.00 13.90 314 ALA A O 1
ATOM 2443 N N . HIS A 1 315 ? 30.623 14.937 -13.903 1.00 13.15 315 HIS A N 1
ATOM 2444 C CA . HIS A 1 315 ? 30.914 13.521 -13.739 1.00 13.12 315 HIS A CA 1
ATOM 2445 C C . HIS A 1 315 ? 30.342 12.982 -12.428 1.00 15.06 315 HIS A C 1
ATOM 2446 O O . HIS A 1 315 ? 30.430 13.626 -11.391 1.00 15.25 315 HIS A O 1
ATOM 2453 N N . PRO A 1 316 ? 29.801 11.757 -12.448 1.00 16.02 316 PRO A N 1
ATOM 2454 C CA . PRO A 1 316 ? 29.228 11.186 -11.225 1.00 16.16 316 PRO A CA 1
ATOM 2455 C C . PRO A 1 316 ? 30.180 10.742 -10.102 1.00 15.47 316 PRO A C 1
ATOM 2456 O O . PRO A 1 316 ? 29.736 10.466 -8.993 1.00 18.35 316 PRO A O 1
ATOM 2460 N N . TYR A 1 317 ? 31.477 10.732 -10.363 1.00 12.95 317 TYR A N 1
ATOM 2461 C CA . TYR A 1 317 ? 32.449 10.290 -9.369 1.00 12.73 317 TYR A CA 1
ATOM 2462 C C . TYR A 1 317 ? 32.599 11.168 -8.113 1.00 13.97 317 TYR A C 1
ATOM 2463 O O . TYR A 1 317 ? 32.864 12.361 -8.209 1.00 15.07 317 TYR A O 1
ATOM 2472 N N . GLY A 1 318 ? 32.420 10.547 -6.948 1.00 13.11 318 GLY A N 1
ATOM 2473 C CA . GLY A 1 318 ? 32.589 11.201 -5.655 1.00 13.13 318 GLY A CA 1
ATOM 2474 C C . GLY A 1 318 ? 31.724 12.356 -5.170 1.00 13.64 318 GLY A C 1
ATOM 2475 O O . GLY A 1 318 ? 30.740 12.743 -5.802 1.00 13.68 318 GLY A O 1
ATOM 2476 N N . THR A 1 319 ? 32.051 12.826 -3.964 1.00 13.14 319 THR A N 1
ATOM 2477 C CA . THR A 1 319 ? 31.386 13.967 -3.334 1.00 12.72 319 THR A CA 1
ATOM 2478 C C . THR A 1 319 ? 32.322 15.127 -3.649 1.00 10.21 319 THR A C 1
ATOM 2479 O O . THR A 1 319 ? 33.527 15.050 -3.414 1.00 11.07 319 THR A O 1
ATOM 2483 N N . THR A 1 320 ? 31.757 16.197 -4.185 1.00 10.61 320 THR A N 1
ATOM 2484 C CA . THR A 1 320 ? 32.532 17.343 -4.624 1.00 9.96 320 THR A CA 1
ATOM 2485 C C . THR A 1 320 ? 32.691 18.511 -3.663 1.00 8.04 320 THR A C 1
ATOM 2486 O O . THR A 1 320 ? 31.736 18.918 -3.001 1.00 9.77 320 THR A O 1
ATOM 2490 N N . ARG A 1 321 ? 33.914 19.032 -3.586 1.00 8.00 321 ARG A N 1
ATOM 2491 C CA . ARG A 1 321 ? 34.213 20.183 -2.746 1.00 8.01 321 ARG A CA 1
ATOM 2492 C C . ARG A 1 321 ? 34.792 21.283 -3.631 1.00 8.73 321 ARG A C 1
ATOM 2493 O O . ARG A 1 321 ? 35.632 21.035 -4.501 1.00 8.00 321 ARG A O 1
ATOM 2501 N N . ILE A 1 322 ? 34.322 22.501 -3.401 1.00 8.99 322 ILE A N 1
ATOM 2502 C CA . ILE A 1 322 ? 34.741 23.664 -4.160 1.00 8.51 322 ILE A CA 1
ATOM 2503 C C . ILE A 1 322 ? 35.475 24.633 -3.245 1.00 8.00 322 ILE A C 1
ATOM 2504 O O . ILE A 1 322 ? 35.002 24.954 -2.158 1.00 8.66 322 ILE A O 1
ATOM 2509 N N . MET A 1 323 ? 36.646 25.074 -3.684 1.00 8.00 323 MET A N 1
ATOM 2510 C CA . MET A 1 323 ? 37.460 26.018 -2.940 1.00 8.94 323 MET A CA 1
ATOM 2511 C C . MET A 1 323 ? 36.940 27.446 -3.137 1.00 9.53 323 MET A C 1
ATOM 2512 O O . MET A 1 323 ? 36.445 27.788 -4.211 1.00 8.78 323 MET A O 1
ATOM 2517 N N . SER A 1 324 ? 36.983 28.244 -2.072 1.00 9.56 324 SER A N 1
ATOM 2518 C CA . SER A 1 324 ? 36.589 29.651 -2.120 1.00 9.98 324 SER A CA 1
ATOM 2519 C C . SER A 1 324 ? 37.721 30.382 -1.392 1.00 8.96 324 SER A C 1
ATOM 2520 O O . SER A 1 324 ? 37.824 30.356 -0.165 1.00 11.55 324 SER A O 1
ATOM 2523 N N . SER A 1 325 ? 38.574 31.019 -2.186 1.00 9.47 325 SER A N 1
ATOM 2524 C CA . SER A 1 325 ? 39.777 31.695 -1.721 1.00 8.00 325 SER A CA 1
ATOM 2525 C C . SER A 1 325 ? 39.746 33.193 -1.471 1.00 8.00 325 SER A C 1
ATOM 2526 O O . SER A 1 325 ? 38.793 33.899 -1.818 1.00 8.00 325 SER A O 1
ATOM 2529 N N . PHE A 1 326 ? 40.829 33.666 -0.871 1.00 8.14 326 PHE A N 1
ATOM 2530 C CA . PHE A 1 326 ? 41.028 35.085 -0.656 1.00 9.49 326 PHE A CA 1
ATOM 2531 C C . PHE A 1 326 ? 42.253 35.369 -1.521 1.00 9.79 326 PHE A C 1
ATOM 2532 O O . PHE A 1 326 ? 43.093 34.490 -1.726 1.00 9.53 326 PHE A O 1
ATOM 2540 N N . ASP A 1 327 ? 42.314 36.557 -2.101 1.00 12.06 327 ASP A N 1
ATOM 2541 C CA . ASP A 1 327 ? 43.435 36.919 -2.960 1.00 15.48 327 ASP A CA 1
ATOM 2542 C C . ASP A 1 327 ? 44.749 36.911 -2.196 1.00 13.24 327 ASP A C 1
ATOM 2543 O O . ASP A 1 327 ? 44.811 37.354 -1.049 1.00 14.70 327 ASP A O 1
ATOM 2548 N N . PHE A 1 328 ? 45.797 36.389 -2.823 1.00 11.51 328 PHE A N 1
ATOM 2549 C CA . PHE A 1 328 ? 47.103 36.357 -2.176 1.00 10.80 328 PHE A CA 1
ATOM 2550 C C . PHE A 1 328 ? 48.245 36.401 -3.183 1.00 14.43 328 PHE A C 1
ATOM 2551 O O . PHE A 1 328 ? 48.091 35.962 -4.324 1.00 13.84 328 PHE A O 1
ATOM 2559 N N . THR A 1 329 ? 49.377 36.964 -2.764 1.00 13.85 329 THR A N 1
ATOM 2560 C CA . THR A 1 329 ? 50.566 37.033 -3.607 1.00 13.83 329 THR A CA 1
ATOM 2561 C C . THR A 1 329 ? 51.669 36.224 -2.930 1.00 15.59 329 THR A C 1
ATOM 2562 O O . THR A 1 329 ? 52.576 35.719 -3.584 1.00 18.68 329 THR A O 1
ATOM 2566 N N . ASP A 1 330 ? 51.591 36.118 -1.606 1.00 15.81 330 ASP A N 1
ATOM 2567 C CA . ASP A 1 330 ? 52.580 35.378 -0.826 1.00 14.92 330 ASP A CA 1
ATOM 2568 C C . ASP A 1 330 ? 51.909 34.159 -0.194 1.00 13.35 330 ASP A C 1
ATOM 2569 O O . ASP A 1 330 ? 50.736 34.205 0.154 1.00 13.12 330 ASP A O 1
ATOM 2574 N N . ASN A 1 331 ? 52.673 33.091 0.004 1.00 12.23 331 ASN A N 1
ATOM 2575 C CA . ASN A 1 331 ? 52.133 31.850 0.568 1.00 12.81 331 ASN A CA 1
ATOM 2576 C C . ASN A 1 331 ? 51.723 31.893 2.041 1.00 14.04 331 ASN A C 1
ATOM 2577 O O . ASN A 1 331 ? 50.813 31.178 2.446 1.00 16.15 331 ASN A O 1
ATOM 2582 N N . ASP A 1 332 ? 52.405 32.699 2.850 1.00 12.62 332 ASP A N 1
ATOM 2583 C CA . ASP A 1 332 ? 52.074 32.796 4.272 1.00 14.26 332 ASP A CA 1
ATOM 2584 C C . ASP A 1 332 ? 51.025 33.857 4.577 1.00 17.59 332 ASP A C 1
ATOM 2585 O O . ASP A 1 332 ? 50.518 33.916 5.694 1.00 18.81 332 ASP A O 1
ATOM 2590 N N . GLN A 1 333 ? 50.752 34.717 3.601 1.00 13.59 333 GLN A N 1
ATOM 2591 C CA . GLN A 1 333 ? 49.786 35.800 3.747 1.00 12.94 333 GLN A CA 1
ATOM 2592 C C . GLN A 1 333 ? 48.452 35.318 4.328 1.00 11.90 333 GLN A C 1
ATOM 2593 O O . GLN A 1 333 ? 47.916 34.286 3.920 1.00 11.70 333 GLN A O 1
ATOM 2599 N N . GLY A 1 334 ? 47.975 36.024 5.347 1.00 10.62 334 GLY A N 1
ATOM 2600 C CA . GLY A 1 334 ? 46.707 35.685 5.963 1.00 11.09 334 GLY A CA 1
ATOM 2601 C C . GLY A 1 334 ? 45.572 36.398 5.250 1.00 13.26 334 GLY A C 1
ATOM 2602 O O . GLY A 1 334 ? 45.805 37.198 4.333 1.00 13.88 334 GLY A O 1
ATOM 2603 N N . PRO A 1 335 ? 44.324 36.120 5.635 1.00 10.26 335 PRO A N 1
ATOM 2604 C CA . PRO A 1 335 ? 43.125 36.728 5.045 1.00 11.61 335 PRO A CA 1
ATOM 2605 C C . PRO A 1 335 ? 43.052 38.242 5.306 1.00 12.53 335 PRO A C 1
ATOM 2606 O O . PRO A 1 335 ? 43.792 38.758 6.139 1.00 12.99 335 PRO A O 1
ATOM 2610 N N . PRO A 1 336 ? 42.184 38.971 4.570 1.00 13.03 336 PRO A N 1
ATOM 2611 C CA . PRO A 1 336 ? 42.023 40.426 4.734 1.00 13.64 336 PRO A CA 1
ATOM 2612 C C . PRO A 1 336 ? 41.745 40.771 6.199 1.00 12.55 336 PRO A C 1
ATOM 2613 O O . PRO A 1 336 ? 40.834 40.214 6.805 1.00 12.24 336 PRO A O 1
ATOM 2617 N N . GLN A 1 337 ? 42.508 41.705 6.752 1.00 11.64 337 GLN A N 1
ATOM 2618 C CA . GLN A 1 337 ? 42.353 42.092 8.148 1.00 13.30 337 GLN A CA 1
ATOM 2619 C C . GLN A 1 337 ? 42.612 43.588 8.283 1.00 18.32 337 GLN A C 1
ATOM 2620 O O . GLN A 1 337 ? 43.219 44.200 7.401 1.00 20.45 337 GLN A O 1
ATOM 2626 N N . ASP A 1 338 ? 42.132 44.184 9.370 1.00 20.94 338 ASP A N 1
ATOM 2627 C CA . ASP A 1 338 ? 42.349 45.612 9.604 1.00 22.79 338 ASP A CA 1
ATOM 2628 C C . ASP A 1 338 ? 43.594 45.819 10.453 1.00 24.81 338 ASP A C 1
ATOM 2629 O O . ASP A 1 338 ? 44.295 44.859 10.774 1.00 23.96 338 ASP A O 1
ATOM 2634 N N . GLY A 1 339 ? 43.815 47.057 10.880 1.00 27.29 339 GLY A N 1
ATOM 2635 C CA . GLY A 1 339 ? 44.975 47.371 11.696 1.00 30.44 339 GLY A CA 1
ATOM 2636 C C . GLY A 1 339 ? 45.073 46.599 13.002 1.00 34.19 339 GLY A C 1
ATOM 2637 O O . GLY A 1 339 ? 46.177 46.341 13.480 1.00 36.51 339 GLY A O 1
ATOM 2638 N N . SER A 1 340 ? 43.932 46.219 13.573 1.00 34.03 340 SER A N 1
ATOM 2639 C CA . SER A 1 340 ? 43.908 45.482 14.836 1.00 33.26 340 SER A CA 1
ATOM 2640 C C . SER A 1 340 ? 43.929 43.951 14.721 1.00 31.51 340 SER A C 1
ATOM 2641 O O . SER A 1 340 ? 43.969 43.247 15.731 1.00 31.56 340 SER A O 1
ATOM 2644 N N . GLY A 1 341 ? 43.898 43.434 13.498 1.00 28.76 341 GLY A N 1
ATOM 2645 C CA . GLY A 1 341 ? 43.920 41.994 13.320 1.00 26.33 341 GLY A CA 1
ATOM 2646 C C . GLY A 1 341 ? 42.553 41.370 13.115 1.00 24.60 341 GLY A C 1
ATOM 2647 O O . GLY A 1 341 ? 42.442 40.156 12.985 1.00 26.86 341 GLY A O 1
ATOM 2648 N N . ASN A 1 342 ? 41.503 42.181 13.101 1.00 21.36 342 ASN A N 1
ATOM 2649 C CA . ASN A 1 342 ? 40.161 41.652 12.887 1.00 21.12 342 ASN A CA 1
ATOM 2650 C C . ASN A 1 342 ? 39.979 41.348 11.412 1.00 19.35 342 ASN A C 1
ATOM 2651 O O . ASN A 1 342 ? 40.510 42.065 10.554 1.00 20.39 342 ASN A O 1
ATOM 2656 N N . LEU A 1 343 ? 39.230 40.294 11.118 1.00 15.97 343 LEU A N 1
ATOM 2657 C CA . LEU A 1 343 ? 38.960 39.887 9.743 1.00 15.00 343 LEU A CA 1
ATOM 2658 C C . LEU A 1 343 ? 38.015 40.847 9.048 1.00 13.67 343 LEU A C 1
ATOM 2659 O O . LEU A 1 343 ? 37.059 41.334 9.652 1.00 13.73 343 LEU A O 1
ATOM 2664 N N . ILE A 1 344 ? 38.295 41.138 7.785 1.00 13.41 344 ILE A N 1
ATOM 2665 C CA . ILE A 1 344 ? 37.434 42.015 7.008 1.00 15.86 344 ILE A CA 1
ATOM 2666 C C . ILE A 1 344 ? 36.454 41.121 6.247 1.00 16.70 344 ILE A C 1
ATOM 2667 O O . ILE A 1 344 ? 36.852 40.193 5.553 1.00 16.47 344 ILE A O 1
ATOM 2672 N N . SER A 1 345 ? 35.167 41.388 6.417 1.00 17.11 345 SER A N 1
ATOM 2673 C CA . SER A 1 345 ? 34.116 40.614 5.772 1.00 18.70 345 SER A CA 1
ATOM 2674 C C . SER A 1 345 ? 34.034 40.816 4.262 1.00 19.05 345 SER A C 1
ATOM 2675 O O . SER A 1 345 ? 34.262 41.919 3.762 1.00 19.64 345 SER A O 1
ATOM 2678 N N . PRO A 1 346 ? 33.724 39.745 3.511 1.00 18.48 346 PRO A N 1
ATOM 2679 C CA . PRO A 1 346 ? 33.607 39.856 2.055 1.00 18.31 346 PRO A CA 1
ATOM 2680 C C . PRO A 1 346 ? 32.432 40.796 1.756 1.00 21.22 346 PRO A C 1
ATOM 2681 O O . PRO A 1 346 ? 31.412 40.760 2.452 1.00 20.58 346 PRO A O 1
ATOM 2685 N N . GLY A 1 347 ? 32.587 41.667 0.769 1.00 20.77 347 GLY A N 1
ATOM 2686 C CA . GLY A 1 347 ? 31.496 42.552 0.414 1.00 22.87 347 GLY A CA 1
ATOM 2687 C C . GLY A 1 347 ? 30.886 42.002 -0.859 1.00 25.29 347 GLY A C 1
ATOM 2688 O O . GLY A 1 347 ? 31.618 41.513 -1.719 1.00 24.28 347 GLY A O 1
ATOM 2689 N N . ILE A 1 348 ? 29.565 42.050 -0.986 1.00 27.66 348 ILE A N 1
ATOM 2690 C CA . ILE A 1 348 ? 28.911 41.540 -2.186 1.00 29.67 348 ILE A CA 1
ATOM 2691 C C . ILE A 1 348 ? 28.581 42.677 -3.146 1.00 31.73 348 ILE A C 1
ATOM 2692 O O . ILE A 1 348 ? 27.807 43.573 -2.820 1.00 32.97 348 ILE A O 1
ATOM 2697 N N . ASN A 1 349 ? 29.194 42.643 -4.323 1.00 34.15 349 ASN A N 1
ATOM 2698 C CA . ASN A 1 349 ? 28.990 43.668 -5.340 1.00 36.32 349 ASN A CA 1
ATOM 2699 C C . ASN A 1 349 ? 27.697 43.429 -6.098 1.00 39.64 349 ASN A C 1
ATOM 2700 O O . ASN A 1 349 ? 27.182 42.310 -6.114 1.00 38.81 349 ASN A O 1
ATOM 2705 N N . ASP A 1 350 ? 27.223 44.469 -6.785 1.00 44.40 350 ASP A N 1
ATOM 2706 C CA . ASP A 1 350 ? 25.988 44.404 -7.568 1.00 47.08 350 ASP A CA 1
ATOM 2707 C C . ASP A 1 350 ? 25.971 43.256 -8.584 1.00 48.34 350 ASP A C 1
ATOM 2708 O O . ASP A 1 350 ? 24.914 42.691 -8.875 1.00 49.99 350 ASP A O 1
ATOM 2713 N N . ASP A 1 351 ? 27.144 42.909 -9.109 1.00 46.05 351 ASP A N 1
ATOM 2714 C CA . ASP A 1 351 ? 27.267 41.818 -10.076 1.00 44.00 351 ASP A CA 1
ATOM 2715 C C . ASP A 1 351 ? 27.562 40.482 -9.377 1.00 40.83 351 ASP A C 1
ATOM 2716 O O . ASP A 1 351 ? 28.172 39.587 -9.959 1.00 39.68 351 ASP A O 1
ATOM 2721 N N . ASN A 1 352 ? 27.160 40.388 -8.112 1.00 39.07 352 ASN A N 1
ATOM 2722 C CA . ASN A 1 352 ? 27.334 39.194 -7.295 1.00 38.10 352 ASN A CA 1
ATOM 2723 C C . ASN A 1 352 ? 28.759 38.691 -7.093 1.00 36.31 352 ASN A C 1
ATOM 2724 O O . ASN A 1 352 ? 28.970 37.522 -6.780 1.00 38.62 352 ASN A O 1
ATOM 2729 N N . THR A 1 353 ? 29.738 39.565 -7.294 1.00 31.80 353 THR A N 1
ATOM 2730 C CA . THR A 1 353 ? 31.132 39.198 -7.069 1.00 28.40 353 THR A CA 1
ATOM 2731 C C . THR A 1 353 ? 31.497 39.758 -5.698 1.00 24.93 353 THR A C 1
ATOM 2732 O O . THR A 1 353 ? 30.751 40.563 -5.139 1.00 23.32 353 THR A O 1
ATOM 2736 N N . CYS A 1 354 ? 32.629 39.341 -5.150 1.00 22.51 354 CYS A N 1
ATOM 2737 C CA . CYS A 1 354 ? 33.018 39.831 -3.839 1.00 21.03 354 CYS A CA 1
ATOM 2738 C C . CYS A 1 354 ? 34.070 40.917 -3.871 1.00 20.37 354 CYS A C 1
ATOM 2739 O O . CYS A 1 354 ? 34.856 41.016 -4.808 1.00 20.82 354 CYS A O 1
ATOM 2742 N N . SER A 1 355 ? 34.067 41.736 -2.829 1.00 21.18 355 SER A N 1
ATOM 2743 C CA . SER A 1 355 ? 35.028 42.810 -2.679 1.00 21.25 355 SER A CA 1
ATOM 2744 C C . SER A 1 355 ? 35.819 42.477 -1.420 1.00 18.46 355 SER A C 1
ATOM 2745 O O . SER A 1 355 ? 35.626 41.410 -0.827 1.00 16.94 355 SER A O 1
ATOM 2748 N N . ASN A 1 356 ? 36.694 43.388 -1.016 1.00 15.64 356 ASN A N 1
ATOM 2749 C CA . ASN A 1 356 ? 37.510 43.226 0.181 1.00 17.17 356 ASN A CA 1
ATOM 2750 C C . ASN A 1 356 ? 38.569 42.120 0.152 1.00 16.13 356 ASN A C 1
ATOM 2751 O O . ASN A 1 356 ? 39.063 41.696 1.195 1.00 16.50 356 ASN A O 1
ATOM 2756 N N . GLY A 1 357 ? 38.930 41.671 -1.048 1.00 15.91 357 GLY A N 1
ATOM 2757 C CA . GLY A 1 357 ? 39.976 40.668 -1.183 1.00 13.66 357 GLY A CA 1
ATOM 2758 C C . GLY A 1 357 ? 39.609 39.199 -1.225 1.00 12.64 357 GLY A C 1
ATOM 2759 O O . GLY A 1 357 ? 40.457 38.347 -0.969 1.00 12.86 357 GLY A O 1
ATOM 2760 N N . TYR A 1 358 ? 38.369 38.885 -1.576 1.00 12.00 358 TYR A N 1
ATOM 2761 C CA . TYR A 1 358 ? 37.944 37.497 -1.656 1.00 12.55 358 TYR A CA 1
ATOM 2762 C C . TYR A 1 358 ? 37.659 37.148 -3.110 1.00 13.35 358 TYR A C 1
ATOM 2763 O O . TYR A 1 358 ? 37.084 37.948 -3.850 1.00 14.47 358 TYR A O 1
ATOM 2772 N N . VAL A 1 359 ? 38.119 35.974 -3.525 1.00 10.13 359 VAL A N 1
ATOM 2773 C CA . VAL A 1 359 ? 37.941 35.512 -4.894 1.00 9.21 359 VAL A CA 1
ATOM 2774 C C . VAL A 1 359 ? 36.506 35.055 -5.145 1.00 9.54 359 VAL A C 1
ATOM 2775 O O . VAL A 1 359 ? 35.947 35.306 -6.209 1.00 10.42 359 VAL A O 1
ATOM 2779 N N . CYS A 1 360 ? 35.924 34.365 -4.168 1.00 9.73 360 CYS A N 1
ATOM 2780 C CA . CYS A 1 360 ? 34.561 33.868 -4.276 1.00 9.29 360 CYS A CA 1
ATOM 2781 C C . CYS A 1 360 ? 34.289 33.049 -5.525 1.00 10.50 360 CYS A C 1
ATOM 2782 O O . CYS A 1 360 ? 33.313 33.295 -6.234 1.00 9.49 360 CYS A O 1
ATOM 2785 N N . GLU A 1 361 ? 35.087 32.004 -5.726 1.00 10.64 361 GLU A N 1
ATOM 2786 C CA . GLU A 1 361 ? 34.931 31.122 -6.885 1.00 10.07 361 GLU A CA 1
ATOM 2787 C C . GLU A 1 361 ? 33.543 30.515 -6.935 1.00 11.42 361 GLU A C 1
ATOM 2788 O O . GLU A 1 361 ? 33.014 30.273 -8.014 1.00 14.22 361 GLU A O 1
ATOM 2794 N N . HIS A 1 362 ? 32.947 30.268 -5.771 1.00 11.28 362 HIS A N 1
ATOM 2795 C CA . HIS A 1 362 ? 31.609 29.679 -5.721 1.00 11.34 362 HIS A CA 1
ATOM 2796 C C . HIS A 1 362 ? 30.521 30.596 -6.290 1.00 10.79 362 HIS A C 1
ATOM 2797 O O . HIS A 1 362 ? 29.411 30.145 -6.551 1.00 12.51 362 HIS A O 1
ATOM 2804 N N . ARG A 1 363 ? 30.830 31.883 -6.435 1.00 12.78 363 ARG A N 1
ATOM 2805 C CA . ARG A 1 363 ? 29.884 32.844 -6.991 1.00 12.99 363 ARG A CA 1
ATOM 2806 C C . ARG A 1 363 ? 30.079 33.055 -8.505 1.00 15.27 363 ARG A C 1
ATOM 2807 O O . ARG A 1 363 ? 29.365 33.843 -9.130 1.00 15.23 363 ARG A O 1
ATOM 2815 N N . TRP A 1 364 ? 31.047 32.351 -9.090 1.00 15.88 364 TRP A N 1
ATOM 2816 C CA . TRP A 1 364 ? 31.299 32.438 -10.524 1.00 14.90 364 TRP A CA 1
ATOM 2817 C C . TRP A 1 364 ? 30.186 31.666 -11.217 1.00 13.51 364 TRP A C 1
ATOM 2818 O O . TRP A 1 364 ? 29.887 30.534 -10.845 1.00 12.64 364 TRP A O 1
ATOM 2829 N N . ARG A 1 365 ? 29.594 32.277 -12.235 1.00 14.22 365 ARG A N 1
ATOM 2830 C CA . ARG A 1 365 ? 28.494 31.688 -13.006 1.00 16.88 365 ARG A CA 1
ATOM 2831 C C . ARG A 1 365 ? 28.796 30.269 -13.484 1.00 14.30 365 ARG A C 1
ATOM 2832 O O . ARG A 1 365 ? 27.950 29.383 -13.390 1.00 14.40 365 ARG A O 1
ATOM 2840 N N . GLN A 1 366 ? 30.017 30.060 -13.963 1.00 15.54 366 GLN A N 1
ATOM 2841 C CA . GLN A 1 366 ? 30.449 28.764 -14.471 1.00 15.63 366 GLN A CA 1
ATOM 2842 C C . GLN A 1 366 ? 30.486 27.710 -13.370 1.00 17.75 366 GLN A C 1
ATOM 2843 O O . GLN A 1 366 ? 30.271 26.531 -13.632 1.00 18.66 366 GLN A O 1
ATOM 2849 N N . VAL A 1 367 ? 30.752 28.139 -12.139 1.00 16.59 367 VAL A N 1
ATOM 2850 C CA . VAL A 1 367 ? 30.815 27.226 -10.998 1.00 15.23 367 VAL A CA 1
ATOM 2851 C C . VAL A 1 367 ? 29.426 26.918 -10.439 1.00 14.33 367 VAL A C 1
ATOM 2852 O O . VAL A 1 367 ? 29.019 25.754 -10.430 1.00 14.97 367 VAL A O 1
ATOM 2856 N N . TYR A 1 368 ? 28.672 27.938 -10.017 1.00 13.80 368 TYR A N 1
ATOM 2857 C CA . TYR A 1 368 ? 27.333 27.661 -9.483 1.00 13.68 368 TYR A CA 1
ATOM 2858 C C . TYR A 1 368 ? 26.388 27.113 -10.556 1.00 14.43 368 TYR A C 1
ATOM 2859 O O . TYR A 1 368 ? 25.454 26.371 -10.245 1.00 13.63 368 TYR A O 1
ATOM 2868 N N . GLY A 1 369 ? 26.652 27.459 -11.816 1.00 14.23 369 GLY A N 1
ATOM 2869 C CA . GLY A 1 369 ? 25.848 26.945 -12.911 1.00 14.17 369 GLY A CA 1
ATOM 2870 C C . GLY A 1 369 ? 26.021 25.434 -12.989 1.00 14.65 369 GLY A C 1
ATOM 2871 O O . GLY A 1 369 ? 25.063 24.701 -13.233 1.00 14.91 369 GLY A O 1
ATOM 2872 N N . MET A 1 370 ? 27.242 24.958 -12.744 1.00 14.72 370 MET A N 1
ATOM 2873 C CA . MET A 1 370 ? 27.521 23.525 -12.774 1.00 13.20 370 MET A CA 1
ATOM 2874 C C . MET A 1 370 ? 27.014 22.798 -11.525 1.00 12.14 370 MET A C 1
ATOM 2875 O O . MET A 1 370 ? 26.767 21.597 -11.570 1.00 10.74 370 MET A O 1
ATOM 2880 N N . VAL A 1 371 ? 26.874 23.515 -10.409 1.00 13.12 371 VAL A N 1
ATOM 2881 C CA . VAL A 1 371 ? 26.312 22.913 -9.200 1.00 13.53 371 VAL A CA 1
ATOM 2882 C C . VAL A 1 371 ? 24.834 22.662 -9.544 1.00 13.05 371 VAL A C 1
ATOM 2883 O O . VAL A 1 371 ? 24.260 21.639 -9.169 1.00 12.79 371 VAL A O 1
ATOM 2887 N N . GLY A 1 372 ? 24.228 23.598 -10.276 1.00 16.10 372 GLY A N 1
ATOM 2888 C CA . GLY A 1 372 ? 22.842 23.437 -10.703 1.00 15.42 372 GLY A CA 1
ATOM 2889 C C . GLY A 1 372 ? 22.724 22.246 -11.650 1.00 14.66 372 GLY A C 1
ATOM 2890 O O . GLY A 1 372 ? 21.758 21.477 -11.591 1.00 14.63 372 GLY A O 1
ATOM 2891 N N . PHE A 1 373 ? 23.707 22.106 -12.536 1.00 13.99 373 PHE A N 1
ATOM 2892 C CA . PHE A 1 373 ? 23.759 21.000 -13.483 1.00 13.57 373 PHE A CA 1
ATOM 2893 C C . PHE A 1 373 ? 23.761 19.679 -12.708 1.00 13.98 373 PHE A C 1
ATOM 2894 O O . PHE A 1 373 ? 22.937 18.800 -12.968 1.00 13.70 373 PHE A O 1
ATOM 2902 N N . ARG A 1 374 ? 24.654 19.558 -11.726 1.00 14.14 374 ARG A N 1
ATOM 2903 C CA . ARG A 1 374 ? 24.748 18.336 -10.927 1.00 14.20 374 ARG A CA 1
ATOM 2904 C C . ARG A 1 374 ? 23.426 17.968 -10.250 1.00 14.78 374 ARG A C 1
ATOM 2905 O O . ARG A 1 374 ? 23.083 16.790 -10.163 1.00 14.52 374 ARG A O 1
ATOM 2913 N N . ASN A 1 375 ? 22.689 18.964 -9.770 1.00 12.84 375 ASN A N 1
ATOM 2914 C CA . ASN A 1 375 ? 21.399 18.700 -9.139 1.00 16.66 375 ASN A CA 1
ATOM 2915 C C . ASN A 1 375 ? 20.397 18.181 -10.171 1.00 15.84 375 ASN A C 1
ATOM 2916 O O . ASN A 1 375 ? 19.642 17.247 -9.905 1.00 17.75 375 ASN A O 1
ATOM 2921 N N . ALA A 1 376 ? 20.411 18.777 -11.356 1.00 17.41 376 ALA A N 1
ATOM 2922 C CA . ALA A 1 376 ? 19.493 18.389 -12.424 1.00 18.84 376 ALA A CA 1
ATOM 2923 C C . ALA A 1 376 ? 19.692 16.979 -12.964 1.00 19.94 376 ALA A C 1
ATOM 2924 O O . ALA A 1 376 ? 18.740 16.362 -13.437 1.00 21.39 376 ALA A O 1
ATOM 2926 N N . VAL A 1 377 ? 20.924 16.477 -12.920 1.00 17.98 377 VAL A N 1
ATOM 2927 C CA . VAL A 1 377 ? 21.226 15.143 -13.439 1.00 19.39 377 VAL A CA 1
ATOM 2928 C C . VAL A 1 377 ? 21.387 14.065 -12.370 1.00 21.84 377 VAL A C 1
ATOM 2929 O O . VAL A 1 377 ? 21.879 12.973 -12.652 1.00 19.83 377 VAL A O 1
ATOM 2933 N N . GLU A 1 378 ? 20.963 14.369 -11.149 1.00 26.15 378 GLU A N 1
ATOM 2934 C CA . GLU A 1 378 ? 21.073 13.433 -10.035 1.00 29.44 378 GLU A CA 1
ATOM 2935 C C . GLU A 1 378 ? 20.525 12.045 -10.357 1.00 30.48 378 GLU A C 1
ATOM 2936 O O . GLU A 1 378 ? 19.418 11.904 -10.882 1.00 29.07 378 GLU A O 1
ATOM 2942 N N . GLY A 1 379 ? 21.328 11.028 -10.063 1.00 31.54 379 GLY A N 1
ATOM 2943 C CA . GLY A 1 379 ? 20.912 9.657 -10.287 1.00 32.19 379 GLY A CA 1
ATOM 2944 C C . GLY A 1 379 ? 21.140 9.081 -11.672 1.00 32.05 379 GLY A C 1
ATOM 2945 O O . GLY A 1 379 ? 20.783 7.932 -11.927 1.00 33.94 379 GLY A O 1
ATOM 2946 N N . THR A 1 380 ? 21.710 9.864 -12.577 1.00 29.49 380 THR A N 1
ATOM 2947 C CA . THR A 1 380 ? 21.961 9.368 -13.917 1.00 27.24 380 THR A CA 1
ATOM 2948 C C . THR A 1 380 ? 23.417 8.936 -14.053 1.00 28.16 380 THR A C 1
ATOM 2949 O O . THR A 1 380 ? 24.235 9.148 -13.149 1.00 27.65 380 THR A O 1
ATOM 2953 N N . GLN A 1 381 ? 23.726 8.314 -15.184 1.00 27.56 381 GLN A N 1
ATOM 2954 C CA . GLN A 1 381 ? 25.072 7.856 -15.471 1.00 27.57 381 GLN A CA 1
ATOM 2955 C C . GLN A 1 381 ? 25.526 8.496 -16.776 1.00 24.46 381 GLN A C 1
ATOM 2956 O O . GLN A 1 381 ? 24.723 9.086 -17.505 1.00 21.92 381 GLN A O 1
ATOM 2962 N N . VAL A 1 382 ? 26.825 8.424 -17.035 1.00 24.52 382 VAL A N 1
ATOM 2963 C CA . VAL A 1 382 ? 27.399 8.979 -18.250 1.00 25.08 382 VAL A CA 1
ATOM 2964 C C . VAL A 1 382 ? 26.918 8.160 -19.442 1.00 26.00 382 VAL A C 1
ATOM 2965 O O . VAL A 1 382 ? 26.926 6.925 -19.408 1.00 26.47 382 VAL A O 1
ATOM 2969 N N . GLU A 1 383 ? 26.442 8.856 -20.465 1.00 25.66 383 GLU A N 1
ATOM 2970 C CA . GLU A 1 383 ? 25.962 8.218 -21.677 1.00 26.43 383 GLU A CA 1
ATOM 2971 C C . GLU A 1 383 ? 26.317 9.107 -22.854 1.00 25.85 383 GLU A C 1
ATOM 2972 O O . GLU A 1 383 ? 26.747 10.247 -22.670 1.00 23.87 383 GLU A O 1
ATOM 2978 N N . ASN A 1 384 ? 26.154 8.579 -24.065 1.00 24.53 384 ASN A N 1
ATOM 2979 C CA . ASN A 1 384 ? 26.439 9.336 -25.285 1.00 22.90 384 ASN A CA 1
ATOM 2980 C C . ASN A 1 384 ? 27.830 9.970 -25.295 1.00 21.93 384 ASN A C 1
ATOM 2981 O O . ASN A 1 384 ? 27.983 11.125 -25.694 1.00 21.54 384 ASN A O 1
ATOM 2986 N N . TRP A 1 385 ? 28.832 9.222 -24.834 1.00 21.89 385 TRP A N 1
ATOM 2987 C CA . TRP A 1 385 ? 30.213 9.705 -24.793 1.00 22.01 385 TRP A CA 1
ATOM 2988 C C . TRP A 1 385 ? 30.732 9.908 -26.219 1.00 22.91 385 TRP A C 1
ATOM 2989 O O . TRP A 1 385 ? 30.556 9.048 -27.083 1.00 21.57 385 TRP A O 1
ATOM 3000 N N . TRP A 1 386 ? 31.360 11.050 -26.458 1.00 22.05 386 TRP A N 1
ATOM 3001 C CA . TRP A 1 386 ? 31.897 11.371 -27.768 1.00 22.04 386 TRP A CA 1
ATOM 3002 C C . TRP A 1 386 ? 33.228 12.083 -27.607 1.00 23.28 386 TRP A C 1
ATOM 3003 O O . TRP A 1 386 ? 33.468 12.748 -26.598 1.00 23.67 386 TRP A O 1
ATOM 3014 N N . SER A 1 387 ? 34.085 11.939 -28.611 1.00 20.41 387 SER A N 1
ATOM 3015 C CA . SER A 1 387 ? 35.372 12.615 -28.630 1.00 20.93 387 SER A CA 1
ATOM 3016 C C . SER A 1 387 ? 35.821 12.655 -30.078 1.00 21.47 387 SER A C 1
ATOM 3017 O O . SER A 1 387 ? 35.357 11.860 -30.896 1.00 22.49 387 SER A O 1
ATOM 3020 N N . ASN A 1 388 ? 36.698 13.593 -30.406 1.00 19.39 388 ASN A N 1
ATOM 3021 C CA . ASN A 1 388 ? 37.222 13.691 -31.763 1.00 20.83 388 ASN A CA 1
ATOM 3022 C C . ASN A 1 388 ? 38.536 12.901 -31.826 1.00 21.55 388 ASN A C 1
ATOM 3023 O O . ASN A 1 388 ? 39.337 13.084 -32.738 1.00 23.32 388 ASN A O 1
ATOM 3028 N N . ASP A 1 389 ? 38.750 12.045 -30.826 1.00 23.41 389 ASP A N 1
ATOM 3029 C CA . ASP A 1 389 ? 39.955 11.224 -30.697 1.00 21.96 389 ASP A CA 1
ATOM 3030 C C . ASP A 1 389 ? 41.168 12.089 -30.327 1.00 19.25 389 ASP A C 1
ATOM 3031 O O . ASP A 1 389 ? 42.316 11.687 -30.520 1.00 18.50 389 ASP A O 1
ATOM 3036 N N . ASP A 1 390 ? 40.905 13.267 -29.768 1.00 17.40 390 ASP A N 1
ATOM 3037 C CA . ASP A 1 390 ? 41.971 14.179 -29.368 1.00 17.65 390 ASP A CA 1
ATOM 3038 C C . ASP A 1 390 ? 41.590 14.962 -28.105 1.00 18.84 390 ASP A C 1
ATOM 3039 O O . ASP A 1 390 ? 41.476 14.371 -27.029 1.00 20.26 390 ASP A O 1
ATOM 3044 N N . ASN A 1 391 ? 41.356 16.267 -28.233 1.00 17.24 391 ASN A N 1
ATOM 3045 C CA . ASN A 1 391 ? 41.018 17.097 -27.082 1.00 15.96 391 ASN A CA 1
ATOM 3046 C C . ASN A 1 391 ? 39.621 17.692 -27.059 1.00 15.54 391 ASN A C 1
ATOM 3047 O O . ASN A 1 391 ? 39.403 18.760 -26.480 1.00 16.75 391 ASN A O 1
ATOM 3052 N N . GLN A 1 392 ? 38.685 17.023 -27.719 1.00 14.88 392 GLN A N 1
ATOM 3053 C CA . GLN A 1 392 ? 37.297 17.463 -27.737 1.00 17.21 392 GLN A CA 1
ATOM 3054 C C . GLN A 1 392 ? 36.466 16.277 -27.281 1.00 18.37 392 GLN A C 1
ATOM 3055 O O . GLN A 1 392 ? 36.552 15.188 -27.856 1.00 19.91 392 GLN A O 1
ATOM 3061 N N . ILE A 1 393 ? 35.716 16.474 -26.204 1.00 18.30 393 ILE A N 1
ATOM 3062 C CA . ILE A 1 393 ? 34.878 15.417 -25.654 1.00 17.66 393 ILE A CA 1
ATOM 3063 C C . ILE A 1 393 ? 33.515 15.971 -25.302 1.00 17.44 393 ILE A C 1
ATOM 3064 O O . ILE A 1 393 ? 33.347 17.180 -25.125 1.00 17.47 393 ILE A O 1
ATOM 3069 N N . ALA A 1 394 ? 32.548 15.072 -25.195 1.00 16.02 394 ALA A N 1
ATOM 3070 C CA . ALA A 1 394 ? 31.184 15.428 -24.847 1.00 17.59 394 ALA A CA 1
ATOM 3071 C C . ALA A 1 394 ? 30.513 14.176 -24.318 1.00 17.88 394 ALA A C 1
ATOM 3072 O O . ALA A 1 394 ? 30.940 13.061 -24.620 1.00 18.78 394 ALA A O 1
ATOM 3074 N N . PHE A 1 395 ? 29.524 14.365 -23.460 1.00 16.76 395 PHE A N 1
ATOM 3075 C CA . PHE A 1 395 ? 28.772 13.256 -22.897 1.00 17.50 395 PHE A CA 1
ATOM 3076 C C . PHE A 1 395 ? 27.541 13.804 -22.203 1.00 19.58 395 PHE A C 1
ATOM 3077 O O . PHE A 1 395 ? 27.468 14.996 -21.895 1.00 18.38 395 PHE A O 1
ATOM 3085 N N . SER A 1 396 ? 26.540 12.955 -22.039 1.00 18.85 396 SER A N 1
ATOM 3086 C CA . SER A 1 396 ? 25.328 13.366 -21.370 1.00 21.30 396 SER A CA 1
ATOM 3087 C C . SER A 1 396 ? 25.235 12.586 -20.076 1.00 19.85 396 SER A C 1
ATOM 3088 O O . SER A 1 396 ? 25.946 11.597 -19.873 1.00 19.53 396 SER A O 1
ATOM 3091 N N . ARG A 1 397 ? 24.403 13.084 -19.178 1.00 19.63 397 ARG A N 1
ATOM 3092 C CA . ARG A 1 397 ? 24.156 12.436 -17.910 1.00 19.47 397 ARG A CA 1
ATOM 3093 C C . ARG A 1 397 ? 22.705 12.026 -18.082 1.00 20.26 397 ARG A C 1
ATOM 3094 O O . ARG A 1 397 ? 21.795 12.857 -17.983 1.00 21.80 397 ARG A O 1
ATOM 3102 N N . GLY A 1 398 ? 22.497 10.757 -18.409 1.00 23.69 398 GLY A N 1
ATOM 3103 C CA . GLY A 1 398 ? 21.149 10.271 -18.649 1.00 25.47 398 GLY A CA 1
ATOM 3104 C C . GLY A 1 398 ? 20.553 11.104 -19.775 1.00 26.78 398 GLY A C 1
ATOM 3105 O O . GLY A 1 398 ? 21.217 11.373 -20.780 1.00 24.18 398 GLY A O 1
ATOM 3106 N N . SER A 1 399 ? 19.314 11.541 -19.594 1.00 28.34 399 SER A N 1
ATOM 3107 C CA . SER A 1 399 ? 18.643 12.370 -20.588 1.00 31.26 399 SER A CA 1
ATOM 3108 C C . SER A 1 399 ? 18.320 13.705 -19.922 1.00 31.09 399 SER A C 1
ATOM 3109 O O . SER A 1 399 ? 17.441 14.449 -20.372 1.00 30.68 399 SER A O 1
ATOM 3112 N N . GLN A 1 400 ? 19.093 14.031 -18.887 1.00 29.34 400 GLN A N 1
ATOM 3113 C CA . GLN A 1 400 ? 18.874 15.245 -18.113 1.00 27.58 400 GLN A CA 1
ATOM 3114 C C . GLN A 1 400 ? 19.872 16.380 -18.285 1.00 25.30 400 GLN A C 1
ATOM 3115 O O . GLN A 1 400 ? 19.540 17.535 -18.005 1.00 24.63 400 GLN A O 1
ATOM 3121 N N . GLY A 1 401 ? 21.072 16.066 -18.768 1.00 21.44 401 GLY A N 1
ATOM 3122 C CA . GLY A 1 401 ? 22.083 17.091 -18.974 1.00 21.23 401 GLY A CA 1
ATOM 3123 C C . GLY A 1 401 ? 23.134 16.684 -19.993 1.00 20.25 401 GLY A C 1
ATOM 3124 O O . GLY A 1 401 ? 23.395 15.494 -20.171 1.00 21.00 401 GLY A O 1
ATOM 3125 N N . PHE A 1 402 ? 23.752 17.668 -20.639 1.00 17.41 402 PHE A N 1
ATOM 3126 C CA . PHE A 1 402 ? 24.781 17.427 -21.645 1.00 17.86 402 PHE A CA 1
ATOM 3127 C C . PHE A 1 402 ? 25.893 18.451 -21.467 1.00 19.18 402 PHE A C 1
ATOM 3128 O O . PHE A 1 402 ? 25.629 19.620 -21.176 1.00 21.60 402 PHE A O 1
ATOM 3136 N N . VAL A 1 403 ? 27.133 18.016 -21.666 1.00 17.63 403 VAL A N 1
ATOM 3137 C CA . VAL A 1 403 ? 28.286 18.887 -21.513 1.00 16.59 403 VAL A CA 1
ATOM 3138 C C . VAL A 1 403 ? 29.326 18.587 -22.599 1.00 17.39 403 VAL A C 1
ATOM 3139 O O . VAL A 1 403 ? 29.502 17.434 -23.007 1.00 17.14 403 VAL A O 1
ATOM 3143 N N . ALA A 1 404 ? 29.979 19.633 -23.091 1.00 16.74 404 ALA A N 1
ATOM 3144 C CA . ALA A 1 404 ? 30.989 19.497 -24.138 1.00 17.16 404 ALA A CA 1
ATOM 3145 C C . ALA A 1 404 ? 32.219 20.318 -23.776 1.00 16.83 404 ALA A C 1
ATOM 3146 O O . ALA A 1 404 ? 32.096 21.417 -23.231 1.00 17.05 404 ALA A O 1
ATOM 3148 N N . PHE A 1 405 ? 33.396 19.790 -24.101 1.00 14.53 405 PHE A N 1
ATOM 3149 C CA . PHE A 1 405 ? 34.660 20.454 -23.812 1.00 14.86 405 PHE A CA 1
ATOM 3150 C C . PHE A 1 405 ? 35.571 20.453 -25.027 1.00 17.73 405 PHE A C 1
ATOM 3151 O O . PHE A 1 405 ? 35.493 19.572 -25.883 1.00 19.20 405 PHE A O 1
ATOM 3159 N N . THR A 1 406 ? 36.460 21.434 -25.075 1.00 18.98 406 THR A N 1
ATOM 3160 C CA . THR A 1 406 ? 37.470 21.503 -26.114 1.00 19.73 406 THR A CA 1
ATOM 3161 C C . THR A 1 406 ? 38.724 22.140 -25.540 1.00 18.66 406 THR A C 1
ATOM 3162 O O . THR A 1 406 ? 38.673 23.202 -24.913 1.00 17.95 406 THR A O 1
ATOM 3166 N N . ASN A 1 407 ? 39.830 21.425 -25.678 1.00 18.00 407 ASN A N 1
ATOM 3167 C CA . ASN A 1 407 ? 41.120 21.907 -25.218 1.00 19.39 407 ASN A CA 1
ATOM 3168 C C . ASN A 1 407 ? 42.059 21.828 -26.420 1.00 19.01 407 ASN A C 1
ATOM 3169 O O . ASN A 1 407 ? 43.259 21.589 -26.284 1.00 19.86 407 ASN A O 1
ATOM 3174 N N . GLY A 1 408 ? 41.481 21.992 -27.607 1.00 19.98 408 GLY A N 1
ATOM 3175 C CA . GLY A 1 408 ? 42.257 21.939 -28.833 1.00 21.30 408 GLY A CA 1
ATOM 3176 C C . GLY A 1 408 ? 41.356 21.988 -30.051 1.00 22.34 408 GLY A C 1
ATOM 3177 O O . GLY A 1 408 ? 40.636 21.023 -30.339 1.00 19.69 408 GLY A O 1
ATOM 3178 N N . GLY A 1 409 ? 41.390 23.119 -30.753 1.00 24.54 409 GLY A N 1
ATOM 3179 C CA . GLY A 1 409 ? 40.576 23.309 -31.943 1.00 26.72 409 GLY A CA 1
ATOM 3180 C C . GLY A 1 409 ? 39.153 23.736 -31.634 1.00 28.89 409 GLY A C 1
ATOM 3181 O O . GLY A 1 409 ? 38.719 23.691 -30.484 1.00 28.99 409 GLY A O 1
ATOM 3182 N N . ASP A 1 410 ? 38.430 24.174 -32.659 1.00 30.95 410 ASP A N 1
ATOM 3183 C CA . ASP A 1 410 ? 37.046 24.606 -32.501 1.00 32.24 410 ASP A CA 1
ATOM 3184 C C . ASP A 1 410 ? 36.133 23.390 -32.556 1.00 32.15 410 ASP A C 1
ATOM 3185 O O . ASP A 1 410 ? 36.314 22.505 -33.394 1.00 33.28 410 ASP A O 1
ATOM 3190 N N . LEU A 1 411 ? 35.154 23.342 -31.663 1.00 31.54 411 LEU A N 1
ATOM 3191 C CA . LEU A 1 411 ? 34.219 22.233 -31.632 1.00 32.29 411 LEU A CA 1
ATOM 3192 C C . LEU A 1 411 ? 32.956 22.664 -32.360 1.00 34.06 411 LEU A C 1
ATOM 3193 O O . LEU A 1 411 ? 32.278 23.606 -31.954 1.00 34.24 411 LEU A O 1
ATOM 3198 N N . ASN A 1 412 ? 32.685 22.008 -33.476 1.00 37.42 412 ASN A N 1
ATOM 3199 C CA . ASN A 1 412 ? 31.498 22.279 -34.276 1.00 39.95 412 ASN A CA 1
ATOM 3200 C C . ASN A 1 412 ? 31.049 20.897 -34.714 1.00 39.66 412 ASN A C 1
ATOM 3201 O O . ASN A 1 412 ? 31.611 20.323 -35.645 1.00 42.20 412 ASN A O 1
ATOM 3206 N N . GLN A 1 413 ? 30.086 20.334 -33.998 1.00 37.67 413 GLN A N 1
ATOM 3207 C CA . GLN A 1 413 ? 29.594 18.998 -34.305 1.00 37.18 413 GLN A CA 1
ATOM 3208 C C . GLN A 1 413 ? 28.111 18.889 -34.023 1.00 37.03 413 GLN A C 1
ATOM 3209 O O . GLN A 1 413 ? 27.588 19.561 -33.136 1.00 36.32 413 GLN A O 1
ATOM 3215 N N . ASN A 1 414 ? 27.425 18.059 -34.796 1.00 37.19 414 ASN A N 1
ATOM 3216 C CA . ASN A 1 414 ? 26.011 17.832 -34.556 1.00 37.34 414 ASN A CA 1
ATOM 3217 C C . ASN A 1 414 ? 26.061 16.556 -33.730 1.00 36.58 414 ASN A C 1
ATOM 3218 O O . ASN A 1 414 ? 26.300 15.469 -34.257 1.00 38.03 414 ASN A O 1
ATOM 3223 N N . LEU A 1 415 ? 25.927 16.711 -32.420 1.00 35.28 415 LEU A N 1
ATOM 3224 C CA . LEU A 1 415 ? 26.012 15.580 -31.506 1.00 33.35 415 LEU A CA 1
ATOM 3225 C C . LEU A 1 415 ? 24.674 15.187 -30.925 1.00 33.20 415 LEU A C 1
ATOM 3226 O O . LEU A 1 415 ? 23.708 15.953 -30.963 1.00 31.39 415 LEU A O 1
ATOM 3231 N N . ASN A 1 416 ? 24.629 13.973 -30.395 1.00 34.27 416 ASN A N 1
ATOM 3232 C CA . ASN A 1 416 ? 23.430 13.452 -29.763 1.00 36.35 416 ASN A CA 1
ATOM 3233 C C . ASN A 1 416 ? 23.534 13.823 -28.287 1.00 33.98 416 ASN A C 1
ATOM 3234 O O . ASN A 1 416 ? 24.374 13.292 -27.557 1.00 33.37 416 ASN A O 1
ATOM 3239 N N . THR A 1 417 ? 22.707 14.768 -27.862 1.00 33.10 417 THR A N 1
ATOM 3240 C CA . THR A 1 417 ? 22.718 15.225 -26.482 1.00 32.07 417 THR A CA 1
ATOM 3241 C C . THR A 1 417 ? 21.947 14.278 -25.571 1.00 32.05 417 THR A C 1
ATOM 3242 O O . THR A 1 417 ? 22.173 14.242 -24.365 1.00 32.21 417 THR A O 1
ATOM 3246 N N . GLY A 1 418 ? 21.035 13.512 -26.157 1.00 31.37 418 GLY A N 1
ATOM 3247 C CA . GLY A 1 418 ? 20.227 12.602 -25.373 1.00 31.15 418 GLY A CA 1
ATOM 3248 C C . GLY A 1 418 ? 19.127 13.357 -24.644 1.00 32.46 418 GLY A C 1
ATOM 3249 O O . GLY A 1 418 ? 18.354 12.766 -23.894 1.00 33.69 418 GLY A O 1
ATOM 3250 N N . LEU A 1 419 ? 19.033 14.658 -24.898 1.00 32.52 419 LEU A N 1
ATOM 3251 C CA . LEU A 1 419 ? 18.039 15.519 -24.260 1.00 33.86 419 LEU A CA 1
ATOM 3252 C C . LEU A 1 419 ? 16.774 15.683 -25.089 1.00 35.59 419 LEU A C 1
ATOM 3253 O O . LEU A 1 419 ? 16.789 15.501 -26.307 1.00 36.17 419 LEU A O 1
ATOM 3258 N N . PRO A 1 420 ? 15.647 15.976 -24.425 1.00 36.85 420 PRO A N 1
ATOM 3259 C CA . PRO A 1 420 ? 14.380 16.165 -25.135 1.00 35.79 420 PRO A CA 1
ATOM 3260 C C . PRO A 1 420 ? 14.484 17.414 -26.013 1.00 35.92 420 PRO A C 1
ATOM 3261 O O . PRO A 1 420 ? 15.299 18.301 -25.746 1.00 35.24 420 PRO A O 1
ATOM 3265 N N . ALA A 1 421 ? 13.681 17.470 -27.070 1.00 34.86 421 ALA A N 1
ATOM 3266 C CA . ALA A 1 421 ? 13.692 18.617 -27.966 1.00 33.30 421 ALA A CA 1
ATOM 3267 C C . ALA A 1 421 ? 13.387 19.889 -27.187 1.00 31.18 421 ALA A C 1
ATOM 3268 O O . ALA A 1 421 ? 12.628 19.864 -26.215 1.00 29.32 421 ALA A O 1
ATOM 3270 N N . GLY A 1 422 ? 13.974 20.997 -27.622 1.00 30.84 422 GLY A N 1
ATOM 3271 C CA . GLY A 1 422 ? 13.739 22.261 -26.955 1.00 31.84 422 GLY A CA 1
ATOM 3272 C C . GLY A 1 422 ? 14.924 23.185 -27.086 1.00 33.07 422 GLY A C 1
ATOM 3273 O O . GLY A 1 422 ? 15.889 22.866 -27.776 1.00 33.75 422 GLY A O 1
ATOM 3274 N N . THR A 1 423 ? 14.836 24.357 -26.473 1.00 33.47 423 THR A N 1
ATOM 3275 C CA . THR A 1 423 ? 15.940 25.304 -26.517 1.00 35.12 423 THR A CA 1
ATOM 3276 C C . THR A 1 423 ? 16.493 25.396 -25.100 1.00 34.50 423 THR A C 1
ATOM 3277 O O . THR A 1 423 ? 15.757 25.623 -24.144 1.00 36.31 423 THR A O 1
ATOM 3281 N N . TYR A 1 424 ? 17.783 25.129 -24.967 1.00 32.34 424 TYR A N 1
ATOM 3282 C CA . TYR A 1 424 ? 18.437 25.136 -23.672 1.00 28.88 424 TYR A CA 1
ATOM 3283 C C . TYR A 1 424 ? 19.416 26.282 -23.527 1.00 26.82 424 TYR A C 1
ATOM 3284 O O . TYR A 1 424 ? 20.077 26.666 -24.489 1.00 27.02 424 TYR A O 1
ATOM 3293 N N . CYS A 1 425 ? 19.504 26.830 -22.322 1.00 25.49 425 CYS A N 1
ATOM 3294 C CA . CYS A 1 425 ? 20.430 27.918 -22.057 1.00 24.49 425 CYS A CA 1
ATOM 3295 C C . CYS A 1 425 ? 21.738 27.312 -21.567 1.00 24.04 425 CYS A C 1
ATOM 3296 O O . CYS A 1 425 ? 21.738 26.430 -20.703 1.00 22.70 425 CYS A O 1
ATOM 3299 N N . ASP A 1 426 ? 22.844 27.727 -22.176 1.00 21.52 426 ASP A N 1
ATOM 3300 C CA . ASP A 1 426 ? 24.160 27.257 -21.772 1.00 19.32 426 ASP A CA 1
ATOM 3301 C C . ASP A 1 426 ? 24.416 27.909 -20.415 1.00 21.05 426 ASP A C 1
ATOM 3302 O O . ASP A 1 426 ? 24.498 29.135 -20.329 1.00 21.22 426 ASP A O 1
ATOM 3307 N N . VAL A 1 427 ? 24.556 27.094 -19.372 1.00 20.93 427 VAL A N 1
ATOM 3308 C CA . VAL A 1 427 ? 24.776 27.602 -18.012 1.00 20.05 427 VAL A CA 1
ATOM 3309 C C . VAL A 1 427 ? 26.192 28.116 -17.720 1.00 20.50 427 VAL A C 1
ATOM 3310 O O . VAL A 1 427 ? 26.463 28.652 -16.643 1.00 23.11 427 VAL A O 1
ATOM 3314 N N . ILE A 1 428 ? 27.091 27.958 -18.683 1.00 19.54 428 ILE A N 1
ATOM 3315 C CA . ILE A 1 428 ? 28.461 28.422 -18.526 1.00 19.39 428 ILE A CA 1
ATOM 3316 C C . ILE A 1 428 ? 28.603 29.873 -18.974 1.00 20.53 428 ILE A C 1
ATOM 3317 O O . ILE A 1 428 ? 29.215 30.685 -18.283 1.00 20.08 428 ILE A O 1
ATOM 3322 N N . SER A 1 429 ? 28.043 30.193 -20.138 1.00 22.60 429 SER A N 1
ATOM 3323 C CA . SER A 1 429 ? 28.130 31.548 -20.679 1.00 24.10 429 SER A CA 1
ATOM 3324 C C . SER A 1 429 ? 26.988 32.448 -20.218 1.00 25.89 429 SER A C 1
ATOM 3325 O O . SER A 1 429 ? 27.035 33.663 -20.401 1.00 28.95 429 SER A O 1
ATOM 3328 N N . GLY A 1 430 ? 25.957 31.850 -19.640 1.00 25.91 430 GLY A N 1
ATOM 3329 C CA . GLY A 1 430 ? 24.833 32.626 -19.170 1.00 27.97 430 GLY A CA 1
ATOM 3330 C C . GLY A 1 430 ? 23.909 31.746 -18.370 1.00 31.47 430 GLY A C 1
ATOM 3331 O O . GLY A 1 430 ? 24.331 30.751 -17.786 1.00 33.67 430 GLY A O 1
ATOM 3332 N N . GLU A 1 431 ? 22.641 32.116 -18.343 1.00 35.68 431 GLU A N 1
ATOM 3333 C CA . GLU A 1 431 ? 21.632 31.369 -17.622 1.00 40.68 431 GLU A CA 1
ATOM 3334 C C . GLU A 1 431 ? 20.252 31.838 -18.066 1.00 41.88 431 GLU A C 1
ATOM 3335 O O . GLU A 1 431 ? 20.126 32.837 -18.786 1.00 42.35 431 GLU A O 1
ATOM 3341 N N . LEU A 1 432 ? 19.239 31.062 -17.699 1.00 43.68 432 LEU A N 1
ATOM 3342 C CA . LEU A 1 432 ? 17.854 31.357 -18.028 1.00 46.13 432 LEU A CA 1
ATOM 3343 C C . LEU A 1 432 ? 17.372 32.560 -17.217 1.00 48.52 432 LEU A C 1
ATOM 3344 O O . LEU A 1 432 ? 17.363 32.527 -15.983 1.00 47.95 432 LEU A O 1
ATOM 3349 N N . SER A 1 433 ? 16.991 33.623 -17.919 1.00 51.19 433 SER A N 1
ATOM 3350 C CA . SER A 1 433 ? 16.526 34.847 -17.286 1.00 53.40 433 SER A CA 1
ATOM 3351 C C . SER A 1 433 ? 15.483 35.560 -18.135 1.00 53.50 433 SER A C 1
ATOM 3352 O O . SER A 1 433 ? 15.612 35.647 -19.354 1.00 52.52 433 SER A O 1
ATOM 3355 N N . GLY A 1 434 ? 14.443 36.059 -17.475 1.00 54.03 434 GLY A N 1
ATOM 3356 C CA . GLY A 1 434 ? 13.384 36.776 -18.162 1.00 53.75 434 GLY A CA 1
ATOM 3357 C C . GLY A 1 434 ? 12.755 36.017 -19.317 1.00 54.13 434 GLY A C 1
ATOM 3358 O O . GLY A 1 434 ? 12.150 36.628 -20.199 1.00 54.93 434 GLY A O 1
ATOM 3359 N N . GLY A 1 435 ? 12.903 34.692 -19.310 1.00 53.14 435 GLY A N 1
ATOM 3360 C CA . GLY A 1 435 ? 12.341 33.861 -20.362 1.00 51.92 435 GLY A CA 1
ATOM 3361 C C . GLY A 1 435 ? 13.257 33.639 -21.551 1.00 50.78 435 GLY A C 1
ATOM 3362 O O . GLY A 1 435 ? 12.859 33.032 -22.549 1.00 50.45 435 GLY A O 1
ATOM 3363 N N . SER A 1 436 ? 14.477 34.150 -21.461 1.00 49.43 436 SER A N 1
ATOM 3364 C CA . SER A 1 436 ? 15.451 33.993 -22.528 1.00 47.53 436 SER A CA 1
ATOM 3365 C C . SER A 1 436 ? 16.809 33.627 -21.931 1.00 44.01 436 SER A C 1
ATOM 3366 O O . SER A 1 436 ? 16.995 33.660 -20.716 1.00 42.81 436 SER A O 1
ATOM 3369 N N . CYS A 1 437 ? 17.729 33.196 -22.780 1.00 41.59 437 CYS A N 1
ATOM 3370 C CA . CYS A 1 437 ? 19.063 32.832 -22.330 1.00 38.59 437 CYS A CA 1
ATOM 3371 C C . CYS A 1 437 ? 19.928 34.064 -22.399 1.00 37.85 437 CYS A C 1
ATOM 3372 O O . CYS A 1 437 ? 19.960 34.742 -23.428 1.00 39.26 437 CYS A O 1
ATOM 3375 N N . THR A 1 438 ? 20.587 34.381 -21.290 1.00 36.54 438 THR A N 1
ATOM 3376 C CA . THR A 1 438 ? 21.466 35.542 -21.238 1.00 35.67 438 THR A CA 1
ATOM 3377 C C . THR A 1 438 ? 22.755 35.297 -22.020 1.00 34.60 438 THR A C 1
ATOM 3378 O O . THR A 1 438 ? 23.420 36.241 -22.445 1.00 36.58 438 THR A O 1
ATOM 3382 N N . GLY A 1 439 ? 23.095 34.025 -22.205 1.00 32.33 439 GLY A N 1
ATOM 3383 C CA . GLY A 1 439 ? 24.293 33.666 -22.938 1.00 31.90 439 GLY A CA 1
ATOM 3384 C C . GLY A 1 439 ? 23.944 32.853 -24.168 1.00 34.20 439 GLY A C 1
ATOM 3385 O O . GLY A 1 439 ? 22.969 33.144 -24.864 1.00 38.11 439 GLY A O 1
ATOM 3386 N N . LYS A 1 440 ? 24.725 31.817 -24.439 1.00 32.49 440 LYS A N 1
ATOM 3387 C CA . LYS A 1 440 ? 24.466 30.983 -25.599 1.00 30.86 440 LYS A CA 1
ATOM 3388 C C . LYS A 1 440 ? 23.291 30.063 -25.334 1.00 30.76 440 LYS A C 1
ATOM 3389 O O . LYS A 1 440 ? 22.962 29.783 -24.180 1.00 31.56 440 LYS A O 1
ATOM 3395 N N . SER A 1 441 ? 22.648 29.615 -26.405 1.00 31.62 441 SER A N 1
ATOM 3396 C CA . SER A 1 441 ? 21.517 28.702 -26.311 1.00 33.69 441 SER A CA 1
ATOM 3397 C C . SER A 1 441 ? 21.722 27.572 -27.318 1.00 33.18 441 SER A C 1
ATOM 3398 O O . SER A 1 441 ? 22.375 27.759 -28.345 1.00 35.42 441 SER A O 1
ATOM 3401 N N . VAL A 1 442 ? 21.189 26.398 -27.008 1.00 31.85 442 VAL A N 1
ATOM 3402 C CA . VAL A 1 442 ? 21.327 25.234 -27.868 1.00 30.12 442 VAL A CA 1
ATOM 3403 C C . VAL A 1 442 ? 19.951 24.675 -28.189 1.00 30.88 442 VAL A C 1
ATOM 3404 O O . VAL A 1 442 ? 19.137 24.460 -27.290 1.00 30.65 442 VAL A O 1
ATOM 3408 N N . THR A 1 443 ? 19.683 24.462 -29.470 1.00 32.45 443 THR A N 1
ATOM 3409 C CA . THR A 1 443 ? 18.401 23.908 -29.885 1.00 33.39 443 THR A CA 1
ATOM 3410 C C . THR A 1 443 ? 18.547 22.403 -30.117 1.00 34.59 443 THR A C 1
ATOM 3411 O O . THR A 1 443 ? 19.334 21.965 -30.962 1.00 36.12 443 THR A O 1
ATOM 3415 N N . VAL A 1 444 ? 17.816 21.617 -29.337 1.00 34.80 444 VAL A N 1
ATOM 3416 C CA . VAL A 1 444 ? 17.853 20.166 -29.451 1.00 37.71 444 VAL A CA 1
ATOM 3417 C C . VAL A 1 444 ? 16.669 19.713 -30.302 1.00 41.80 444 VAL A C 1
ATOM 3418 O O . VAL A 1 444 ? 15.532 20.162 -30.092 1.00 42.70 444 VAL A O 1
ATOM 3422 N N . GLY A 1 445 ? 16.955 18.869 -31.291 1.00 44.62 445 GLY A N 1
ATOM 3423 C CA . GLY A 1 445 ? 15.931 18.365 -32.186 1.00 46.36 445 GLY A CA 1
ATOM 3424 C C . GLY A 1 445 ? 15.080 17.256 -31.595 1.00 47.80 445 GLY A C 1
ATOM 3425 O O . GLY A 1 445 ? 15.298 16.805 -30.472 1.00 47.14 445 GLY A O 1
ATOM 3426 N N . ASP A 1 446 ? 14.131 16.783 -32.395 1.00 50.77 446 ASP A N 1
ATOM 3427 C CA . ASP A 1 446 ? 13.211 15.724 -31.987 1.00 53.58 446 ASP A CA 1
ATOM 3428 C C . ASP A 1 446 ? 13.937 14.432 -31.613 1.00 53.93 446 ASP A C 1
ATOM 3429 O O . ASP A 1 446 ? 13.452 13.658 -30.791 1.00 54.94 446 ASP A O 1
ATOM 3434 N N . ASN A 1 447 ? 15.109 14.222 -32.204 1.00 52.78 447 ASN A N 1
ATOM 3435 C CA . ASN A 1 447 ? 15.926 13.029 -31.969 1.00 50.51 447 ASN A CA 1
ATOM 3436 C C . ASN A 1 447 ? 16.981 13.181 -30.860 1.00 47.50 447 ASN A C 1
ATOM 3437 O O . ASN A 1 447 ? 17.714 12.238 -30.551 1.00 47.03 447 ASN A O 1
ATOM 3442 N N . GLY A 1 448 ? 17.052 14.365 -30.265 1.00 44.62 448 GLY A N 1
ATOM 3443 C CA . GLY A 1 448 ? 18.031 14.603 -29.222 1.00 41.17 448 GLY A CA 1
ATOM 3444 C C . GLY A 1 448 ? 19.340 15.117 -29.790 1.00 38.72 448 GLY A C 1
ATOM 3445 O O . GLY A 1 448 ? 20.273 15.404 -29.045 1.00 38.35 448 GLY A O 1
ATOM 3446 N N . SER A 1 449 ? 19.401 15.256 -31.109 1.00 36.77 449 SER A N 1
ATOM 3447 C CA . SER A 1 449 ? 20.600 15.733 -31.777 1.00 36.74 449 SER A CA 1
ATOM 3448 C C . SER A 1 449 ? 20.631 17.255 -31.753 1.00 35.88 449 SER A C 1
ATOM 3449 O O . SER A 1 449 ? 19.582 17.898 -31.715 1.00 35.29 449 SER A O 1
ATOM 3452 N N . ALA A 1 450 ? 21.829 17.829 -31.795 1.00 35.44 450 ALA A N 1
ATOM 3453 C CA . ALA A 1 450 ? 21.974 19.280 -31.773 1.00 35.27 450 ALA A CA 1
ATOM 3454 C C . ALA A 1 450 ? 23.327 19.759 -32.295 1.00 34.20 450 ALA A C 1
ATOM 3455 O O . ALA A 1 450 ? 24.326 19.041 -32.225 1.00 33.59 450 ALA A O 1
ATOM 3457 N N . ASP A 1 451 ? 23.346 20.970 -32.841 1.00 33.84 451 ASP A N 1
ATOM 3458 C CA . ASP A 1 451 ? 24.575 21.561 -33.348 1.00 35.67 451 ASP A CA 1
ATOM 3459 C C . ASP A 1 451 ? 25.285 22.211 -32.170 1.00 36.97 451 ASP A C 1
ATOM 3460 O O . ASP A 1 451 ? 24.779 23.172 -31.586 1.00 38.66 451 ASP A O 1
ATOM 3465 N N . ILE A 1 452 ? 26.423 21.645 -31.786 1.00 35.59 452 ILE A N 1
ATOM 3466 C CA . ILE A 1 452 ? 27.211 22.163 -30.679 1.00 32.62 452 ILE A CA 1
ATOM 3467 C C . ILE A 1 452 ? 28.348 22.982 -31.265 1.00 31.45 452 ILE A C 1
ATOM 3468 O O . ILE A 1 452 ? 29.084 22.511 -32.135 1.00 31.42 452 ILE A O 1
ATOM 3473 N N . SER A 1 453 ? 28.459 24.224 -30.817 1.00 30.17 453 SER A N 1
ATOM 3474 C CA . SER A 1 453 ? 29.504 25.113 -31.286 1.00 31.07 453 SER A CA 1
ATOM 3475 C C . SER A 1 453 ? 30.257 25.618 -30.066 1.00 31.32 453 SER A C 1
ATOM 3476 O O . SER A 1 453 ? 29.650 26.044 -29.082 1.00 33.96 453 SER A O 1
ATOM 3479 N N . LEU A 1 454 ? 31.580 25.544 -30.123 1.00 29.95 454 LEU A N 1
ATOM 3480 C CA . LEU A 1 454 ? 32.418 25.991 -29.023 1.00 29.09 454 LEU A CA 1
ATOM 3481 C C . LEU A 1 454 ? 33.807 26.296 -29.559 1.00 29.40 454 LEU A C 1
ATOM 3482 O O . LEU A 1 454 ? 34.604 25.395 -29.813 1.00 30.45 454 LEU A O 1
ATOM 3487 N N . GLY A 1 455 ? 34.068 27.574 -29.790 1.00 30.44 455 GLY A N 1
ATOM 3488 C CA . GLY A 1 455 ? 35.356 27.983 -30.303 1.00 32.05 455 GLY A CA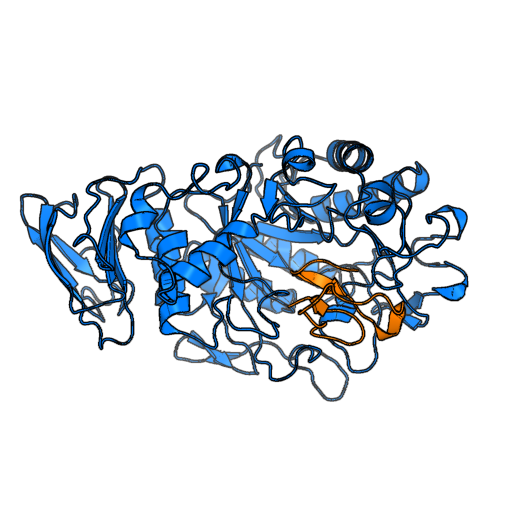 1
ATOM 3489 C C . GLY A 1 455 ? 36.442 27.917 -29.251 1.00 33.60 455 GLY A C 1
ATOM 3490 O O . GLY A 1 455 ? 36.202 28.176 -28.074 1.00 33.91 455 GLY A O 1
ATOM 3491 N N . SER A 1 456 ? 37.652 27.599 -29.688 1.00 34.76 456 SER A N 1
ATOM 3492 C CA . SER A 1 456 ? 38.792 27.515 -28.792 1.00 36.99 456 SER A CA 1
ATOM 3493 C C . SER A 1 456 ? 39.226 28.901 -28.314 1.00 35.96 456 SER A C 1
ATOM 3494 O O . SER A 1 456 ? 40.109 29.020 -27.468 1.00 36.75 456 SER A O 1
ATOM 3497 N N . ALA A 1 457 ? 38.621 29.943 -28.876 1.00 35.02 457 ALA A N 1
ATOM 3498 C CA . ALA A 1 457 ? 38.959 31.314 -28.512 1.00 36.16 457 ALA A CA 1
ATOM 3499 C C . ALA A 1 457 ? 37.950 31.955 -27.571 1.00 36.28 457 ALA A C 1
ATOM 3500 O O . ALA A 1 457 ? 38.099 33.118 -27.195 1.00 37.58 457 ALA A O 1
ATOM 3502 N N . GLU A 1 458 ? 36.907 31.215 -27.212 1.00 35.58 458 GLU A N 1
ATOM 3503 C CA . GLU A 1 458 ? 35.902 31.745 -26.301 1.00 35.28 458 GLU A CA 1
ATOM 3504 C C . GLU A 1 458 ? 36.510 31.849 -24.901 1.00 34.60 458 GLU A C 1
ATOM 3505 O O . GLU A 1 458 ? 37.557 31.259 -24.629 1.00 34.20 458 GLU A O 1
ATOM 3511 N N . ASP A 1 459 ? 35.871 32.617 -24.025 1.00 34.14 459 ASP A N 1
ATOM 3512 C CA . ASP A 1 459 ? 36.364 32.782 -22.659 1.00 33.93 459 ASP A CA 1
ATOM 3513 C C . ASP A 1 459 ? 36.388 31.471 -21.870 1.00 31.15 459 ASP A C 1
ATOM 3514 O O . ASP A 1 459 ? 37.172 31.319 -20.928 1.00 31.56 459 ASP A O 1
ATOM 3519 N N . ASP A 1 460 ? 35.530 30.530 -22.253 1.00 28.05 460 ASP A N 1
ATOM 3520 C CA . ASP A 1 460 ? 35.457 29.236 -21.591 1.00 26.45 460 ASP A CA 1
ATOM 3521 C C . ASP A 1 460 ? 35.567 28.112 -22.614 1.00 25.75 460 ASP A C 1
ATOM 3522 O O . ASP A 1 460 ? 35.168 28.273 -23.770 1.00 27.51 460 ASP A O 1
ATOM 3527 N N . GLY A 1 461 ? 36.094 26.973 -22.177 1.00 24.01 461 GLY A N 1
ATOM 3528 C CA . GLY A 1 461 ? 36.248 25.837 -23.068 1.00 22.20 461 GLY A CA 1
ATOM 3529 C C . GLY A 1 461 ? 35.253 24.738 -22.755 1.00 19.30 461 GLY A C 1
ATOM 3530 O O . GLY A 1 461 ? 35.484 23.563 -23.055 1.00 17.94 461 GLY A O 1
ATOM 3531 N N . VAL A 1 462 ? 34.129 25.125 -22.168 1.00 18.54 462 VAL A N 1
ATOM 3532 C CA . VAL A 1 462 ? 33.096 24.176 -21.806 1.00 15.21 462 VAL A CA 1
ATOM 3533 C C . VAL A 1 462 ? 31.704 24.747 -22.066 1.00 16.82 462 VAL A C 1
ATOM 3534 O O . VAL A 1 462 ? 31.484 25.960 -21.994 1.00 16.07 462 VAL A O 1
ATOM 3538 N N . LEU A 1 463 ? 30.790 23.864 -22.440 1.00 16.85 463 LEU A N 1
ATOM 3539 C CA . LEU A 1 463 ? 29.405 24.219 -22.701 1.00 19.54 463 LEU A CA 1
ATOM 3540 C C . LEU A 1 463 ? 28.576 23.176 -21.953 1.00 17.94 463 LEU A C 1
ATOM 3541 O O . LEU A 1 463 ? 28.861 21.985 -22.043 1.00 18.84 463 LEU A O 1
ATOM 3546 N N . ALA A 1 464 ? 27.576 23.619 -21.196 1.00 16.93 464 ALA A N 1
ATOM 3547 C CA . ALA A 1 464 ? 26.739 22.705 -20.430 1.00 16.55 464 ALA A CA 1
ATOM 3548 C C . ALA A 1 464 ? 25.281 23.134 -20.454 1.00 19.13 464 ALA A C 1
ATOM 3549 O O . ALA A 1 464 ? 24.963 24.313 -20.263 1.00 18.53 464 ALA A O 1
ATOM 3551 N N . ILE A 1 465 ? 24.400 22.169 -20.690 1.00 18.24 465 ILE A N 1
ATOM 3552 C CA . ILE A 1 465 ? 22.965 22.419 -20.743 1.00 19.39 465 ILE A CA 1
ATOM 3553 C C . ILE A 1 465 ? 22.250 21.303 -19.990 1.00 18.61 465 ILE A C 1
ATOM 3554 O O . ILE A 1 465 ? 22.760 20.190 -19.905 1.00 19.50 465 ILE A O 1
ATOM 3559 N N . HIS A 1 466 ? 21.090 21.606 -19.416 1.00 19.83 466 HIS A N 1
ATOM 3560 C CA . HIS A 1 466 ? 20.317 20.613 -18.674 1.00 19.23 466 HIS A CA 1
ATOM 3561 C C . HIS A 1 466 ? 18.840 20.986 -18.649 1.00 22.10 466 HIS A C 1
ATOM 3562 O O . HIS A 1 466 ? 18.470 22.142 -18.859 1.00 22.54 466 HIS A O 1
ATOM 3569 N N . VAL A 1 467 ? 18.007 20.014 -18.313 1.00 23.37 467 VAL A N 1
ATOM 3570 C CA . VAL A 1 467 ? 16.560 20.200 -18.280 1.00 27.94 467 VAL A CA 1
ATOM 3571 C C . VAL A 1 467 ? 15.990 21.313 -17.387 1.00 29.93 467 VAL A C 1
ATOM 3572 O O . VAL A 1 467 ? 14.854 21.746 -17.583 1.00 31.15 467 VAL A O 1
ATOM 3576 N N . ASN A 1 468 ? 16.762 21.789 -16.415 1.00 30.13 468 ASN A N 1
ATOM 3577 C CA . ASN A 1 468 ? 16.268 22.859 -15.548 1.00 30.13 468 ASN A CA 1
ATOM 3578 C C . ASN A 1 468 ? 16.637 24.261 -16.032 1.00 32.16 468 ASN A C 1
ATOM 3579 O O . ASN A 1 468 ? 16.406 25.247 -15.331 1.00 33.31 468 ASN A O 1
ATOM 3584 N N . ALA A 1 469 ? 17.251 24.342 -17.209 1.00 31.70 469 ALA A N 1
ATOM 3585 C CA . ALA A 1 469 ? 17.630 25.621 -17.809 1.00 31.93 469 ALA A CA 1
ATOM 3586 C C . ALA A 1 469 ? 17.168 25.535 -19.262 1.00 33.07 469 ALA A C 1
ATOM 3587 O O . ALA A 1 469 ? 17.900 25.859 -20.199 1.00 31.14 469 ALA A O 1
ATOM 3589 N N . LYS A 1 470 ? 15.924 25.093 -19.415 1.00 38.35 470 LYS A N 1
ATOM 3590 C CA . LYS A 1 470 ? 15.279 24.908 -20.706 1.00 42.38 470 LYS A CA 1
ATOM 3591 C C . LYS A 1 470 ? 14.186 25.961 -20.879 1.00 45.06 470 LYS A C 1
ATOM 3592 O O . LYS A 1 470 ? 13.553 26.369 -19.902 1.00 45.63 470 LYS A O 1
ATOM 3598 N N . LEU A 1 471 ? 14.028 26.445 -22.108 1.00 47.77 471 LEU A N 1
ATOM 3599 C CA . LEU A 1 471 ? 13.012 27.437 -22.440 1.00 48.94 471 LEU A CA 1
ATOM 3600 C C . LEU A 1 471 ? 11.718 26.706 -22.799 1.00 51.79 471 LEU A C 1
ATOM 3601 O O . LEU A 1 471 ? 11.807 25.576 -23.339 1.00 53.67 471 LEU A O 1
ATOM 3607 N N . CYS B 2 1 ? 63.414 12.597 4.274 1.00 18.03 501 CYS I N 1
ATOM 3608 C CA . CYS B 2 1 ? 62.945 13.887 3.700 1.00 18.74 501 CYS I CA 1
ATOM 3609 C C . CYS B 2 1 ? 61.439 13.812 3.489 1.00 15.65 501 CYS I C 1
ATOM 3610 O O . CYS B 2 1 ? 60.846 12.740 3.594 1.00 15.89 501 CYS I O 1
ATOM 3613 N N . ILE B 2 2 ? 60.823 14.953 3.224 1.00 13.82 502 ILE I N 1
ATOM 3614 C CA . ILE B 2 2 ? 59.381 15.010 3.024 1.00 15.68 502 ILE I CA 1
ATOM 3615 C C . ILE B 2 2 ? 59.007 14.897 1.541 1.00 14.66 502 ILE I C 1
ATOM 3616 O O . ILE B 2 2 ? 59.465 15.696 0.715 1.00 16.47 502 ILE I O 1
ATOM 3621 N N . PRO B 2 3 ? 58.203 13.878 1.179 1.00 15.03 503 PRO I N 1
ATOM 3622 C CA . PRO B 2 3 ? 57.786 13.685 -0.213 1.00 15.28 503 PRO I CA 1
ATOM 3623 C C . PRO B 2 3 ? 56.843 14.795 -0.671 1.00 14.71 503 PRO I C 1
ATOM 3624 O O . PRO B 2 3 ? 56.240 15.494 0.155 1.00 14.27 503 PRO I O 1
ATOM 3628 N N . LYS B 2 4 ? 56.729 14.960 -1.986 1.00 17.07 504 LYS I N 1
ATOM 3629 C CA . LYS B 2 4 ? 55.895 15.999 -2.579 1.00 17.66 504 LYS I CA 1
ATOM 3630 C C . LYS B 2 4 ? 54.467 16.090 -2.029 1.00 17.24 504 LYS I C 1
ATOM 3631 O O . LYS B 2 4 ? 53.841 15.073 -1.714 1.00 16.78 504 LYS I O 1
ATOM 3637 N N . TRP B 2 5 ? 54.004 17.335 -1.873 1.00 16.58 505 TRP I N 1
ATOM 3638 C CA . TRP B 2 5 ? 52.676 17.693 -1.3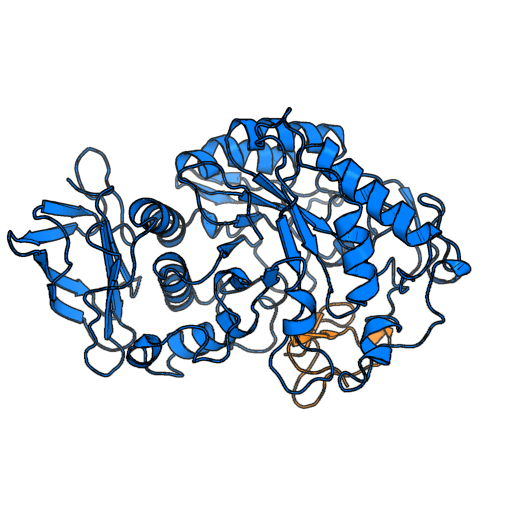78 1.00 15.80 505 TRP I CA 1
ATOM 3639 C C . TRP B 2 5 ? 52.482 17.572 0.124 1.00 14.43 505 TRP I C 1
ATOM 3640 O O . TRP B 2 5 ? 51.458 18.008 0.652 1.00 15.87 505 TRP I O 1
ATOM 3651 N N . ASN B 2 6 ? 53.454 16.993 0.818 1.00 13.05 506 ASN I N 1
ATOM 3652 C CA . ASN B 2 6 ? 53.348 16.831 2.259 1.00 13.44 506 ASN I CA 1
ATOM 3653 C C . ASN B 2 6 ? 53.809 18.048 3.036 1.00 11.53 506 ASN I C 1
ATOM 3654 O O . ASN B 2 6 ? 54.474 18.929 2.493 1.00 11.95 506 ASN I O 1
ATOM 3659 N N . ARG B 2 7 ? 53.403 18.100 4.299 1.00 9.44 507 ARG I N 1
ATOM 3660 C CA . ARG B 2 7 ? 53.697 19.210 5.198 1.00 8.00 507 ARG I CA 1
ATOM 3661 C C . ARG B 2 7 ? 55.181 19.447 5.472 1.00 8.00 507 ARG I C 1
ATOM 3662 O O . ARG B 2 7 ? 55.911 18.519 5.806 1.00 9.68 507 ARG I O 1
ATOM 3670 N N . CYS B 2 8 ? 55.615 20.697 5.343 1.00 8.00 508 CYS I N 1
ATOM 3671 C CA . CYS B 2 8 ? 57.002 21.068 5.599 1.00 9.98 508 CYS I CA 1
ATOM 3672 C C . CYS B 2 8 ? 57.096 22.443 6.259 1.00 11.32 508 CYS I C 1
ATOM 3673 O O . CYS B 2 8 ? 56.156 23.240 6.212 1.00 9.71 508 CYS I O 1
ATOM 3676 N N . GLY B 2 9 ? 58.233 22.696 6.896 1.00 11.69 509 GLY I N 1
ATOM 3677 C CA . GLY B 2 9 ? 58.484 23.955 7.576 1.00 12.84 509 GLY I CA 1
ATOM 3678 C C . GLY B 2 9 ? 59.893 23.818 8.122 1.00 16.97 509 GLY I C 1
ATOM 3679 O O . GLY B 2 9 ? 60.097 23.676 9.329 1.00 16.07 509 GLY I O 1
ATOM 3680 N N . PRO B 2 10 ? 60.898 23.861 7.236 1.00 18.36 510 PRO I N 1
ATOM 3681 C CA . PRO B 2 10 ? 62.328 23.732 7.539 1.00 20.48 510 PRO I CA 1
ATOM 3682 C C . PRO B 2 10 ? 62.868 24.548 8.717 1.00 20.00 510 PRO I C 1
ATOM 3683 O O . PRO B 2 10 ? 63.707 24.052 9.469 1.00 18.98 510 PRO I O 1
ATOM 3687 N N . LYS B 2 11 ? 62.377 25.770 8.903 1.00 20.40 511 LYS I N 1
ATOM 3688 C CA . LYS B 2 11 ? 62.861 26.612 9.998 1.00 22.71 511 LYS I CA 1
ATOM 3689 C C . LYS B 2 11 ? 62.438 26.058 11.357 1.00 22.01 511 LYS I C 1
ATOM 3690 O O . LYS B 2 11 ? 63.038 26.376 12.378 1.00 24.44 511 LYS I O 1
ATOM 3696 N N . MET B 2 12 ? 61.421 25.204 11.363 1.00 19.57 512 MET I N 1
ATOM 3697 C CA . MET B 2 12 ? 60.937 24.620 12.607 1.00 19.39 512 MET I CA 1
ATOM 3698 C C . MET B 2 12 ? 61.712 23.378 13.041 1.00 20.58 512 MET I C 1
ATOM 3699 O O . MET B 2 12 ? 62.110 23.270 14.194 1.00 23.25 512 MET I O 1
ATOM 3704 N N . ASP B 2 13 ? 61.917 22.438 12.124 1.00 17.56 513 ASP I N 1
ATOM 3705 C CA . ASP B 2 13 ? 62.600 21.195 12.473 1.00 16.27 513 ASP I CA 1
ATOM 3706 C C . ASP B 2 13 ? 63.816 20.807 11.635 1.00 15.20 513 ASP I C 1
ATOM 3707 O O . ASP B 2 13 ? 64.420 19.764 11.871 1.00 17.45 513 ASP I O 1
ATOM 3712 N N . GLY B 2 14 ? 64.137 21.613 10.630 1.00 14.66 514 GLY I N 1
ATOM 3713 C CA . GLY B 2 14 ? 65.269 21.311 9.774 1.00 15.52 514 GLY I CA 1
ATOM 3714 C C . GLY B 2 14 ? 65.066 20.175 8.783 1.00 18.47 514 GLY I C 1
ATOM 3715 O O . GLY B 2 14 ? 65.993 19.850 8.040 1.00 20.12 514 GLY I O 1
ATOM 3716 N N . VAL B 2 15 ? 63.875 19.572 8.751 1.00 17.09 515 VAL I N 1
ATOM 3717 C CA . VAL B 2 15 ? 63.592 18.471 7.823 1.00 14.73 515 VAL I CA 1
ATOM 3718 C C . VAL B 2 15 ? 63.356 19.035 6.426 1.00 15.70 515 VAL I C 1
ATOM 3719 O O . VAL B 2 15 ? 62.474 19.872 6.214 1.00 15.88 515 VAL I O 1
ATOM 3723 N N . PRO B 2 16 ? 64.158 18.592 5.451 1.00 16.89 516 PRO I N 1
ATOM 3724 C CA . PRO B 2 16 ? 63.991 19.097 4.090 1.00 16.06 516 PRO I CA 1
ATOM 3725 C C . PRO B 2 16 ? 63.028 18.294 3.209 1.00 13.84 516 PRO I C 1
ATOM 3726 O O . PRO B 2 16 ? 62.670 17.146 3.511 1.00 13.52 516 PRO I O 1
ATOM 3730 N N . CYS B 2 17 ? 62.574 18.932 2.139 1.00 14.70 517 CYS I N 1
ATOM 3731 C CA . CYS B 2 17 ? 61.705 18.282 1.176 1.00 15.72 517 CYS I CA 1
ATOM 3732 C C . CYS B 2 17 ? 62.631 17.383 0.365 1.00 19.19 517 CYS I C 1
ATOM 3733 O O . CYS B 2 17 ? 63.832 17.659 0.265 1.00 18.72 517 CYS I O 1
ATOM 3736 N N . CYS B 2 18 ? 62.111 16.271 -0.140 1.00 18.72 518 CYS I N 1
ATOM 3737 C CA . CYS B 2 18 ? 62.930 15.391 -0.956 1.00 21.56 518 CYS I CA 1
ATOM 3738 C C . CYS B 2 18 ? 63.165 16.125 -2.267 1.00 23.84 518 CYS I C 1
ATOM 3739 O O . CYS B 2 18 ? 62.304 16.874 -2.731 1.00 23.36 518 CYS I O 1
ATOM 3742 N N . GLU B 2 19 ? 64.342 15.938 -2.850 1.00 26.66 519 GLU I N 1
ATOM 3743 C CA . GLU B 2 19 ? 64.670 16.581 -4.114 1.00 29.47 519 GLU I CA 1
ATOM 3744 C C . GLU B 2 19 ? 63.635 16.191 -5.165 1.00 26.59 519 GLU I C 1
ATOM 3745 O O . GLU B 2 19 ? 63.067 15.100 -5.112 1.00 29.15 519 GLU I O 1
ATOM 3751 N N . PRO B 2 20 ? 63.389 17.068 -6.146 1.00 23.68 520 PRO I N 1
ATOM 3752 C CA . PRO B 2 20 ? 63.923 18.426 -6.274 1.00 23.39 520 PRO I CA 1
ATOM 3753 C C . PRO B 2 20 ? 62.971 19.498 -5.738 1.00 23.86 520 PRO I C 1
ATOM 3754 O O . PRO B 2 20 ? 63.037 20.654 -6.157 1.00 25.10 520 PRO I O 1
ATOM 3758 N N . TYR B 2 21 ? 62.109 19.129 -4.799 1.00 21.70 521 TYR I N 1
ATOM 3759 C CA . TYR B 2 21 ? 61.132 20.074 -4.278 1.00 21.94 521 TYR I CA 1
ATOM 3760 C C . TYR B 2 21 ? 61.598 20.921 -3.110 1.00 19.32 521 TYR I C 1
ATOM 3761 O O . TYR B 2 21 ? 62.543 20.564 -2.405 1.00 19.55 521 TYR I O 1
ATOM 3770 N N . THR B 2 22 ? 60.928 22.053 -2.928 1.00 18.17 522 THR I N 1
ATOM 3771 C CA . THR B 2 22 ? 61.235 22.969 -1.845 1.00 19.67 522 THR I CA 1
ATOM 3772 C C . THR B 2 22 ? 59.944 23.299 -1.117 1.00 16.07 522 THR I C 1
ATOM 3773 O O . THR B 2 22 ? 58.849 23.068 -1.629 1.00 15.33 522 THR I O 1
ATOM 3777 N N . CYS B 2 23 ? 60.077 23.816 0.093 1.00 14.66 523 CYS I N 1
ATOM 3778 C CA . CYS B 2 23 ? 58.918 24.150 0.887 1.00 13.82 523 CYS I CA 1
ATOM 3779 C C . CYS B 2 23 ? 58.365 25.509 0.498 1.00 14.70 523 CYS I C 1
ATOM 3780 O O . CYS B 2 23 ? 59.114 26.463 0.283 1.00 14.59 523 CYS I O 1
ATOM 3783 N N . THR B 2 24 ? 57.045 25.584 0.382 1.00 14.25 524 THR I N 1
ATOM 3784 C CA . THR B 2 24 ? 56.374 26.831 0.039 1.00 13.44 524 THR I CA 1
ATOM 3785 C C . THR B 2 24 ? 56.437 27.834 1.195 1.00 13.09 524 THR I C 1
ATOM 3786 O O . THR B 2 24 ? 56.098 29.000 1.028 1.00 12.01 524 THR I O 1
ATOM 3790 N N . SER B 2 25 ? 56.833 27.366 2.375 1.00 12.39 525 SER I N 1
ATOM 3791 C CA . SER B 2 25 ? 56.924 28.213 3.562 1.00 13.55 525 SER I CA 1
ATOM 3792 C C . SER B 2 25 ? 58.105 27.758 4.410 1.00 12.90 525 SER I C 1
ATOM 3793 O O . SER B 2 25 ? 58.601 26.645 4.251 1.00 15.00 525 SER I O 1
ATOM 3796 N N . ASP B 2 26 ? 58.552 28.630 5.308 1.00 15.38 526 ASP I N 1
ATOM 3797 C CA . ASP B 2 26 ? 59.655 28.311 6.206 1.00 15.36 526 ASP I CA 1
ATOM 3798 C C . ASP B 2 26 ? 59.098 27.664 7.454 1.00 13.96 526 ASP I C 1
ATOM 3799 O O . ASP B 2 26 ? 59.820 26.969 8.161 1.00 13.93 526 ASP I O 1
ATOM 3804 N N . TYR B 2 27 ? 57.806 27.877 7.696 1.00 12.89 527 TYR I N 1
ATOM 3805 C CA . TYR B 2 27 ? 57.147 27.374 8.897 1.00 16.83 527 TYR I CA 1
ATOM 3806 C C . TYR B 2 27 ? 56.052 26.344 8.698 1.00 14.97 527 TYR I C 1
ATOM 3807 O O . TYR B 2 27 ? 55.980 25.368 9.442 1.00 13.78 527 TYR I O 1
ATOM 3816 N N . TYR B 2 28 ? 55.175 26.580 7.728 1.00 13.48 528 TYR I N 1
ATOM 3817 C CA . TYR B 2 28 ? 54.060 25.673 7.488 1.00 13.35 528 TYR I CA 1
ATOM 3818 C C . TYR B 2 28 ? 53.603 25.777 6.037 1.00 10.87 528 TYR I C 1
ATOM 3819 O O . TYR B 2 28 ? 52.903 26.717 5.656 1.00 11.77 528 TYR I O 1
ATOM 3828 N N . GLY B 2 29 ? 54.039 24.821 5.229 1.00 12.10 529 GLY I N 1
ATOM 3829 C CA . GLY B 2 29 ? 53.677 24.795 3.825 1.00 13.52 529 GLY I CA 1
ATOM 3830 C C . GLY B 2 29 ? 53.724 23.378 3.296 1.00 11.65 529 GLY I C 1
ATOM 3831 O O . GLY B 2 29 ? 53.602 22.415 4.055 1.00 12.00 529 GLY I O 1
ATOM 3832 N N . ASN B 2 30 ? 53.875 23.241 1.986 1.00 12.03 530 ASN I N 1
ATOM 3833 C CA . ASN B 2 30 ? 53.945 21.927 1.366 1.00 11.96 530 ASN I CA 1
ATOM 3834 C C . ASN B 2 30 ? 55.150 21.860 0.436 1.00 12.70 530 ASN I C 1
ATOM 3835 O O . ASN B 2 30 ? 55.685 22.895 0.025 1.00 13.00 530 ASN I O 1
ATOM 3840 N N . CYS B 2 31 ? 55.631 20.649 0.192 1.00 11.62 531 CYS I N 1
ATOM 3841 C CA . CYS B 2 31 ? 56.761 20.446 -0.700 1.00 13.47 531 CYS I CA 1
ATOM 3842 C C . CYS B 2 31 ? 56.283 20.366 -2.142 1.00 13.69 531 CYS I C 1
ATOM 3843 O O . CYS B 2 31 ? 55.597 19.413 -2.510 1.00 11.30 531 CYS I O 1
ATOM 3846 N N . SER B 2 32 ? 56.642 21.348 -2.957 1.00 15.53 532 SER I N 1
ATOM 3847 C CA . SER B 2 32 ? 56.248 21.337 -4.360 1.00 20.84 532 SER I CA 1
ATOM 3848 C C . SER B 2 32 ? 57.229 22.156 -5.193 1.00 23.35 532 SER I C 1
ATOM 3849 O O . SER B 2 32 ? 56.894 22.460 -6.354 1.00 25.66 532 SER I O 1
#

CATH classification: 3.20.20.80 (+1 more: 2.60.40.1180)

Sequence (502 aa):
KDANFASGRNSIVHLFEWKWNDIADECERFLQPQGFGGVQISPPNEYLVADGRPWWERYQPVSYIINTRSGDESAFTDMTRRCNDAGVRIYVDAVINHMTGMNGVGTSGSSADHDGMNYPAVPYGSGDFHSPCEVNNYQDADNVRNCELVGLRDLNQGSDYVRGVLIDYMNHMIDLGVAGFRVDAAKHMSPGDLSVIFSGLKNLNTDYGFADGARPFIYQEVIDLGGEAISKNEYTGFGCVLEFQFGVSLGNAFQGGNQLKNLANWGPEWGLLEGLDAVVFVDNHDNQRTGGSQILTYKNPKPYKMAIAFMLAHPYGTTRIMSSFDFTDNDQGPPQDGSGNLISPGINDDNTCSNGYVCEHRWRQVYGMVGFRNAVEGTQVENWWSNDDNQIAFSRGSQGFVAFTNGGDLNQNLNTGLPAGTYCDVISGELSGGSCTGKSVTVGDNGSADISLGSAEDDGVLAIHVNAKLCIPKWNRCGPKMDGVPCCEPYTCTSDYYGNCS

GO terms:
  GO:0005509 calcium ion binding (F, IDA)
  GO:0031404 chloride ion binding (F, IDA)

Foldseek 3Di:
DDLLFDALAAAEEEPQPAALQQLLVCLQPPCLVLRHGAYEYQAQAWFFCDPQRFSCSSLAHLALQRAALNGHVVSNLSSLQSNLVSRYAYAHADNQFFHHLDWHAIRVGWTHHLPQQARPVLTTGPVQFADEDEQDAQQDLCSLARYDYVRTTGGDLVDPVSLVSLLVSQLVVLCSRHQAYEYPSVSNHALVSVVVSQVSHDAHDCVSPGDPPHGHAYEYENPDPDDGNDDPVSNQVRHAYEWPVLLLVLLCCLVPVHFPLVCPVPACVVVTDHQVRYEYENDELQVVQDPDRSGDDVVNPASRLVSLLVVLQAPGHGYYYYKFFDDDHSRNHAQADPVRRHDHWPQDPLRATDRGIGGPCSQQSNSLSSSVSSQLPPFHWAQWDDPVGHKIKTEGQQFKIKIFGSDFKDWDFGQRSYAFFKWAFSRQFAADPNDHPGDIWGADRRSTTTDTAGPPDPYGMTMTGPVRTD/DAEFFDWDACCVPVDAYPPPWGAPHNHTGTTD

Solvent-accessible surface area: 16852 Å² total

B-factor: mean 19.01, std 10.17, range [8.0, 65.88]

Nearest PDB structures (foldseek):
  1tmq-assembly1_A  TM=9.998E-01  e=9.325E-103  Tenebrio molitor
  1viw-assembly1_A  TM=9.927E-01  e=8.851E-90  Tenebrio molitor
  8orp-assembly2_B  TM=9.929E-01  e=6.154E-80  Drosophila melanogaster
  8or6-assembly2_B  TM=9.917E-01  e=3.423E-79  Drosophila melanogaster
  1kxq-assembly1_A  TM=9.761E-01  e=3.016E-69  Sus scrofa

Organism: Tenebrio molitor (NCBI:txid7067)

Secondary structure (DSSP, 8-state):
----PPTT-EEEEEETT--HHHHHHHIIIIITTTTEEEEEPPP-S-BB--TT--GGGGGSBS-S-SEETTEEHHHHHHHHHHHHHTT-EEEEEE--SB--SS-EEBTTS-EEBTTTTBBTTTTB-GGGBPPP-B---TT-HHHHHHSBBTTB-BB-TTSHHHHHHHHHHHHHHHHTT--EEEETTGGGS-HHHHHHHHHTPPPP-GGGTPPTT---EEEEE----SSSS--GGGTTTSSEEE-HHHHHHHHHIIIIIS-GGGGGG-SGGGTPPPGGGEEE-S--TTTTS-SSSSS--TTSHHHHHHHHHHHHHS-SSEEEEEE-B--SSSS--S-B-TTSPBPPPEEPTTS-EETTB--GGGSHHHHHHHHHHHHTTT--EEEEEE-SSSEEEEEETTTEEEEEESSS-EEEEEE--PPSEEEE-TTT--EETTEESS-EEEE-TTSEEEEEE-TTSS-SEEEEEGGGB-/-BPTTSEE-HHHH-PPBPTT--BS-SSSEEB-